Protein AF-A0A164KM46-F1 (afdb_monomer)

Mean predicted aligned error: 18.21 Å

Sequence (516 aa):
MRRFVEHVKLKLYRRLFTVISLGVILFLLGSQLSHQNGLKYFYVNSSSKALEEERLLPIAGARNSLREKPVKYAVFCASTPNGASYRSFDYAYNLPLTALAWERIGYKSIVLIIGSRCEWENDPALRLILARLEERRGTTIFIASPLEYRQTLSQAARIFVANMKEFPGNDNDYLITTDADLWPLRKEHYIPDPNMDVMLLHWGCCGNFTMNNRTYTMYLMSNIGATVAVWRDVINTNHSFAFDTESILDYLEEMFGDQARSPVIVGEERWYMDQKLVTVRFTEWIEKHGENTVYRVSDEGFYRVDRSRWSEVDSLVPENFTHRFDAHLPSKGYLPIQQSRMEPLIHLMYGKNSWETKWVEKYNQEFLANVDNWIRFLLPAQGEQLVDGIADAVTDAPGGQKRKPNKALWNASYQRKRRLAKRAREKAERASLEQQASNDVEDSIFETVVTATDDDAPARTDPVPVSIELADGHAYEKHTLVSSRQELPVSLIQGAPSVDLATMSVKDIAAIHQRI

Foldseek 3Di:
DVVVVVVVVVVVVVVVVVVVVVVVVVVVVVVVVVVVVVPPPDDDDDDDDDDDDDDDDDDPDPPPPVPDPAAEEEEAEAEQDDLPDPLNVQLLLLQLVQQVLQVLLRHAYEYEYEADPVSQCPAQLSVLSVVSCVVSVHHYDYFHDDPQQRLLCNQAVSLQLLLAPSNPGDQQHKYAYAYSQKGFLDSVLVDDDPQAFKEAECQQPPAWDDDPNDIFRFGDNRGIMGGSNVSCCLQPPVADRDHHDVSSLVSLCVRPNPLSSHGDDPPDPSSCSNRVSSRVSVVVVCVVVHPSNYHYRDLVQADEAELVNLVVQVVDDLVVSVRYGMYRAHGPCLDPVSVVSCLSVQCSSANPPGPSSVVSVVSSVSSCVSCVVVVVVVDPPPPPVPVVVVVVPPDDDDDDDDDDDDPVVVVVVVVVVVVVVVVVVVVVVVVVVVVVVVVVVVVVVVVVPPDDDDDDDDDDDDDDDDDDDDDDDDDDDDDDDDDDDDDDDDDDDDDDDDDDPPPDDPVNVVVVVVVD

Nearest PDB structures (foldseek):
  2y4j-assembly1_B  TM=3.108E-01  e=5.624E-03  Rhodothermus marinus
  1uqt-assembly1_B  TM=2.774E-01  e=2.083E-01  Escherichia coli
  6jak-assembly2_D  TM=2.187E-01  e=9.215E-02  Escherichia coli
  4mw6-assembly2_B  TM=4.074E-01  e=3.954E-01  Trypanosoma brucei
  8brx-assembly1_A  TM=1.677E-01  e=9.768E-02  Escherichia coli

Secondary structure (DSSP, 8-state):
-HHHHHHHHHHHHHHHHHHHHHHHHHHHHHHHHHHHHTTSSS-----------S-----TT------PPPPEEEEEEEEPP-SS-TTHHHHHHHHHHHHHHHHHTT-EEEEEEES-HHHHHHSHHHHHHHHHHHHTTPEEEEE---TTTHHHHHHHGGGGGGGSTT----TTSEEEE--TTEEE--SGGGSPPTT-SEEESSTTSS-EEEETTEEEE---GGGEEEEHHHHHHHHHTTS----SHHHHHHHHHHHHGGGTTSPP-TTSGGGGHHHHHHHHHHHHHHHHH-GGGEEE---TT-EEE-GGGGGGGGG--HHHHTTEEEEEPPTTTTSHHHHHHHHHHHHHHH-TTSHHHHHHHHHHHHHHHHHHHHHHHHS-S-TTTTTHHHHGGGS-------PPP-HHHHHHHHHHHHHHHHHHHHHHHHHHHHHHHHHHHHHHHHHTSS-----------------------------PPPP-----------------GGG--HHHHHHHTTT-

pLDDT: mean 75.5, std 24.14, range [26.16, 98.75]

Solvent-accessible surface area (backbone atoms only — not comparable to full-atom values): 31093 Å² total; per-residue (Å²): 110,72,72,56,54,52,54,51,50,54,54,51,52,53,52,52,50,52,54,53,54,52,52,52,52,52,50,55,52,51,54,52,55,52,61,66,63,70,71,74,82,79,82,88,90,88,82,76,95,78,82,81,89,84,81,94,73,90,72,87,85,76,82,75,64,85,74,73,77,64,53,38,34,38,30,28,38,26,38,60,62,72,84,85,49,80,70,34,47,38,42,48,68,26,42,44,57,34,39,51,38,38,40,77,64,67,27,46,32,38,39,40,34,25,22,55,66,68,63,34,66,71,33,67,38,47,33,48,43,53,54,49,25,49,78,69,65,35,47,76,46,71,40,64,49,63,80,77,50,22,65,51,46,33,63,38,50,65,75,34,44,78,59,26,87,84,47,89,74,55,55,76,17,35,40,29,32,33,48,25,47,46,33,62,66,46,51,77,84,71,56,81,56,93,80,35,56,33,37,35,38,60,50,80,74,63,52,70,49,76,57,95,97,39,79,42,69,30,36,44,57,55,33,40,30,28,29,36,47,52,49,46,49,45,60,39,63,96,46,75,87,31,56,50,56,66,46,43,45,51,53,39,27,75,75,57,38,79,61,50,82,44,80,65,47,91,85,42,80,67,56,42,48,43,25,52,50,52,27,52,33,48,51,56,44,37,71,73,73,37,71,81,34,53,42,72,51,80,57,83,84,44,41,69,43,43,58,91,46,54,79,57,39,78,69,58,43,77,76,62,50,74,33,35,46,31,35,38,55,56,83,50,44,82,39,70,76,44,40,66,48,44,44,54,54,48,31,72,74,58,32,77,87,30,70,63,41,53,48,52,56,50,50,46,55,54,40,47,68,41,42,44,72,54,55,60,68,74,49,73,90,69,72,64,74,64,59,51,60,69,68,51,76,80,62,84,90,84,90,80,87,86,79,80,82,66,65,67,61,54,53,52,53,53,53,50,53,54,52,51,54,50,52,52,50,57,50,51,52,51,52,52,52,54,54,51,56,53,50,56,53,56,56,54,57,62,68,71,72,76,81,80,90,81,89,86,88,88,81,90,82,91,90,84,85,90,86,88,84,86,85,81,88,88,84,90,83,88,83,85,86,83,89,81,91,81,90,83,86,92,75,89,84,87,90,74,85,88,76,74,76,92,74,67,51,77,67,58,58,54,57,51,69,73,75,109

Organism: NCBI:txid35525

Structure (mmCIF, N/CA/C/O backbone):
data_AF-A0A164KM46-F1
#
_entry.id   AF-A0A164KM46-F1
#
loop_
_atom_site.group_PDB
_atom_site.id
_atom_site.type_symbol
_atom_site.label_atom_id
_atom_site.label_alt_id
_atom_site.label_comp_id
_atom_site.label_asym_id
_atom_site.label_entity_id
_atom_site.label_seq_id
_atom_site.pdbx_PDB_ins_code
_atom_site.Cartn_x
_atom_site.Cartn_y
_atom_site.Cartn_z
_atom_site.occupancy
_atom_site.B_iso_or_equiv
_atom_site.auth_seq_id
_atom_site.auth_comp_id
_atom_site.auth_asym_id
_atom_site.auth_atom_id
_atom_site.pdbx_PDB_model_num
ATOM 1 N N . MET A 1 1 ? -21.067 -14.324 -67.146 1.00 62.09 1 MET A N 1
ATOM 2 C CA . MET A 1 1 ? -20.127 -13.924 -66.068 1.00 62.09 1 MET A CA 1
ATOM 3 C C . MET A 1 1 ? -20.799 -13.688 -64.710 1.00 62.09 1 MET A C 1
ATOM 5 O O . MET A 1 1 ? -20.449 -14.394 -63.777 1.00 62.09 1 MET A O 1
ATOM 9 N N . ARG A 1 2 ? -21.795 -12.795 -64.568 1.00 65.75 2 ARG A N 1
ATOM 10 C CA . ARG A 1 2 ? -22.434 -12.475 -63.263 1.00 65.75 2 ARG A CA 1
ATOM 11 C C . ARG A 1 2 ? -23.000 -13.693 -62.502 1.00 65.75 2 ARG A C 1
ATOM 13 O O . ARG A 1 2 ? -22.710 -13.865 -61.327 1.00 65.75 2 ARG A O 1
ATOM 20 N N . ARG A 1 3 ? -23.711 -14.597 -63.193 1.00 66.31 3 ARG A N 1
ATOM 21 C CA . ARG A 1 3 ? -24.255 -15.843 -62.603 1.00 66.31 3 ARG A CA 1
ATOM 22 C C . ARG A 1 3 ? -23.180 -16.845 -62.152 1.00 66.31 3 ARG A C 1
ATOM 24 O O . ARG A 1 3 ? -23.407 -17.598 -61.215 1.00 66.31 3 ARG A O 1
ATOM 31 N N . PHE A 1 4 ? -22.010 -16.839 -62.791 1.00 74.38 4 PHE A N 1
ATOM 32 C CA . PHE A 1 4 ? -20.891 -17.706 -62.411 1.00 74.38 4 PHE A CA 1
ATOM 33 C C . PHE A 1 4 ? -20.223 -17.210 -61.120 1.00 74.38 4 PHE A C 1
ATOM 35 O O . PHE A 1 4 ? -19.950 -18.004 -60.227 1.00 74.38 4 PHE A O 1
ATOM 42 N N . VAL A 1 5 ? -20.054 -15.890 -60.979 1.00 81.50 5 VAL A N 1
ATOM 43 C CA . VAL A 1 5 ? -19.498 -15.265 -59.766 1.00 81.50 5 VAL A CA 1
ATOM 44 C C . VAL A 1 5 ? -20.398 -15.504 -58.548 1.00 81.50 5 VAL A C 1
ATOM 46 O O . VAL A 1 5 ? -19.898 -15.882 -57.492 1.00 81.50 5 VAL A O 1
ATOM 49 N N . GLU A 1 6 ? -21.718 -15.367 -58.701 1.00 82.12 6 GLU A N 1
ATOM 50 C CA . GLU A 1 6 ? -22.689 -15.666 -57.633 1.00 82.12 6 GLU A CA 1
ATOM 51 C C . GLU A 1 6 ? -22.644 -17.143 -57.204 1.00 82.12 6 GLU A C 1
ATOM 53 O O . GLU A 1 6 ? -22.627 -17.456 -56.013 1.00 82.12 6 GLU A O 1
ATOM 58 N N . HIS A 1 7 ? -22.524 -18.069 -58.161 1.00 82.00 7 HIS A N 1
ATOM 59 C CA . HIS A 1 7 ? -22.443 -19.499 -57.860 1.00 82.00 7 HIS A CA 1
ATOM 60 C C . HIS A 1 7 ? -21.147 -19.879 -57.118 1.00 82.00 7 HIS A C 1
ATOM 62 O O . HIS A 1 7 ? -21.164 -20.724 -56.219 1.00 82.00 7 HIS A O 1
ATOM 68 N N . VAL A 1 8 ? -20.023 -19.235 -57.455 1.00 82.94 8 VAL A N 1
ATOM 69 C CA . VAL A 1 8 ? -18.741 -19.432 -56.758 1.00 82.94 8 VAL A CA 1
ATOM 70 C C . VAL A 1 8 ? -18.790 -18.853 -55.342 1.00 82.94 8 VAL A C 1
ATOM 72 O O . VAL A 1 8 ? -18.377 -19.537 -54.404 1.00 82.94 8 VAL A O 1
ATOM 75 N N . LYS A 1 9 ? -19.360 -17.653 -55.155 1.00 80.81 9 LYS A N 1
ATOM 76 C CA . LYS A 1 9 ? -19.552 -17.055 -53.823 1.00 80.81 9 LYS A CA 1
ATOM 77 C C . LYS A 1 9 ? -20.399 -17.951 -52.923 1.00 80.81 9 LYS A C 1
ATOM 79 O O . LYS A 1 9 ? -19.988 -18.239 -51.804 1.00 80.81 9 LYS A O 1
ATOM 84 N N . LEU A 1 10 ? -21.525 -18.466 -53.421 1.00 84.06 10 LEU A N 1
ATOM 85 C CA . LEU A 1 10 ? -22.410 -19.333 -52.639 1.00 84.06 10 LEU A CA 1
ATOM 86 C C . LEU A 1 10 ? -21.718 -20.640 -52.205 1.00 84.06 10 LEU A C 1
ATOM 88 O O . LEU A 1 10 ? -21.894 -21.090 -51.072 1.00 84.06 10 LEU A O 1
ATOM 92 N N . LYS A 1 11 ? -20.884 -21.233 -53.073 1.00 80.00 11 LYS A N 1
ATOM 93 C CA . LYS A 1 11 ? -20.060 -22.402 -52.712 1.00 80.00 11 LYS A CA 1
ATOM 94 C C . LYS A 1 11 ? -19.006 -22.068 -51.656 1.00 80.00 11 LYS A C 1
ATOM 96 O O . LYS A 1 11 ? -18.764 -22.896 -50.778 1.00 80.00 11 LYS A O 1
ATOM 101 N N . LEU A 1 12 ? -18.401 -20.882 -51.722 1.00 84.06 12 LEU A N 1
ATOM 102 C CA . LEU A 1 12 ? -17.412 -20.433 -50.742 1.00 84.06 12 LEU A CA 1
ATOM 103 C C . LEU A 1 12 ? -18.057 -20.190 -49.369 1.00 84.06 12 LEU A C 1
ATOM 105 O O . LEU A 1 12 ? -17.552 -20.689 -48.367 1.00 84.06 12 LEU A O 1
ATOM 109 N N . TYR A 1 13 ? -19.215 -19.523 -49.336 1.00 86.81 13 TYR A N 1
ATOM 110 C CA . TYR A 1 13 ? -19.976 -19.284 -48.106 1.00 86.81 13 TYR A CA 1
ATOM 111 C C . TYR A 1 13 ? -20.431 -20.581 -47.442 1.00 86.81 13 TYR A C 1
ATOM 113 O O . TYR A 1 13 ? -20.278 -20.724 -46.233 1.00 86.81 13 TYR A O 1
ATOM 121 N N . ARG A 1 14 ? -20.922 -21.560 -48.215 1.00 84.00 14 ARG A N 1
ATOM 122 C CA . ARG A 1 14 ? -21.297 -22.869 -47.657 1.00 84.00 14 ARG A CA 1
ATOM 123 C C . ARG A 1 14 ? -20.107 -23.579 -47.020 1.00 84.00 14 ARG A C 1
ATOM 125 O O . ARG A 1 14 ? -20.240 -24.084 -45.916 1.00 84.00 14 ARG A O 1
ATOM 132 N N . ARG A 1 15 ? -18.938 -23.571 -47.672 1.00 83.25 15 ARG A N 1
ATOM 133 C CA . ARG A 1 15 ? -17.720 -24.179 -47.111 1.00 83.25 15 ARG A CA 1
ATOM 134 C C . ARG A 1 15 ? -17.252 -23.466 -45.844 1.00 83.25 15 ARG A C 1
ATOM 136 O O . ARG A 1 15 ? -16.913 -24.137 -44.877 1.00 83.25 15 ARG A O 1
ATOM 143 N N . LEU A 1 16 ? -17.274 -22.133 -45.836 1.00 84.88 16 LEU A N 1
ATOM 144 C CA . LEU A 1 16 ? -16.886 -21.342 -44.669 1.00 84.88 16 LEU A CA 1
ATOM 145 C C . LEU A 1 16 ? -17.829 -21.594 -43.485 1.00 84.88 16 LEU A C 1
ATOM 147 O O . LEU A 1 16 ? -17.366 -21.817 -42.371 1.00 84.88 16 LEU A O 1
ATOM 151 N N . PHE A 1 17 ? -19.138 -21.644 -43.743 1.00 88.75 17 PHE A N 1
ATOM 152 C CA . PHE A 1 17 ? -20.139 -21.955 -42.727 1.00 88.75 17 PHE A CA 1
ATOM 153 C C . PHE A 1 17 ? -19.929 -23.357 -42.139 1.00 88.75 17 PHE A C 1
ATOM 155 O O . PHE A 1 17 ? -19.883 -23.504 -40.923 1.00 88.75 17 PHE A O 1
ATOM 162 N N . THR A 1 18 ? -19.695 -24.375 -42.977 1.00 86.38 18 THR A N 1
ATOM 163 C CA . THR A 1 18 ? -19.429 -25.745 -42.508 1.00 86.38 18 THR A CA 1
ATOM 164 C C . THR A 1 18 ? -18.185 -25.833 -41.618 1.00 86.38 18 THR A C 1
ATOM 166 O O . THR A 1 18 ? -18.226 -26.518 -40.600 1.00 86.38 18 THR A O 1
ATOM 169 N N . VAL A 1 19 ? -17.100 -25.127 -41.956 1.00 86.31 19 VAL A N 1
ATOM 170 C CA . VAL A 1 19 ? -15.863 -25.121 -41.151 1.00 86.31 19 VAL A CA 1
ATOM 171 C C . VAL A 1 19 ? -16.086 -24.456 -39.791 1.00 86.31 19 VAL A C 1
ATOM 173 O O . VAL A 1 19 ? -15.653 -24.993 -38.773 1.00 86.31 19 VAL A O 1
ATOM 176 N N . ILE A 1 20 ? -16.804 -23.329 -39.755 1.00 86.50 20 ILE A N 1
ATOM 177 C CA . ILE A 1 20 ? -17.120 -22.628 -38.503 1.00 86.50 20 ILE A CA 1
ATOM 178 C C . ILE A 1 20 ? -18.021 -23.496 -37.616 1.00 86.50 20 ILE A C 1
ATOM 180 O O . ILE A 1 20 ? -17.729 -23.664 -36.433 1.00 86.50 20 ILE A O 1
ATOM 184 N N . SER A 1 21 ? -19.067 -24.112 -38.177 1.00 85.75 21 SER A N 1
ATOM 185 C CA . SER A 1 21 ? -19.957 -25.001 -37.420 1.00 85.75 21 SER A CA 1
ATOM 186 C C . SER A 1 21 ? -19.218 -26.212 -36.838 1.00 85.75 21 SER A C 1
ATOM 188 O O . SER A 1 21 ? -19.444 -26.559 -35.682 1.00 85.75 21 SER A O 1
ATOM 190 N N . LEU A 1 22 ? -18.294 -26.823 -37.591 1.00 87.75 22 LEU A N 1
ATOM 191 C CA . LEU A 1 22 ? -17.452 -27.922 -37.095 1.00 87.75 22 LEU A CA 1
ATOM 192 C C . LEU A 1 22 ? -16.517 -27.479 -35.962 1.00 87.75 22 LEU A C 1
ATOM 194 O O . LEU A 1 22 ? -16.367 -28.212 -34.987 1.00 87.75 22 LEU A O 1
ATOM 198 N N . GLY A 1 23 ? -15.933 -26.281 -36.058 1.00 87.62 23 GLY A N 1
ATOM 199 C CA . GLY A 1 23 ? -15.097 -25.713 -34.998 1.00 87.62 23 GLY A CA 1
ATOM 200 C C . GLY A 1 23 ? -15.865 -25.495 -33.691 1.00 87.62 23 GLY A C 1
ATOM 201 O O . GLY A 1 23 ? -15.376 -25.863 -32.625 1.00 87.62 23 GLY A O 1
ATOM 202 N N . VAL A 1 24 ? -17.095 -24.977 -33.772 1.00 85.12 24 VAL A N 1
ATOM 203 C CA . VAL A 1 24 ? -17.967 -24.783 -32.599 1.00 85.12 24 VAL A CA 1
ATOM 204 C C . VAL A 1 24 ? -18.375 -26.123 -31.980 1.00 85.12 24 VAL A C 1
ATOM 206 O O . VAL A 1 24 ? -18.310 -26.274 -30.762 1.00 85.12 24 VAL A O 1
ATOM 209 N N . ILE A 1 25 ? -18.733 -27.121 -32.795 1.00 89.19 25 ILE A N 1
ATOM 210 C CA . ILE A 1 25 ? -19.090 -28.462 -32.301 1.00 89.19 25 ILE A CA 1
ATOM 211 C C . ILE A 1 25 ? -17.896 -29.126 -31.600 1.00 89.19 25 ILE A C 1
ATOM 213 O O . ILE A 1 25 ? -18.055 -29.675 -30.511 1.00 89.19 25 ILE A O 1
ATOM 217 N N . LEU A 1 26 ? -16.692 -29.043 -32.175 1.00 85.19 26 LEU A N 1
ATOM 218 C CA . LEU A 1 26 ? -15.478 -29.594 -31.562 1.00 85.19 26 LEU A CA 1
ATOM 219 C C . LEU A 1 26 ? -15.113 -28.884 -30.253 1.00 85.19 26 LEU A C 1
ATOM 221 O O . LEU A 1 26 ? -14.708 -29.546 -29.300 1.00 85.19 26 LEU A O 1
ATOM 225 N N . PHE A 1 27 ? -15.300 -27.564 -30.178 1.00 82.81 27 PHE A N 1
ATOM 226 C CA . PHE A 1 27 ? -15.080 -26.802 -28.948 1.00 82.81 27 PHE A CA 1
ATOM 227 C C . PHE A 1 27 ? -16.054 -27.216 -27.833 1.00 82.81 27 PHE A C 1
ATOM 229 O O . PHE A 1 27 ? -15.631 -27.436 -26.699 1.00 82.81 27 PHE A O 1
ATOM 236 N N . LEU A 1 28 ? -17.339 -27.397 -28.158 1.00 77.94 28 LEU A N 1
ATOM 237 C CA . LEU A 1 28 ? -18.356 -27.850 -27.201 1.00 77.94 28 LEU A CA 1
ATOM 238 C C . LEU A 1 28 ? -18.139 -29.305 -26.750 1.00 77.94 28 LEU A C 1
ATOM 240 O O . LEU A 1 28 ? -18.344 -29.627 -25.581 1.00 77.94 28 LEU A O 1
ATOM 244 N N . LEU A 1 29 ? -17.676 -30.186 -27.641 1.00 78.44 29 LEU A N 1
ATOM 245 C CA . LEU A 1 29 ? -17.309 -31.558 -27.271 1.00 78.44 29 LEU A CA 1
ATOM 246 C C . LEU A 1 29 ? -16.048 -31.594 -26.393 1.00 78.44 29 LEU A C 1
ATOM 248 O O . LEU A 1 29 ? -15.989 -32.355 -25.426 1.00 78.44 29 LEU A O 1
ATOM 252 N N . GLY A 1 30 ? -15.059 -30.741 -26.680 1.00 73.19 30 GLY A N 1
ATOM 253 C CA . GLY A 1 30 ? -13.852 -30.602 -25.865 1.00 73.19 30 GLY A CA 1
ATOM 254 C C . GLY A 1 30 ? -14.136 -30.072 -24.456 1.00 73.19 30 GLY A C 1
ATOM 255 O O . GLY A 1 30 ? -13.571 -30.575 -23.483 1.00 73.19 30 GLY A O 1
ATOM 256 N N . SER A 1 31 ? -15.052 -29.107 -24.319 1.00 67.44 31 SER A N 1
ATOM 257 C CA . SER A 1 31 ? -15.427 -28.560 -23.011 1.00 67.44 31 SER A CA 1
ATOM 258 C C . SER A 1 31 ? -16.202 -29.569 -22.155 1.00 67.44 31 SER A C 1
ATOM 260 O O . SER A 1 31 ? -15.933 -29.669 -20.957 1.00 67.44 31 SER A O 1
ATOM 262 N N . GLN A 1 32 ? -17.074 -30.394 -22.751 1.00 68.00 32 GLN A N 1
ATOM 263 C CA . GLN A 1 32 ? -17.759 -31.467 -22.019 1.00 68.00 32 GLN A CA 1
ATOM 264 C C . GLN A 1 32 ? -16.818 -32.597 -21.573 1.00 68.00 32 GLN A C 1
ATOM 266 O O . GLN A 1 32 ? -16.944 -33.084 -20.448 1.00 68.00 32 GLN A O 1
ATOM 271 N N . LEU A 1 33 ? -15.835 -32.978 -22.397 1.00 62.84 33 LEU A N 1
ATOM 272 C CA . LEU A 1 33 ? -14.839 -33.994 -22.027 1.00 62.84 33 LEU A CA 1
ATOM 273 C C . LEU A 1 33 ? -13.891 -33.513 -20.913 1.00 62.84 33 LEU A C 1
ATOM 275 O O . LEU A 1 33 ? -13.504 -34.304 -20.052 1.00 62.84 33 LEU A O 1
ATOM 279 N N . SER A 1 34 ? -13.558 -32.219 -20.880 1.00 53.28 34 SER A N 1
ATOM 280 C CA . SER A 1 34 ? -12.785 -31.614 -19.784 1.00 53.28 34 SER A CA 1
ATOM 281 C C . SER A 1 34 ? -13.567 -31.634 -18.460 1.00 53.28 34 SER A C 1
ATOM 283 O O . SER A 1 34 ? -13.034 -32.012 -17.415 1.00 53.28 34 SER A O 1
ATOM 285 N N . HIS A 1 35 ? -14.871 -31.341 -18.512 1.00 48.22 35 HIS A N 1
ATOM 286 C CA . HIS A 1 35 ? -15.730 -31.316 -17.326 1.00 48.22 35 HIS A CA 1
ATOM 287 C C . HIS A 1 35 ? -15.990 -32.711 -16.724 1.00 48.22 35 HIS A C 1
ATOM 289 O O . HIS A 1 35 ? -16.168 -32.829 -15.512 1.00 48.22 35 HIS A O 1
ATOM 295 N N . GLN A 1 36 ? -15.975 -33.777 -17.537 1.00 49.91 36 GLN A N 1
ATOM 296 C CA . GLN A 1 36 ? -16.135 -35.157 -17.054 1.00 49.91 36 GLN A CA 1
ATOM 297 C C . GLN A 1 36 ? -14.851 -35.760 -16.459 1.00 49.91 36 GLN A C 1
ATOM 299 O O . GLN A 1 36 ? -14.934 -36.625 -15.587 1.00 49.91 36 GLN A O 1
ATOM 304 N N . ASN A 1 37 ? -13.670 -35.283 -16.864 1.00 45.66 37 ASN A N 1
ATOM 305 C CA . ASN A 1 37 ? -12.390 -35.773 -16.339 1.00 45.66 37 ASN A CA 1
ATOM 306 C C . ASN A 1 37 ? -11.893 -35.002 -15.098 1.00 45.66 37 ASN A C 1
ATOM 308 O O . ASN A 1 37 ? -11.082 -35.534 -14.343 1.00 45.66 37 ASN A O 1
ATOM 312 N N . GLY A 1 38 ? -12.421 -33.801 -14.826 1.00 36.84 38 GLY A N 1
ATOM 313 C CA . GLY A 1 38 ? -12.100 -33.012 -13.624 1.00 36.84 38 GLY A CA 1
ATOM 314 C C . GLY A 1 38 ? -12.747 -33.499 -12.316 1.00 36.84 38 GLY A C 1
ATOM 315 O O . GLY A 1 38 ? -12.337 -33.079 -11.239 1.00 36.84 38 GLY A O 1
ATOM 316 N N . LEU A 1 39 ? -13.725 -34.411 -12.382 1.00 36.94 39 LEU A N 1
ATOM 317 C CA . LEU A 1 39 ? -14.493 -34.897 -11.221 1.00 36.94 39 LEU A CA 1
ATOM 318 C C . LEU A 1 39 ? -14.007 -36.246 -10.650 1.00 36.94 39 LEU A C 1
ATOM 320 O O . LEU A 1 39 ? -14.625 -36.779 -9.732 1.00 36.94 39 LEU A O 1
ATOM 324 N N . LYS A 1 40 ? -12.898 -36.807 -11.156 1.00 34.91 40 LYS A N 1
ATOM 325 C CA . LYS A 1 40 ? -12.385 -38.137 -10.756 1.00 34.91 40 LYS A CA 1
ATOM 326 C C . LYS A 1 40 ? -11.159 -38.142 -9.828 1.00 34.91 40 LYS A C 1
ATOM 328 O O . LYS A 1 40 ? -10.672 -39.222 -9.515 1.00 34.91 40 LYS A O 1
ATOM 333 N N . TYR A 1 41 ? -10.683 -36.984 -9.355 1.00 34.22 41 TYR A N 1
ATOM 334 C CA . TYR A 1 41 ? -9.460 -36.889 -8.530 1.00 34.22 41 TYR A CA 1
ATOM 335 C C . TYR A 1 41 ? -9.649 -36.501 -7.057 1.00 34.22 41 TYR A C 1
ATOM 337 O O . TYR A 1 41 ? -8.665 -36.321 -6.347 1.00 34.22 41 TYR A O 1
ATOM 345 N N . PHE A 1 42 ? -10.878 -36.458 -6.549 1.00 34.84 42 PHE A N 1
ATOM 346 C CA . PHE A 1 42 ? -11.119 -36.312 -5.114 1.00 34.84 42 PHE A CA 1
ATOM 347 C C . PHE A 1 42 ? -12.193 -37.294 -4.674 1.00 34.84 42 PHE A C 1
ATOM 349 O O . PHE A 1 42 ? -13.363 -36.954 -4.723 1.00 34.84 42 PHE A O 1
ATOM 356 N N . TYR A 1 43 ? -11.803 -38.511 -4.291 1.00 27.67 43 TYR A N 1
ATOM 357 C CA . TYR A 1 43 ? -12.452 -39.304 -3.240 1.00 27.67 43 TYR A CA 1
ATOM 358 C C . TYR A 1 43 ? -11.625 -40.574 -2.961 1.00 27.67 43 TYR A C 1
ATOM 360 O O . TYR A 1 43 ? -11.075 -41.166 -3.886 1.00 27.67 43 TYR A O 1
ATOM 368 N N . VAL A 1 44 ? -11.632 -41.006 -1.691 1.00 28.12 44 VAL A N 1
ATOM 369 C CA . VAL A 1 44 ? -10.981 -42.195 -1.089 1.00 28.12 44 VAL A CA 1
ATOM 370 C C . VAL A 1 44 ? -9.512 -41.942 -0.690 1.00 28.12 44 VAL A C 1
ATOM 372 O O . VAL A 1 44 ? -8.637 -41.809 -1.531 1.00 28.12 44 VAL A O 1
ATOM 375 N N . ASN A 1 45 ? -9.172 -41.825 0.599 1.00 26.16 45 ASN A N 1
ATOM 376 C CA . ASN A 1 45 ? -9.264 -42.937 1.545 1.00 26.16 45 ASN A CA 1
ATOM 377 C C . ASN A 1 45 ? -9.461 -42.471 3.005 1.00 26.16 45 ASN A C 1
ATOM 379 O O . ASN A 1 45 ? -8.567 -41.880 3.607 1.00 26.16 45 ASN A O 1
ATOM 383 N N . SER A 1 46 ? -10.621 -42.790 3.580 1.00 31.97 46 SER A N 1
ATOM 384 C CA . SER A 1 46 ? -10.867 -42.816 5.021 1.00 31.97 46 SER A CA 1
ATOM 385 C C . SER A 1 46 ? -11.251 -44.242 5.424 1.00 31.97 46 SER A C 1
ATOM 387 O O . SER A 1 46 ? -12.311 -44.756 5.083 1.00 31.97 46 SER A O 1
ATOM 389 N N . SER A 1 47 ? -10.348 -44.888 6.151 1.00 30.81 47 SER A N 1
ATOM 390 C CA . SER A 1 47 ? -10.567 -46.077 6.976 1.00 30.81 47 SER A CA 1
ATOM 391 C C . SER A 1 47 ? -9.438 -46.028 8.013 1.00 30.81 47 SER A C 1
ATOM 393 O O . SER A 1 47 ? -8.300 -45.773 7.643 1.00 30.81 47 SER A O 1
ATOM 395 N N . SER A 1 48 ? -9.654 -46.125 9.318 1.00 29.42 48 SER A N 1
ATOM 396 C CA . SER A 1 48 ? -10.568 -47.029 9.996 1.00 29.42 48 SER A CA 1
ATOM 397 C C . SER A 1 48 ? -10.970 -46.487 11.367 1.00 29.42 48 SER A C 1
ATOM 399 O O . SER A 1 48 ? -10.127 -46.063 12.156 1.00 29.42 48 SER A O 1
ATOM 401 N N . LYS A 1 49 ? -12.261 -46.630 11.671 1.00 31.69 49 LYS A N 1
ATOM 402 C CA . LYS A 1 49 ? -12.774 -46.817 13.027 1.00 31.69 49 LYS A CA 1
ATOM 403 C C . LYS A 1 49 ? -12.067 -48.013 13.672 1.00 31.69 49 LYS A C 1
ATOM 405 O O . LYS A 1 49 ? -12.270 -49.136 13.222 1.00 31.69 49 LYS A O 1
ATOM 410 N N . ALA A 1 50 ? -11.285 -47.774 14.714 1.00 30.50 50 ALA A N 1
ATOM 411 C CA . ALA A 1 50 ? -11.030 -48.723 15.793 1.00 30.50 50 ALA A CA 1
ATOM 412 C C . ALA A 1 50 ? -10.407 -47.952 16.963 1.00 30.50 50 ALA A C 1
ATOM 414 O O . ALA A 1 50 ? -9.457 -47.206 16.747 1.00 30.50 50 ALA A O 1
ATOM 415 N N . LEU A 1 51 ? -10.935 -48.186 18.168 1.00 32.06 51 LEU A N 1
ATOM 416 C CA . LEU A 1 51 ? -10.568 -47.596 19.466 1.00 32.06 51 LEU A CA 1
ATOM 417 C C . LEU A 1 51 ? -11.279 -46.280 19.818 1.00 32.06 51 LEU A C 1
ATOM 419 O O . LEU A 1 51 ? -10.669 -45.274 20.165 1.00 32.06 51 LEU A O 1
ATOM 423 N N . GLU A 1 52 ? -12.610 -46.339 19.790 1.00 34.00 52 GLU A N 1
ATOM 424 C CA . GLU A 1 52 ? -13.410 -45.727 20.854 1.00 34.00 52 GLU A CA 1
ATOM 425 C C . GLU A 1 52 ? -13.334 -46.630 22.102 1.00 34.00 52 GLU A C 1
ATOM 427 O O . GLU A 1 52 ? -13.260 -47.850 21.972 1.00 34.00 52 GLU A O 1
ATOM 432 N N . GLU A 1 53 ? -13.372 -45.998 23.278 1.00 35.38 53 GLU A N 1
ATOM 433 C CA . GLU A 1 53 ? -13.443 -46.572 24.634 1.00 35.38 53 GLU A CA 1
ATOM 434 C C . GLU A 1 53 ? -12.156 -47.129 25.273 1.00 35.38 53 GLU A C 1
ATOM 436 O O . GLU A 1 53 ? -12.005 -48.324 25.494 1.00 35.38 53 GLU A O 1
ATOM 441 N N . GLU A 1 54 ? -11.310 -46.228 25.787 1.00 33.06 54 GLU A N 1
ATOM 442 C CA . GLU A 1 54 ? -10.913 -46.339 27.200 1.00 33.06 54 GLU A CA 1
ATOM 443 C C . GLU A 1 54 ? -10.532 -44.970 27.804 1.00 33.06 54 GLU A C 1
ATOM 445 O O . GLU A 1 54 ? -9.581 -44.317 27.388 1.00 33.06 54 GLU A O 1
ATOM 450 N N . ARG A 1 55 ? -11.264 -44.610 28.869 1.00 31.88 55 ARG A N 1
ATOM 451 C CA . ARG A 1 55 ? -10.900 -43.701 29.977 1.00 31.88 55 ARG A CA 1
ATOM 452 C C . ARG A 1 55 ? -11.030 -42.187 29.783 1.00 31.88 55 ARG A C 1
ATOM 454 O O . ARG A 1 55 ? -10.093 -41.447 29.504 1.00 31.88 55 ARG A O 1
ATOM 461 N N . LEU A 1 56 ? -12.220 -41.741 30.179 1.00 37.06 56 LEU A N 1
ATOM 462 C CA . LEU A 1 56 ? -12.494 -40.483 30.869 1.00 37.06 56 LEU A CA 1
ATOM 463 C C . LEU A 1 56 ? -11.514 -40.226 32.032 1.00 37.06 56 LEU A C 1
ATOM 465 O O . LEU A 1 56 ? -11.607 -40.894 33.058 1.00 37.06 56 LEU A O 1
ATOM 469 N N . LEU A 1 57 ? -10.668 -39.200 31.907 1.00 34.56 57 LEU A N 1
ATOM 470 C CA . LEU A 1 57 ? -10.255 -38.305 33.000 1.00 34.56 57 LEU A CA 1
ATOM 471 C C . LEU A 1 57 ? -9.981 -36.900 32.417 1.00 34.56 57 LEU A C 1
ATOM 473 O O . LEU A 1 57 ? -9.363 -36.794 31.355 1.00 34.56 57 LEU A O 1
ATOM 477 N N . PRO A 1 58 ? -10.423 -35.807 33.068 1.00 39.41 58 PRO A N 1
ATOM 478 C CA . PRO A 1 58 ? -10.269 -34.458 32.539 1.00 39.41 58 PRO A CA 1
ATOM 479 C C . PRO A 1 58 ? -8.855 -33.936 32.822 1.00 39.41 58 PRO A C 1
ATOM 481 O O . PRO A 1 58 ? -8.566 -33.464 33.918 1.00 39.41 58 PRO A O 1
ATOM 484 N N . ILE A 1 59 ? -7.969 -33.975 31.824 1.00 39.03 59 ILE A N 1
ATOM 485 C CA . ILE A 1 59 ? -6.723 -33.198 31.864 1.00 39.03 59 ILE A CA 1
ATOM 486 C C . ILE A 1 59 ? -7.017 -31.826 31.256 1.00 39.03 59 ILE A C 1
ATOM 488 O O . ILE A 1 59 ? -6.851 -31.580 30.060 1.00 39.03 59 ILE A O 1
ATOM 492 N N . ALA A 1 60 ? -7.483 -30.915 32.107 1.00 42.16 60 ALA A N 1
ATOM 493 C CA . ALA A 1 60 ? -7.329 -29.490 31.865 1.00 42.16 60 ALA A CA 1
ATOM 494 C C . ALA A 1 60 ? -5.822 -29.198 31.745 1.00 42.16 60 ALA A C 1
ATOM 496 O O . ALA A 1 60 ? -5.096 -29.336 32.725 1.00 42.16 60 ALA A O 1
ATOM 497 N N . GLY A 1 61 ? -5.333 -28.859 30.545 1.00 39.34 61 GLY A N 1
ATOM 498 C CA . GLY A 1 61 ? -3.936 -28.425 30.385 1.00 39.34 61 GLY A CA 1
ATOM 499 C C . GLY A 1 61 ? -3.205 -28.743 29.078 1.00 39.34 61 GLY A C 1
ATOM 500 O O . GLY A 1 61 ? -2.025 -28.430 28.993 1.00 39.34 61 GLY A O 1
ATOM 501 N N . ALA A 1 62 ? -3.839 -29.327 28.053 1.00 35.88 62 ALA A N 1
ATOM 502 C CA . ALA A 1 62 ? -3.134 -29.686 26.809 1.00 35.88 62 ALA A CA 1
ATOM 503 C C . ALA A 1 62 ? -3.853 -29.263 25.512 1.00 35.88 62 ALA A C 1
ATOM 505 O O . ALA A 1 62 ? -3.792 -29.955 24.501 1.00 35.88 62 ALA A O 1
ATOM 506 N N . ARG A 1 63 ? -4.508 -28.094 25.511 1.00 36.38 63 ARG A N 1
ATOM 507 C CA . ARG A 1 63 ? -4.889 -27.376 24.277 1.00 36.38 63 ARG A CA 1
ATOM 508 C C . ARG A 1 63 ? -3.940 -26.203 24.016 1.00 36.38 63 ARG A C 1
ATOM 510 O O . ARG A 1 63 ? -4.373 -25.089 23.766 1.00 36.38 63 ARG A O 1
ATOM 517 N N . ASN A 1 64 ? -2.636 -26.464 24.022 1.00 37.69 64 ASN A N 1
ATOM 518 C CA . ASN A 1 64 ? -1.749 -25.705 23.145 1.00 37.69 64 ASN A CA 1
ATOM 519 C C . ASN A 1 64 ? -1.853 -26.366 21.772 1.00 37.69 64 ASN A C 1
ATOM 521 O O . ASN A 1 64 ? -1.007 -27.167 21.383 1.00 37.69 64 ASN A O 1
ATOM 525 N N . SER A 1 65 ? -2.942 -26.061 21.056 1.00 44.22 65 SER A N 1
ATOM 526 C CA . SER A 1 65 ? -2.927 -26.144 19.597 1.00 44.22 65 SER A CA 1
ATOM 527 C C . SER A 1 65 ? -1.632 -25.484 19.142 1.00 44.22 65 SER A C 1
ATOM 529 O O . SER A 1 65 ? -1.343 -24.384 19.617 1.00 44.22 65 SER A O 1
ATOM 531 N N . LEU A 1 66 ? -0.850 -26.154 18.296 1.00 48.19 66 LEU A N 1
ATOM 532 C CA . LEU A 1 66 ? 0.288 -25.571 17.589 1.00 48.19 66 LEU A CA 1
ATOM 533 C C . LEU A 1 66 ? -0.140 -24.194 17.067 1.00 48.19 66 LEU A C 1
ATOM 535 O O . LEU A 1 66 ? -0.856 -24.107 16.074 1.00 48.19 66 LEU A O 1
ATOM 539 N N . ARG A 1 67 ? 0.184 -23.127 17.806 1.00 51.25 67 ARG A N 1
ATOM 540 C CA . ARG A 1 67 ? -0.213 -21.771 17.444 1.00 51.25 67 ARG A CA 1
ATOM 541 C C . ARG A 1 67 ? 0.683 -21.446 16.264 1.00 51.25 67 ARG A C 1
ATOM 543 O O . ARG A 1 67 ? 1.876 -21.201 16.450 1.00 51.25 67 ARG A O 1
ATOM 550 N N . GLU A 1 68 ? 0.146 -21.578 15.054 1.00 71.44 68 GLU A N 1
ATOM 551 C CA . GLU A 1 68 ? 0.838 -21.108 13.864 1.00 71.44 68 GLU A CA 1
ATOM 552 C C . GLU A 1 68 ? 1.265 -19.666 14.136 1.00 71.44 68 GLU A C 1
ATOM 554 O O . GLU A 1 68 ? 0.495 -18.863 14.671 1.00 71.44 68 GLU A O 1
ATOM 559 N N . LYS A 1 69 ? 2.545 -19.370 13.894 1.00 86.25 69 LYS A N 1
ATOM 560 C CA . LYS A 1 69 ? 3.069 -18.025 14.129 1.00 86.25 69 LYS A CA 1
ATOM 561 C C . LYS A 1 69 ? 2.235 -17.042 13.298 1.00 86.25 69 LYS A C 1
ATOM 563 O O . LYS A 1 69 ? 2.082 -17.312 12.105 1.00 86.25 69 LYS A O 1
ATOM 568 N N . PRO A 1 70 ? 1.765 -15.924 13.885 1.00 92.25 70 PRO A N 1
ATOM 569 C CA . PRO A 1 70 ? 1.032 -14.905 13.148 1.00 92.25 70 PRO A CA 1
ATOM 570 C C . PRO A 1 70 ? 1.736 -14.520 11.852 1.00 92.25 70 PRO A C 1
ATOM 572 O O . PRO A 1 70 ? 2.950 -14.274 11.833 1.00 92.25 70 PRO A O 1
ATOM 575 N N . VAL A 1 71 ? 0.976 -14.473 10.765 1.00 95.62 71 VAL A N 1
ATOM 576 C CA . VAL A 1 71 ? 1.470 -13.987 9.481 1.00 95.62 71 VAL A CA 1
ATOM 577 C C . VAL A 1 71 ? 1.432 -12.462 9.501 1.00 95.62 71 VAL A C 1
ATOM 579 O O . VAL A 1 71 ? 0.511 -11.858 10.040 1.00 95.62 71 VAL A O 1
ATOM 582 N N . LYS A 1 72 ? 2.444 -11.823 8.912 1.00 97.25 72 LYS A N 1
ATOM 583 C CA . LYS A 1 72 ? 2.496 -10.366 8.768 1.00 97.25 72 LYS A CA 1
ATOM 584 C C . LYS A 1 72 ? 2.199 -9.990 7.323 1.00 97.25 72 LYS A C 1
ATOM 586 O O . LYS A 1 72 ? 2.876 -10.490 6.424 1.00 97.25 72 LYS A O 1
ATOM 591 N N . TYR A 1 73 ? 1.231 -9.112 7.103 1.00 98.19 73 TYR A N 1
ATOM 592 C CA . TYR A 1 73 ? 0.796 -8.648 5.792 1.00 98.19 73 TYR A CA 1
ATOM 593 C C . TYR A 1 73 ? 1.098 -7.165 5.605 1.00 98.19 73 TYR A C 1
ATOM 595 O O . TYR A 1 73 ? 0.812 -6.359 6.483 1.00 98.19 73 TYR A O 1
ATOM 603 N N . ALA A 1 74 ? 1.672 -6.813 4.459 1.00 98.38 74 ALA A N 1
ATOM 604 C CA . ALA A 1 74 ? 1.781 -5.443 3.981 1.00 98.38 74 ALA A CA 1
ATOM 605 C C . ALA A 1 74 ? 0.736 -5.222 2.886 1.00 98.38 74 ALA A C 1
ATOM 607 O O . ALA A 1 74 ? 0.670 -6.003 1.931 1.00 98.38 74 ALA A O 1
ATOM 608 N N . VAL A 1 75 ? -0.082 -4.180 3.029 1.00 98.56 75 VAL A N 1
ATOM 609 C CA . VAL A 1 75 ? -1.234 -3.930 2.158 1.00 98.56 75 VAL A CA 1
ATOM 610 C C . VAL A 1 75 ? -1.052 -2.631 1.402 1.00 98.56 75 VAL A C 1
ATOM 612 O O . VAL A 1 75 ? -0.999 -1.555 1.995 1.00 98.56 75 VAL A O 1
ATOM 615 N N . PHE A 1 76 ? -1.001 -2.732 0.080 1.00 97.81 76 PHE A N 1
ATOM 616 C CA . PHE A 1 76 ? -0.878 -1.590 -0.817 1.00 97.81 76 PHE A CA 1
ATOM 617 C C . PHE A 1 76 ? -1.815 -1.729 -2.011 1.00 97.81 76 PHE A C 1
ATOM 619 O O . PHE A 1 76 ? -2.357 -2.799 -2.285 1.00 97.81 76 PHE A O 1
ATOM 626 N N . CYS A 1 77 ? -2.057 -0.613 -2.692 1.00 95.38 77 CYS A N 1
ATOM 627 C CA . CYS A 1 77 ? -3.108 -0.511 -3.689 1.00 95.38 77 CYS A CA 1
ATOM 628 C C . CYS A 1 77 ? -2.638 0.259 -4.921 1.00 95.38 77 CYS A C 1
ATOM 630 O O . CYS A 1 77 ? -1.877 1.219 -4.805 1.00 95.38 77 CYS A O 1
ATOM 632 N N . ALA A 1 78 ? -3.140 -0.124 -6.093 1.00 93.75 78 ALA A N 1
ATOM 633 C CA . ALA A 1 78 ? -3.046 0.683 -7.303 1.00 93.75 78 ALA A CA 1
ATOM 634 C C . ALA A 1 78 ? -4.358 0.644 -8.089 1.00 93.75 78 ALA A C 1
ATOM 636 O O . ALA A 1 78 ? -5.101 -0.339 -8.075 1.00 93.75 78 ALA A O 1
ATOM 637 N N . SER A 1 79 ? -4.639 1.730 -8.801 1.00 91.31 79 SER A N 1
ATOM 638 C CA . SER A 1 79 ? -5.715 1.758 -9.782 1.00 91.31 79 SER A CA 1
ATOM 639 C C . SER A 1 79 ? -5.249 1.188 -11.117 1.00 91.31 79 SER A C 1
ATOM 641 O O . SER A 1 79 ? -4.087 1.298 -11.507 1.00 91.31 79 SER A O 1
ATOM 643 N N . THR A 1 80 ? -6.188 0.581 -11.836 1.00 87.31 80 THR A N 1
ATOM 644 C CA . THR A 1 80 ? -5.974 0.116 -13.207 1.00 87.31 80 THR A CA 1
ATOM 645 C C . THR A 1 80 ? -5.645 1.302 -14.115 1.00 87.31 80 THR A C 1
ATOM 647 O O . THR A 1 80 ? -6.438 2.255 -14.159 1.00 87.31 80 THR A O 1
ATOM 650 N N . PRO A 1 81 ? -4.530 1.254 -14.870 1.00 83.12 81 PRO A N 1
ATOM 651 C CA . PRO A 1 81 ? -4.180 2.300 -15.816 1.00 83.12 81 PRO A CA 1
ATOM 652 C C . PRO A 1 81 ? -5.295 2.621 -16.805 1.00 83.12 81 PRO A C 1
ATOM 654 O O . PRO A 1 81 ? -5.836 1.732 -17.448 1.00 83.12 81 PRO A O 1
ATOM 657 N N . ASN A 1 82 ? -5.657 3.900 -16.939 1.00 69.62 82 ASN A N 1
ATOM 658 C CA . ASN A 1 82 ? -6.848 4.308 -17.696 1.00 69.62 82 ASN A CA 1
ATOM 659 C C . ASN A 1 82 ? -6.550 5.010 -19.031 1.00 69.62 82 ASN A C 1
ATOM 661 O O . ASN A 1 82 ? -7.385 5.760 -19.532 1.00 69.62 82 ASN A O 1
ATOM 665 N N . GLY A 1 83 ? -5.365 4.798 -19.620 1.00 57.75 83 GLY A N 1
ATOM 666 C CA . GLY A 1 83 ? -4.987 5.262 -20.971 1.00 57.75 83 GLY A CA 1
ATOM 667 C C . GLY A 1 83 ? -4.922 6.789 -21.179 1.00 57.75 83 GLY A C 1
ATOM 668 O O . GLY A 1 83 ? -4.293 7.265 -22.124 1.00 57.75 83 GLY A O 1
ATOM 669 N N . ALA A 1 84 ? -5.518 7.586 -20.288 1.00 50.78 84 ALA A N 1
ATOM 670 C CA . ALA A 1 84 ? -5.588 9.041 -20.368 1.00 50.78 84 ALA A CA 1
ATOM 671 C C . ALA A 1 84 ? -4.268 9.716 -19.963 1.00 50.78 84 ALA A C 1
ATOM 673 O O . ALA A 1 84 ? -3.984 10.840 -20.391 1.00 50.78 84 ALA A O 1
ATOM 674 N N . SER A 1 85 ? -3.428 9.034 -19.177 1.00 49.91 85 SER A N 1
ATOM 675 C CA . SER A 1 85 ? -2.073 9.488 -18.872 1.00 49.91 85 SER A CA 1
ATOM 676 C C . SER A 1 85 ? -1.123 8.330 -18.557 1.00 49.91 85 SER A C 1
ATOM 678 O O . SER A 1 85 ? -1.493 7.367 -17.883 1.00 49.91 85 SER A O 1
ATOM 680 N N . TYR A 1 86 ? 0.135 8.480 -18.988 1.00 52.81 86 TYR A N 1
ATOM 681 C CA . TYR A 1 86 ? 1.245 7.580 -18.652 1.00 52.81 86 TYR A CA 1
ATOM 682 C C . TYR A 1 86 ? 1.415 7.400 -17.131 1.00 52.81 86 TYR A C 1
ATOM 684 O O . TYR A 1 86 ? 1.929 6.377 -16.700 1.00 52.81 86 TYR A O 1
ATOM 692 N N . ARG A 1 87 ? 0.972 8.382 -16.320 1.00 58.91 87 ARG A N 1
ATOM 693 C CA . ARG A 1 87 ? 1.119 8.377 -14.853 1.00 58.91 87 ARG A CA 1
ATOM 694 C C . ARG A 1 87 ? 0.416 7.200 -14.199 1.00 58.91 87 ARG A C 1
ATOM 696 O O . ARG A 1 87 ? 0.723 6.854 -13.070 1.00 58.91 87 ARG A O 1
ATOM 703 N N . SER A 1 88 ? -0.547 6.607 -14.890 1.00 65.25 88 SER A N 1
ATOM 704 C CA . SER A 1 88 ? -1.321 5.517 -14.325 1.00 65.25 88 SER A CA 1
ATOM 705 C C . SER A 1 88 ? -0.515 4.210 -14.216 1.00 65.25 88 SER A C 1
ATOM 707 O O . SER A 1 88 ? -0.744 3.448 -13.283 1.00 65.25 88 SER A O 1
ATOM 709 N N . PHE A 1 89 ? 0.528 4.018 -15.038 1.00 86.06 89 PHE A N 1
ATOM 710 C CA . PHE A 1 89 ? 1.484 2.915 -14.863 1.00 86.06 89 PHE A CA 1
ATOM 711 C C . PHE A 1 89 ? 2.504 3.148 -13.742 1.00 86.06 89 PHE A C 1
ATOM 713 O O . PHE A 1 89 ? 3.125 2.179 -13.315 1.00 86.06 89 PHE A O 1
ATOM 720 N N . ASP A 1 90 ? 2.676 4.382 -13.245 1.00 85.69 90 ASP A N 1
ATOM 721 C CA . ASP A 1 90 ? 3.701 4.691 -12.235 1.00 85.69 90 ASP A CA 1
ATOM 722 C C . ASP A 1 90 ? 3.522 3.817 -10.982 1.00 85.69 90 ASP A C 1
ATOM 724 O O . ASP A 1 90 ? 4.489 3.240 -10.495 1.00 85.69 90 ASP A O 1
ATOM 728 N N . TYR A 1 91 ? 2.285 3.663 -10.501 1.00 90.94 91 TYR A N 1
ATOM 729 C CA . TYR A 1 91 ? 1.985 2.848 -9.320 1.00 90.94 91 TYR A CA 1
ATOM 730 C C . TYR A 1 91 ? 1.900 1.353 -9.636 1.00 90.94 91 TYR A C 1
ATOM 732 O O . TYR A 1 91 ? 2.435 0.543 -8.884 1.00 90.94 91 TYR A O 1
ATOM 740 N N . ALA A 1 92 ? 1.276 0.980 -10.761 1.00 93.94 92 ALA A N 1
ATOM 741 C CA . ALA A 1 92 ? 1.131 -0.420 -11.165 1.00 93.94 92 ALA A CA 1
ATOM 742 C C . ALA A 1 92 ? 2.496 -1.103 -11.366 1.00 93.94 92 ALA A C 1
ATOM 744 O O . ALA A 1 92 ? 2.701 -2.227 -10.913 1.00 93.94 92 ALA A O 1
ATOM 745 N N . TYR A 1 93 ? 3.451 -0.395 -11.978 1.00 95.00 93 TYR A N 1
ATOM 746 C CA . TYR A 1 93 ? 4.821 -0.870 -12.172 1.00 95.00 93 TYR A CA 1
ATOM 747 C C . TYR A 1 93 ? 5.523 -1.224 -10.853 1.00 95.00 93 TYR A C 1
ATOM 749 O O . TYR A 1 93 ? 6.299 -2.179 -10.806 1.00 95.00 93 TYR A O 1
ATOM 757 N N . ASN A 1 94 ? 5.253 -0.475 -9.783 1.00 96.00 94 ASN A N 1
ATOM 758 C CA . ASN A 1 94 ? 5.938 -0.660 -8.509 1.00 96.00 94 ASN A CA 1
ATOM 759 C C . ASN A 1 94 ? 5.394 -1.842 -7.699 1.00 96.00 94 ASN A C 1
ATOM 761 O O . ASN A 1 94 ? 6.109 -2.339 -6.836 1.00 96.00 94 ASN A O 1
ATOM 765 N N . LEU A 1 95 ? 4.185 -2.341 -7.981 1.00 97.38 95 LEU A N 1
ATOM 766 C CA . LEU A 1 95 ? 3.541 -3.389 -7.179 1.00 97.38 95 LEU A CA 1
ATOM 767 C C . LEU A 1 95 ? 4.433 -4.616 -6.896 1.00 97.38 95 LEU A C 1
ATOM 769 O O . LEU A 1 95 ? 4.603 -4.957 -5.723 1.00 97.38 95 LEU A O 1
ATOM 773 N N . PRO A 1 96 ? 5.042 -5.280 -7.900 1.00 98.25 96 PRO A N 1
ATOM 774 C CA . PRO A 1 96 ? 5.846 -6.472 -7.651 1.00 98.25 96 PRO A CA 1
ATOM 775 C C . PRO A 1 96 ? 7.208 -6.139 -7.019 1.00 98.25 96 PRO A C 1
ATOM 777 O O . PRO A 1 96 ? 7.764 -6.965 -6.295 1.00 98.25 96 PRO A O 1
ATOM 780 N N . LEU A 1 97 ? 7.725 -4.922 -7.223 1.00 98.06 97 LEU A N 1
ATOM 781 C CA . LEU A 1 97 ? 8.947 -4.446 -6.569 1.00 98.06 97 LEU A CA 1
ATOM 782 C C . LEU A 1 97 ? 8.716 -4.153 -5.082 1.00 98.06 97 LEU A C 1
ATOM 784 O O . LEU A 1 97 ? 9.515 -4.535 -4.231 1.00 98.06 97 LEU A O 1
ATOM 788 N N . THR A 1 98 ? 7.596 -3.510 -4.762 1.00 98.06 98 THR A N 1
ATOM 789 C CA . THR A 1 98 ? 7.171 -3.228 -3.390 1.00 98.06 98 THR A CA 1
ATOM 790 C C . THR A 1 98 ? 6.851 -4.522 -2.653 1.00 98.06 98 THR A C 1
ATOM 792 O O . THR A 1 98 ? 7.268 -4.677 -1.508 1.00 98.06 98 THR A O 1
ATOM 795 N N . ALA A 1 99 ? 6.239 -5.507 -3.322 1.00 98.56 99 ALA A N 1
ATOM 796 C CA . ALA A 1 99 ? 6.073 -6.843 -2.753 1.00 98.56 99 ALA A CA 1
ATOM 797 C C . ALA A 1 99 ? 7.417 -7.473 -2.350 1.00 98.56 99 ALA A C 1
ATOM 799 O O . ALA A 1 99 ? 7.570 -7.932 -1.220 1.00 98.56 99 ALA A O 1
ATOM 800 N N . LEU A 1 100 ? 8.416 -7.421 -3.240 1.00 98.44 100 LEU A N 1
ATOM 801 C CA . LEU A 1 100 ? 9.770 -7.906 -2.958 1.00 98.44 100 LEU A CA 1
ATOM 802 C C . LEU A 1 100 ? 10.422 -7.160 -1.773 1.00 98.44 100 LEU A C 1
ATOM 804 O O . LEU A 1 100 ? 11.044 -7.788 -0.914 1.00 98.44 100 LEU A O 1
ATOM 808 N N . ALA A 1 101 ? 10.251 -5.837 -1.684 1.00 98.25 101 ALA A N 1
ATOM 809 C CA . ALA A 1 101 ? 10.805 -5.033 -0.593 1.00 98.25 101 ALA A CA 1
ATOM 810 C C . ALA A 1 101 ? 10.223 -5.405 0.781 1.00 98.25 101 ALA A C 1
ATOM 812 O O . ALA A 1 101 ? 10.963 -5.473 1.767 1.00 98.25 101 ALA A O 1
ATOM 813 N N . TRP A 1 102 ? 8.921 -5.689 0.846 1.00 98.31 102 TRP A N 1
ATOM 814 C CA . TRP A 1 102 ? 8.250 -6.151 2.063 1.00 98.31 102 TRP A CA 1
ATOM 815 C C . TRP A 1 102 ? 8.573 -7.611 2.405 1.00 98.31 102 TRP A C 1
ATOM 817 O O . TRP A 1 102 ? 8.798 -7.932 3.576 1.00 98.31 102 TRP A O 1
ATOM 827 N N . GLU A 1 103 ? 8.686 -8.482 1.399 1.00 97.81 103 GLU A N 1
ATOM 828 C CA . GLU A 1 103 ? 9.111 -9.878 1.568 1.00 97.81 103 GLU A CA 1
ATOM 829 C C . GLU A 1 103 ? 10.474 -9.963 2.266 1.00 97.81 103 GLU A C 1
ATOM 831 O O . GLU A 1 103 ? 10.632 -10.715 3.231 1.00 97.81 103 GLU A O 1
ATOM 836 N N . ARG A 1 104 ? 11.426 -9.110 1.863 1.00 97.31 104 ARG A N 1
ATOM 837 C CA . ARG A 1 104 ? 12.770 -9.012 2.460 1.00 97.31 104 ARG A CA 1
ATOM 838 C C . ARG A 1 104 ? 12.744 -8.853 3.983 1.00 97.31 104 ARG A C 1
ATOM 840 O O . ARG A 1 104 ? 13.606 -9.388 4.679 1.00 97.31 104 ARG A O 1
ATOM 847 N N . ILE A 1 105 ? 11.763 -8.122 4.516 1.00 96.56 105 ILE A N 1
ATOM 848 C CA . ILE A 1 105 ? 11.624 -7.872 5.960 1.00 96.56 105 ILE A CA 1
ATOM 849 C C . ILE A 1 105 ? 10.610 -8.811 6.644 1.00 96.56 105 ILE A C 1
ATOM 851 O O . ILE A 1 105 ? 10.301 -8.670 7.835 1.00 96.56 105 ILE A O 1
ATOM 855 N N . GLY A 1 106 ? 10.156 -9.839 5.925 1.00 96.62 106 GLY A N 1
ATOM 856 C CA . GLY A 1 106 ? 9.342 -10.938 6.438 1.00 96.62 106 GLY A CA 1
ATOM 857 C C . GLY A 1 106 ? 7.842 -10.661 6.446 1.00 96.62 106 GLY A C 1
ATOM 858 O O . GLY A 1 106 ? 7.151 -11.182 7.321 1.00 96.62 106 GLY A O 1
ATOM 859 N N . TYR A 1 107 ? 7.353 -9.826 5.531 1.00 98.06 107 TYR A N 1
ATOM 860 C CA . TYR A 1 107 ? 5.927 -9.595 5.308 1.00 98.06 107 TYR A CA 1
ATOM 861 C C . TYR A 1 107 ? 5.469 -10.285 4.019 1.00 98.06 107 TYR A C 1
ATOM 863 O O . TYR A 1 107 ? 6.181 -10.284 3.021 1.00 98.06 107 TYR A O 1
ATOM 871 N N . LYS A 1 108 ? 4.260 -10.850 4.020 1.00 98.06 108 LYS A N 1
ATOM 872 C CA . LYS A 1 108 ? 3.545 -11.209 2.790 1.00 98.06 108 LYS A CA 1
ATOM 873 C C . LYS A 1 108 ? 2.825 -9.977 2.252 1.00 98.06 108 LYS A C 1
ATOM 875 O O . LYS A 1 108 ? 2.447 -9.102 3.023 1.00 98.06 108 LYS A O 1
ATOM 880 N N . SER A 1 109 ? 2.594 -9.910 0.949 1.00 98.56 109 SER A N 1
ATOM 881 C CA . SER A 1 109 ? 1.899 -8.768 0.346 1.00 98.56 109 SER A CA 1
ATOM 882 C C . SER A 1 109 ? 0.452 -9.093 0.010 1.00 98.56 109 SER A C 1
ATOM 884 O O . SER A 1 109 ? 0.172 -10.142 -0.574 1.00 98.56 109 SER A O 1
ATOM 886 N N . ILE A 1 110 ? -0.447 -8.168 0.341 1.00 98.75 110 ILE A N 1
ATOM 887 C CA . ILE A 1 110 ? -1.805 -8.114 -0.199 1.00 98.75 110 ILE A CA 1
ATOM 888 C C . ILE A 1 110 ? -1.878 -6.882 -1.094 1.00 98.75 110 ILE A C 1
ATOM 890 O O . ILE A 1 110 ? -1.628 -5.759 -0.654 1.00 98.75 110 ILE A O 1
ATOM 894 N N . VAL A 1 111 ? -2.196 -7.103 -2.361 1.00 98.50 111 VAL A N 1
ATOM 895 C CA . VAL A 1 111 ? -2.240 -6.070 -3.385 1.00 98.50 111 VAL A CA 1
ATOM 896 C C . VAL A 1 111 ? -3.678 -5.860 -3.807 1.00 98.50 111 VAL A C 1
ATOM 898 O O . VAL A 1 111 ? -4.292 -6.735 -4.417 1.00 98.50 111 VAL A O 1
ATOM 901 N N . LEU A 1 112 ? -4.208 -4.688 -3.482 1.00 98.44 112 LEU A N 1
ATOM 902 C CA . LEU A 1 112 ? -5.521 -4.270 -3.943 1.00 98.44 112 LEU A CA 1
ATOM 903 C C . LEU A 1 112 ? -5.398 -3.649 -5.333 1.00 98.44 112 LEU A C 1
ATOM 905 O O . LEU A 1 112 ? -4.591 -2.743 -5.563 1.00 98.44 112 LEU A O 1
ATOM 909 N N . ILE A 1 113 ? -6.213 -4.128 -6.264 1.00 97.19 113 ILE A N 1
ATOM 910 C CA . ILE A 1 113 ? -6.291 -3.591 -7.617 1.00 97.19 113 ILE A CA 1
ATOM 911 C C . ILE A 1 113 ? -7.676 -3.001 -7.829 1.00 97.19 113 ILE A C 1
ATOM 913 O O . ILE A 1 113 ? -8.673 -3.720 -7.834 1.00 97.19 113 ILE A O 1
ATOM 917 N N . ILE A 1 114 ? -7.734 -1.686 -8.046 1.00 95.75 114 ILE A N 1
ATOM 918 C CA . ILE A 1 114 ? -8.996 -0.991 -8.304 1.00 95.75 114 ILE A CA 1
ATOM 919 C C . ILE A 1 114 ? -9.293 -0.983 -9.803 1.00 95.75 114 ILE A C 1
ATOM 921 O O . ILE A 1 114 ? -8.601 -0.331 -10.596 1.00 95.75 114 ILE A O 1
ATOM 925 N N . GLY A 1 115 ? -10.339 -1.700 -10.195 1.00 93.06 115 GLY A N 1
ATOM 926 C CA . GLY A 1 115 ? -10.739 -1.949 -11.577 1.00 93.06 115 GLY A CA 1
ATOM 927 C C . GLY A 1 115 ? -10.970 -3.436 -11.835 1.00 93.06 115 GLY A C 1
ATOM 928 O O . GLY A 1 115 ? -11.030 -4.241 -10.906 1.00 93.06 115 GLY A O 1
ATOM 929 N N . SER A 1 116 ? -11.158 -3.806 -13.099 1.00 91.44 116 SER A N 1
ATOM 930 C CA . SER A 1 116 ? -11.499 -5.185 -13.442 1.00 91.44 116 SER A CA 1
ATOM 931 C C . SER A 1 116 ? -10.262 -6.047 -13.683 1.00 91.44 116 SER A C 1
ATOM 933 O O . SER A 1 116 ? -9.264 -5.615 -14.262 1.00 91.44 116 SER A O 1
ATOM 935 N N . ARG A 1 117 ? -10.372 -7.324 -13.314 1.00 93.94 117 ARG A N 1
ATOM 936 C CA . ARG A 1 117 ? -9.377 -8.350 -13.645 1.00 93.94 117 ARG A CA 1
ATOM 937 C C . ARG A 1 117 ? -9.163 -8.497 -15.151 1.00 93.94 117 ARG A C 1
ATOM 939 O O . ARG A 1 117 ? -8.031 -8.618 -15.604 1.00 93.94 117 ARG A O 1
ATOM 946 N N . CYS A 1 118 ? -10.246 -8.395 -15.917 1.00 93.56 118 CYS A N 1
ATOM 947 C CA . CY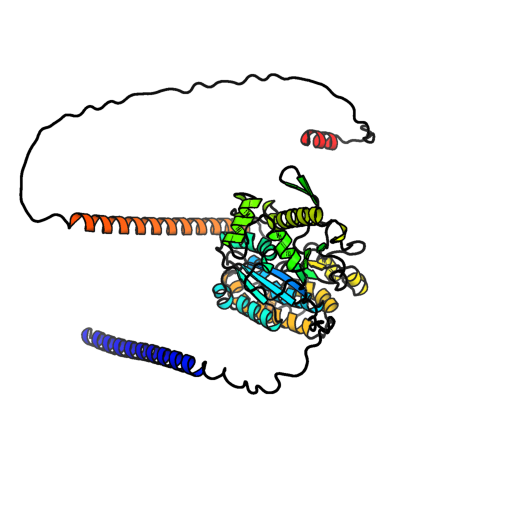S A 1 118 ? -10.230 -8.468 -17.374 1.00 93.56 118 CYS A CA 1
ATOM 948 C C . CYS A 1 118 ? -9.339 -7.380 -18.005 1.00 93.56 118 CYS A C 1
ATOM 950 O O . CYS A 1 118 ? -8.596 -7.664 -18.941 1.00 93.56 118 CYS A O 1
ATOM 952 N N . GLU A 1 119 ? -9.354 -6.147 -17.485 1.00 90.31 119 GLU A N 1
ATOM 953 C CA . GLU A 1 119 ? -8.464 -5.078 -17.971 1.00 90.31 119 GLU A CA 1
ATOM 954 C C . GLU A 1 119 ? -6.983 -5.426 -17.768 1.00 90.31 119 GLU A C 1
ATOM 956 O O . GLU A 1 119 ? -6.167 -5.172 -18.652 1.00 90.31 119 GLU A O 1
ATOM 961 N N . TRP A 1 120 ? -6.637 -6.038 -16.634 1.00 92.75 120 TRP A N 1
ATOM 962 C CA . TRP A 1 120 ? -5.254 -6.407 -16.331 1.00 92.75 120 TRP A CA 1
ATOM 963 C C . TRP A 1 120 ? -4.770 -7.622 -17.115 1.00 92.75 120 TRP A C 1
ATOM 965 O O . TRP A 1 120 ? -3.628 -7.650 -17.557 1.00 92.75 120 TRP A O 1
ATOM 975 N N . GLU A 1 121 ? -5.622 -8.627 -17.305 1.00 94.06 121 GLU A N 1
ATOM 976 C CA . GLU A 1 121 ? -5.249 -9.843 -18.036 1.00 94.06 121 GLU A CA 1
ATOM 977 C C . GLU A 1 121 ? -5.111 -9.604 -19.549 1.00 94.06 121 GLU A C 1
ATOM 979 O O . GLU A 1 121 ? -4.349 -10.311 -20.214 1.00 94.06 121 GLU A O 1
ATOM 984 N N . ASN A 1 122 ? -5.806 -8.598 -20.091 1.00 90.88 122 ASN A N 1
ATOM 985 C CA . ASN A 1 122 ? -5.767 -8.262 -21.516 1.00 90.88 122 ASN A CA 1
ATOM 986 C C . ASN A 1 122 ? -4.636 -7.299 -21.907 1.00 90.88 122 ASN A C 1
ATOM 988 O O . ASN A 1 122 ? -4.271 -7.252 -23.083 1.00 90.88 122 ASN A O 1
ATOM 992 N N . ASP A 1 123 ? -4.069 -6.541 -20.965 1.00 89.81 123 ASP A N 1
ATOM 993 C CA . ASP A 1 123 ? -2.906 -5.693 -21.231 1.00 89.81 123 ASP A CA 1
ATOM 994 C C . ASP A 1 123 ? -1.600 -6.476 -20.977 1.00 89.81 123 ASP A C 1
ATOM 996 O O . ASP A 1 123 ? -1.403 -6.998 -19.878 1.00 89.81 123 ASP A O 1
ATOM 1000 N N . PRO A 1 124 ? -0.676 -6.580 -21.955 1.00 91.50 124 PRO A N 1
ATOM 1001 C CA . PRO A 1 124 ? 0.547 -7.367 -21.796 1.00 91.50 124 PRO A CA 1
ATOM 1002 C C . PRO A 1 124 ? 1.424 -6.953 -20.607 1.00 91.50 124 PRO A C 1
ATOM 1004 O O . PRO A 1 124 ? 2.006 -7.822 -19.953 1.00 91.50 124 PRO A O 1
ATOM 1007 N N . ALA A 1 125 ? 1.516 -5.654 -20.308 1.00 91.75 125 ALA A N 1
ATOM 1008 C CA . ALA A 1 125 ? 2.336 -5.152 -19.212 1.00 91.75 125 ALA A CA 1
ATOM 1009 C C . ALA A 1 125 ? 1.659 -5.375 -17.856 1.00 91.75 125 ALA A C 1
ATOM 1011 O O . ALA A 1 125 ? 2.319 -5.778 -16.898 1.00 91.75 125 ALA A O 1
ATOM 1012 N N . LEU A 1 126 ? 0.341 -5.182 -17.774 1.00 93.88 126 LEU A N 1
ATOM 1013 C CA . LEU A 1 126 ? -0.419 -5.490 -16.558 1.00 93.88 126 LEU A CA 1
ATOM 1014 C C . LEU A 1 126 ? -0.443 -6.991 -16.266 1.00 93.88 126 LEU A C 1
ATOM 1016 O O . LEU A 1 126 ? -0.243 -7.396 -15.122 1.00 93.88 126 LEU A O 1
ATOM 1020 N N . ARG A 1 127 ? -0.586 -7.829 -17.294 1.00 95.56 127 ARG A N 1
ATOM 1021 C CA . ARG A 1 127 ? -0.502 -9.285 -17.160 1.00 95.56 127 ARG A CA 1
ATOM 1022 C C . ARG A 1 127 ? 0.874 -9.729 -16.672 1.00 95.56 127 ARG A C 1
ATOM 1024 O O . ARG A 1 127 ? 0.954 -10.623 -15.833 1.00 95.56 127 ARG A O 1
ATOM 1031 N N . LEU A 1 128 ? 1.948 -9.098 -17.156 1.00 96.69 128 LEU A N 1
ATOM 1032 C CA . LEU A 1 128 ? 3.294 -9.327 -16.626 1.00 96.69 128 LEU A CA 1
ATOM 1033 C C . LEU A 1 128 ? 3.365 -8.974 -15.135 1.00 96.69 128 LEU A C 1
ATOM 1035 O O . LEU A 1 128 ? 3.907 -9.756 -14.360 1.00 96.69 128 LEU A O 1
ATOM 1039 N N . ILE A 1 129 ? 2.800 -7.837 -14.718 1.00 97.31 129 ILE A N 1
ATOM 1040 C CA . ILE A 1 129 ? 2.760 -7.452 -13.300 1.00 97.31 129 ILE A CA 1
ATOM 1041 C C . ILE A 1 129 ? 2.031 -8.510 -12.460 1.00 97.31 129 ILE A C 1
ATOM 1043 O O . ILE A 1 129 ? 2.558 -8.912 -11.423 1.00 97.31 129 ILE A O 1
ATOM 1047 N N . LEU A 1 130 ? 0.869 -9.000 -12.908 1.00 97.75 130 LEU A N 1
ATOM 1048 C CA . LEU A 1 130 ? 0.138 -10.064 -12.206 1.00 97.75 130 LEU A CA 1
ATOM 1049 C C . LEU A 1 130 ? 0.984 -11.332 -12.057 1.00 97.75 130 LEU A C 1
ATOM 1051 O O . LEU A 1 130 ? 1.083 -11.868 -10.956 1.00 97.75 130 LEU A O 1
ATOM 1055 N N . ALA A 1 131 ? 1.648 -11.768 -13.131 1.00 98.00 131 ALA A N 1
ATOM 1056 C CA . ALA A 1 131 ? 2.524 -12.937 -13.088 1.00 98.00 131 ALA A CA 1
ATOM 1057 C C . ALA A 1 131 ? 3.681 -12.749 -12.089 1.00 98.00 131 ALA A C 1
ATOM 1059 O O . ALA A 1 131 ? 4.013 -13.656 -11.329 1.00 98.00 131 ALA A O 1
ATOM 1060 N N . ARG A 1 132 ? 4.274 -11.550 -12.035 1.00 98.12 132 ARG A N 1
ATOM 1061 C CA . ARG A 1 132 ? 5.371 -11.235 -11.105 1.00 98.12 132 ARG A CA 1
ATOM 1062 C C . ARG A 1 132 ? 4.896 -11.155 -9.653 1.00 98.12 132 ARG A C 1
ATOM 1064 O O . ARG A 1 132 ? 5.642 -11.548 -8.762 1.00 98.12 132 ARG A O 1
ATOM 1071 N N . LEU A 1 133 ? 3.669 -10.697 -9.404 1.00 97.94 133 LEU A N 1
ATOM 1072 C CA . LEU A 1 133 ? 3.043 -10.757 -8.079 1.00 97.94 133 LEU A CA 1
ATOM 1073 C C . LEU A 1 133 ? 2.779 -12.204 -7.638 1.00 97.94 133 LEU A C 1
ATOM 1075 O O . LEU A 1 133 ? 3.052 -12.547 -6.486 1.00 97.94 133 LEU A O 1
ATOM 1079 N N . GLU A 1 134 ? 2.309 -13.058 -8.549 1.00 96.38 134 GLU A N 1
ATOM 1080 C CA . GLU A 1 134 ? 2.075 -14.482 -8.287 1.00 96.38 134 GLU A CA 1
ATOM 1081 C C . GLU A 1 134 ? 3.377 -15.228 -7.956 1.00 96.38 134 GLU A C 1
ATOM 1083 O O . GLU A 1 134 ? 3.426 -15.969 -6.973 1.00 96.38 134 GLU A O 1
ATOM 1088 N N . GLU A 1 135 ? 4.466 -14.969 -8.690 1.00 95.50 135 GLU A N 1
ATOM 1089 C CA . GLU A 1 135 ? 5.800 -15.518 -8.390 1.00 95.50 135 GLU A CA 1
ATOM 1090 C C . GLU A 1 135 ? 6.264 -15.200 -6.961 1.00 95.50 135 GLU A C 1
ATOM 1092 O O . GLU A 1 135 ? 6.899 -16.031 -6.309 1.00 95.50 135 GLU A O 1
ATOM 1097 N N . ARG A 1 136 ? 5.915 -14.009 -6.457 1.00 93.50 136 ARG A N 1
ATOM 1098 C CA . ARG A 1 136 ? 6.227 -13.552 -5.092 1.00 93.50 136 ARG A CA 1
ATOM 1099 C C . ARG A 1 136 ? 5.227 -14.066 -4.050 1.00 93.50 136 ARG A C 1
ATOM 1101 O O . ARG A 1 136 ? 5.323 -13.710 -2.878 1.00 93.50 136 ARG A O 1
ATOM 1108 N N . ARG A 1 137 ? 4.247 -14.883 -4.460 1.00 94.06 137 ARG A N 1
ATOM 1109 C CA . ARG A 1 137 ? 3.127 -15.359 -3.629 1.00 94.06 137 ARG A CA 1
ATOM 1110 C C . ARG A 1 137 ? 2.330 -14.208 -3.001 1.00 94.06 137 ARG A C 1
ATOM 1112 O O . ARG A 1 137 ? 1.805 -14.342 -1.893 1.00 94.06 137 ARG A O 1
ATOM 1119 N N . GLY A 1 138 ? 2.261 -13.071 -3.695 1.00 93.31 138 GLY A N 1
ATOM 1120 C CA . GLY A 1 138 ? 1.413 -11.949 -3.314 1.00 93.31 138 GLY A CA 1
ATOM 1121 C C . GLY A 1 138 ? -0.059 -12.306 -3.506 1.00 93.31 138 GLY A C 1
ATOM 1122 O O . GLY A 1 138 ? -0.437 -12.901 -4.513 1.00 93.31 138 GLY A O 1
ATOM 1123 N N . THR A 1 139 ? -0.907 -11.940 -2.548 1.00 97.69 139 THR A N 1
ATOM 1124 C CA . THR A 1 139 ? -2.360 -12.092 -2.693 1.00 97.69 139 THR A CA 1
ATOM 1125 C C . THR A 1 139 ? -2.904 -10.877 -3.423 1.00 97.69 139 THR A C 1
ATOM 1127 O O . THR A 1 139 ? -2.777 -9.763 -2.927 1.00 97.69 139 THR A O 1
ATOM 1130 N N . THR A 1 140 ? -3.498 -11.072 -4.596 1.00 98.06 140 THR A N 1
ATOM 1131 C CA . THR A 1 140 ? -4.094 -9.977 -5.372 1.00 98.06 140 THR A CA 1
ATOM 1132 C C . THR A 1 140 ? -5.609 -10.004 -5.217 1.00 98.06 140 THR A C 1
ATOM 1134 O O . THR A 1 140 ? -6.232 -11.018 -5.528 1.00 98.06 140 THR A O 1
ATOM 1137 N N . ILE A 1 141 ? -6.197 -8.898 -4.763 1.00 98.12 141 ILE A N 1
ATOM 1138 C CA . ILE A 1 141 ? -7.648 -8.739 -4.604 1.00 98.12 141 ILE A CA 1
ATOM 1139 C C . ILE A 1 141 ? -8.112 -7.642 -5.560 1.00 98.12 141 ILE A C 1
ATOM 1141 O O . ILE A 1 141 ? -7.618 -6.515 -5.519 1.00 98.12 141 ILE A O 1
ATOM 1145 N N . PHE A 1 142 ? -9.056 -7.977 -6.436 1.00 97.69 142 PHE A N 1
ATOM 1146 C CA . PHE A 1 142 ? -9.646 -7.022 -7.369 1.00 97.69 142 PHE A CA 1
ATOM 1147 C C . PHE A 1 142 ? -10.895 -6.392 -6.766 1.00 97.69 142 PHE A C 1
ATOM 1149 O O . PHE A 1 142 ? -11.800 -7.099 -6.333 1.00 97.69 142 PHE A O 1
ATOM 1156 N N . ILE A 1 143 ? -10.963 -5.066 -6.815 1.00 97.12 143 ILE A N 1
ATOM 1157 C CA . ILE A 1 143 ? -12.124 -4.280 -6.407 1.00 97.12 143 ILE A CA 1
ATOM 1158 C C . ILE A 1 143 ? -12.688 -3.637 -7.669 1.00 97.12 143 ILE A C 1
ATOM 1160 O O . ILE A 1 143 ? -12.138 -2.664 -8.199 1.00 97.12 143 ILE A O 1
ATOM 1164 N N . ALA A 1 144 ? -13.758 -4.234 -8.192 1.00 95.31 144 ALA A N 1
ATOM 1165 C CA . ALA A 1 144 ? -14.388 -3.791 -9.427 1.00 95.31 144 ALA A CA 1
ATOM 1166 C C . ALA A 1 144 ? -14.986 -2.390 -9.246 1.00 95.31 144 ALA A C 1
ATOM 1168 O O . ALA A 1 144 ? -15.918 -2.213 -8.477 1.00 95.31 144 ALA A O 1
ATOM 1169 N N . SER A 1 145 ? -14.464 -1.409 -9.987 1.00 93.12 145 SER A N 1
ATOM 1170 C CA . SER A 1 145 ? -14.847 -0.001 -9.841 1.00 93.12 145 SER A CA 1
ATOM 1171 C C . SER A 1 145 ? -15.027 0.700 -11.192 1.00 93.12 145 SER A C 1
ATOM 1173 O O . SER A 1 145 ? -14.150 0.565 -12.067 1.00 93.12 145 SER A O 1
ATOM 1175 N N . PRO A 1 146 ? -16.063 1.555 -11.322 1.00 89.88 146 PRO A N 1
ATOM 1176 C CA . PRO A 1 146 ? -16.151 2.583 -12.360 1.00 89.88 146 PRO A CA 1
ATOM 1177 C C . PRO A 1 146 ? -14.910 3.486 -12.384 1.00 89.88 146 PRO A C 1
ATOM 1179 O O . PRO A 1 146 ? -14.202 3.608 -11.379 1.00 89.88 146 PRO A O 1
ATOM 1182 N N . LEU A 1 147 ? -14.623 4.106 -13.534 1.00 87.56 147 LEU A N 1
ATOM 1183 C CA . LEU A 1 147 ? -13.399 4.887 -13.776 1.00 87.56 147 LEU A CA 1
ATOM 1184 C C . LEU A 1 147 ? -13.283 6.116 -12.865 1.00 87.56 147 LEU A C 1
ATOM 1186 O O . LEU A 1 147 ? -12.186 6.456 -12.423 1.00 87.56 147 LEU A O 1
ATOM 1190 N N . GLU A 1 148 ? -14.405 6.771 -12.606 1.00 87.75 148 GLU A N 1
ATOM 1191 C CA . GLU A 1 148 ? -14.550 7.987 -11.812 1.00 87.75 148 GLU A CA 1
ATOM 1192 C C . GLU A 1 148 ? -14.158 7.800 -10.342 1.00 87.75 148 GLU A C 1
ATOM 1194 O O . GLU A 1 148 ? -13.608 8.725 -9.745 1.00 87.75 148 GLU A O 1
ATOM 1199 N N . TYR A 1 149 ? -14.347 6.599 -9.788 1.00 90.19 149 TYR A N 1
ATOM 1200 C CA . TYR A 1 149 ? -14.083 6.303 -8.377 1.00 90.19 149 TYR A CA 1
ATOM 1201 C C . TYR A 1 149 ? -12.738 5.621 -8.133 1.00 90.19 149 TYR A C 1
ATOM 1203 O O . TYR A 1 149 ? -12.304 5.510 -6.985 1.00 90.19 149 TYR A O 1
ATOM 1211 N N . ARG A 1 150 ? -12.023 5.208 -9.194 1.00 89.94 150 ARG A N 1
ATOM 1212 C CA . ARG A 1 150 ? -10.777 4.438 -9.038 1.00 89.94 150 ARG A CA 1
ATOM 1213 C C . ARG A 1 150 ? -9.733 5.163 -8.203 1.00 89.94 150 ARG A C 1
ATOM 1215 O O . ARG A 1 150 ? -9.022 4.517 -7.442 1.00 89.94 150 ARG A O 1
ATOM 1222 N N . GLN A 1 151 ? -9.628 6.484 -8.347 1.00 87.56 151 GLN A N 1
ATOM 1223 C CA . GLN A 1 151 ? -8.645 7.268 -7.601 1.00 87.56 151 GLN A CA 1
ATOM 1224 C C . GLN A 1 151 ? -8.983 7.313 -6.107 1.00 87.56 151 GLN A C 1
ATOM 1226 O O . GLN A 1 151 ? -8.109 7.023 -5.293 1.00 87.56 151 GLN A O 1
ATOM 1231 N N . THR A 1 152 ? -10.236 7.612 -5.756 1.00 90.62 152 THR A N 1
ATOM 1232 C CA . THR A 1 152 ? -10.721 7.625 -4.368 1.00 90.62 152 THR A CA 1
ATOM 1233 C C . THR A 1 152 ? -10.505 6.270 -3.701 1.00 90.62 152 THR A C 1
ATOM 1235 O O . THR A 1 152 ? -9.849 6.169 -2.665 1.00 90.62 152 THR A O 1
ATOM 1238 N N . LEU A 1 153 ? -10.967 5.201 -4.350 1.00 93.56 153 LEU A N 1
ATOM 1239 C CA . LEU A 1 153 ? -10.821 3.842 -3.837 1.00 93.56 153 LEU A CA 1
ATOM 1240 C C . LEU A 1 153 ? -9.353 3.413 -3.756 1.00 93.56 153 LEU A C 1
ATOM 1242 O O . LEU A 1 153 ? -8.981 2.724 -2.813 1.00 93.56 153 LEU A O 1
ATOM 1246 N N . SER A 1 154 ? -8.490 3.854 -4.680 1.00 91.00 154 SER A N 1
ATOM 1247 C CA . SER A 1 154 ? -7.064 3.494 -4.633 1.00 91.00 154 SER A CA 1
ATOM 1248 C C . SER A 1 154 ? -6.330 4.044 -3.411 1.00 91.00 154 SER A C 1
ATOM 1250 O O . SER A 1 154 ? -5.311 3.485 -3.013 1.00 91.00 154 SER A O 1
ATOM 1252 N N . GLN A 1 155 ? -6.855 5.109 -2.804 1.00 89.50 155 GLN A N 1
ATOM 1253 C CA . GLN A 1 155 ? -6.339 5.652 -1.551 1.00 89.50 155 GLN A CA 1
ATOM 1254 C C . GLN A 1 155 ? -6.922 4.901 -0.351 1.00 89.50 155 GLN A C 1
ATOM 1256 O O . GLN A 1 155 ? -6.173 4.380 0.479 1.00 89.50 155 GLN A O 1
ATOM 1261 N N . ALA A 1 156 ? -8.253 4.786 -0.305 1.00 94.12 156 ALA A N 1
ATOM 1262 C CA . ALA A 1 156 ? -8.979 4.367 0.891 1.00 94.12 156 ALA A CA 1
ATOM 1263 C C . ALA A 1 156 ? -9.156 2.848 1.051 1.00 94.12 156 ALA A C 1
ATOM 1265 O O . ALA A 1 156 ? -9.217 2.366 2.178 1.00 94.12 156 ALA A O 1
ATOM 1266 N N . ALA A 1 157 ? -9.211 2.060 -0.029 1.00 96.19 157 ALA A N 1
ATOM 1267 C CA . ALA A 1 157 ? -9.652 0.659 0.044 1.00 96.19 157 ALA A CA 1
ATOM 1268 C C . ALA A 1 157 ? -8.787 -0.235 0.952 1.00 96.19 157 ALA A C 1
ATOM 1270 O O . ALA A 1 157 ? -9.277 -1.217 1.505 1.00 96.19 157 ALA A O 1
ATOM 1271 N N . ARG A 1 158 ? -7.512 0.121 1.153 1.00 96.75 158 ARG A N 1
ATOM 1272 C CA . ARG A 1 158 ? -6.577 -0.601 2.039 1.00 96.75 158 ARG A CA 1
ATOM 1273 C C . ARG A 1 158 ? -7.059 -0.660 3.485 1.00 96.75 158 ARG A C 1
ATOM 1275 O O . ARG A 1 158 ? -6.758 -1.630 4.167 1.00 96.75 158 ARG A O 1
ATOM 1282 N N . ILE A 1 159 ? -7.818 0.345 3.919 1.00 96.62 159 ILE A N 1
ATOM 1283 C CA . ILE A 1 159 ? -8.413 0.435 5.257 1.00 96.62 159 ILE A CA 1
ATOM 1284 C C . ILE A 1 159 ? -9.385 -0.732 5.502 1.00 96.62 159 ILE A C 1
ATOM 1286 O O . ILE A 1 159 ? -9.469 -1.263 6.604 1.00 96.62 159 ILE A O 1
ATOM 1290 N N . PHE A 1 160 ? -10.081 -1.168 4.453 1.00 97.62 160 PHE A N 1
ATOM 1291 C CA . PHE A 1 160 ? -11.180 -2.132 4.522 1.00 97.62 160 PHE A CA 1
ATOM 1292 C C . PHE A 1 160 ? -10.760 -3.560 4.158 1.00 97.62 160 PHE A C 1
ATOM 1294 O O . PHE A 1 160 ? -11.587 -4.465 4.109 1.00 97.62 160 PHE A O 1
ATOM 1301 N N . VAL A 1 161 ? -9.474 -3.797 3.889 1.00 97.62 161 VAL A N 1
ATOM 1302 C CA . VAL A 1 161 ? -8.988 -5.080 3.357 1.00 97.62 161 VAL A CA 1
ATOM 1303 C C . VAL A 1 161 ? -9.321 -6.279 4.250 1.00 97.62 161 VAL A C 1
ATOM 1305 O O . VAL A 1 161 ? -9.602 -7.359 3.743 1.00 97.62 161 VAL A O 1
ATOM 1308 N N . ALA A 1 162 ? -9.342 -6.092 5.574 1.00 97.31 162 ALA A N 1
ATOM 1309 C CA . ALA A 1 162 ? -9.651 -7.150 6.533 1.00 97.31 162 ALA A CA 1
ATOM 1310 C C . ALA A 1 162 ? -11.122 -7.603 6.473 1.00 97.31 162 ALA A C 1
ATOM 1312 O O . ALA A 1 162 ? -11.450 -8.690 6.955 1.00 97.31 162 ALA A O 1
ATOM 1313 N N . ASN A 1 163 ? -12.003 -6.792 5.884 1.00 97.06 163 ASN A N 1
ATOM 1314 C CA . ASN A 1 163 ? -13.415 -7.108 5.684 1.00 97.06 163 ASN A CA 1
ATOM 1315 C C . ASN A 1 163 ? -13.675 -7.849 4.360 1.00 97.06 163 ASN A C 1
ATOM 1317 O O . ASN A 1 163 ? -14.764 -8.385 4.163 1.00 97.06 163 ASN A O 1
ATOM 1321 N N . MET A 1 164 ? -12.701 -7.885 3.445 1.00 96.75 164 MET A N 1
ATOM 1322 C CA . MET A 1 164 ? -12.875 -8.487 2.121 1.00 96.75 164 MET A CA 1
ATOM 1323 C C . MET A 1 164 ? -12.940 -10.010 2.214 1.00 96.75 164 MET A C 1
ATOM 1325 O O . MET A 1 164 ? -12.187 -10.639 2.958 1.00 96.75 164 MET A O 1
ATOM 1329 N N . LYS A 1 165 ? -13.813 -10.625 1.412 1.00 94.31 165 LYS A N 1
ATOM 1330 C CA . LYS A 1 165 ? -14.010 -12.082 1.400 1.00 94.31 165 LYS A CA 1
ATOM 1331 C C . LYS A 1 165 ? -12.745 -12.835 0.979 1.00 94.31 165 LYS A C 1
ATOM 1333 O O . LYS A 1 165 ? -12.494 -13.942 1.442 1.00 94.31 165 LYS A O 1
ATOM 1338 N N . GLU A 1 166 ? -11.966 -12.234 0.093 1.00 96.38 166 GLU A N 1
ATOM 1339 C CA . GLU A 1 166 ? -10.712 -12.751 -0.445 1.00 96.38 166 GLU A CA 1
ATOM 1340 C C . GLU A 1 166 ? -9.523 -12.544 0.508 1.00 96.38 166 GLU A C 1
ATOM 1342 O O . GLU A 1 166 ? -8.407 -12.959 0.188 1.00 96.38 166 GLU A O 1
ATOM 1347 N N . PHE A 1 167 ? -9.730 -11.903 1.665 1.00 97.31 167 PHE A N 1
ATOM 1348 C CA . PHE A 1 167 ? -8.678 -11.698 2.652 1.00 97.31 167 PHE A CA 1
ATOM 1349 C C . PHE A 1 167 ? -8.131 -13.049 3.155 1.00 97.31 167 PHE A C 1
ATOM 1351 O O . PHE A 1 167 ? -8.899 -13.873 3.653 1.00 97.31 167 PHE A O 1
ATOM 1358 N N . PRO A 1 168 ? -6.810 -13.300 3.062 1.00 96.44 168 PRO A N 1
ATOM 1359 C CA . PRO A 1 168 ? -6.241 -14.618 3.348 1.00 96.44 168 PRO A CA 1
ATOM 1360 C C . PRO A 1 168 ? -5.910 -14.847 4.831 1.00 96.44 168 PRO A C 1
ATOM 1362 O O . PRO A 1 168 ? -5.509 -15.951 5.197 1.00 96.44 168 PRO A O 1
ATOM 1365 N N . GLY A 1 169 ? -5.978 -13.806 5.665 1.00 95.38 169 GLY A N 1
ATOM 1366 C CA . GLY A 1 169 ? -5.526 -13.851 7.054 1.00 95.38 169 GLY A CA 1
ATOM 1367 C C . GLY A 1 169 ? -6.620 -14.187 8.068 1.00 95.38 169 GLY A C 1
ATOM 1368 O O . GLY A 1 169 ? -7.811 -14.225 7.763 1.00 95.38 169 GLY A O 1
ATOM 1369 N N . ASN A 1 170 ? -6.193 -14.385 9.311 1.00 95.56 170 ASN A N 1
ATOM 1370 C CA . ASN A 1 170 ? -7.049 -14.571 10.482 1.00 95.56 170 ASN A CA 1
ATOM 1371 C C . ASN A 1 170 ? -6.872 -13.422 11.491 1.00 95.56 170 ASN A C 1
ATOM 1373 O O . ASN A 1 170 ? -5.962 -12.614 11.359 1.00 95.56 170 ASN A O 1
ATOM 1377 N N . ASP A 1 171 ? -7.715 -13.377 12.522 1.00 95.62 171 ASP A N 1
ATOM 1378 C CA . ASP A 1 171 ? -7.752 -12.293 13.517 1.00 95.62 171 ASP A CA 1
ATOM 1379 C C . ASP A 1 171 ? -6.431 -12.049 14.266 1.00 95.62 171 ASP A C 1
ATOM 1381 O O . ASP A 1 171 ? -6.160 -10.915 14.661 1.00 95.62 171 ASP A O 1
ATOM 1385 N N . ASN A 1 172 ? -5.600 -13.084 14.438 1.00 94.44 172 ASN A N 1
ATOM 1386 C CA . ASN A 1 172 ? -4.308 -12.965 15.120 1.00 94.44 172 ASN A CA 1
ATOM 1387 C C . ASN A 1 172 ? -3.174 -12.521 14.186 1.00 94.44 172 ASN A C 1
ATOM 1389 O O . ASN A 1 172 ? -2.077 -12.246 14.671 1.00 94.44 172 ASN A O 1
ATOM 1393 N N . ASP A 1 173 ? -3.397 -12.500 12.870 1.00 96.38 173 ASP A N 1
ATOM 1394 C CA . ASP A 1 173 ? -2.400 -12.019 11.919 1.00 96.38 173 ASP A CA 1
ATOM 1395 C C . ASP A 1 173 ? -2.207 -10.506 12.061 1.00 96.38 173 ASP A C 1
ATOM 1397 O O . ASP A 1 173 ? -3.060 -9.782 12.579 1.00 96.38 173 ASP A O 1
ATOM 1401 N N . TYR A 1 174 ? -1.065 -10.021 11.585 1.00 97.12 174 TYR A N 1
ATOM 1402 C CA . TYR A 1 174 ? -0.698 -8.615 11.648 1.00 97.12 174 TYR A CA 1
ATOM 1403 C C . TYR A 1 174 ? -0.789 -7.969 10.272 1.00 97.12 174 TYR A C 1
ATOM 1405 O O . TYR A 1 174 ? -0.362 -8.558 9.279 1.00 97.12 174 TYR A O 1
ATOM 1413 N N . LEU A 1 175 ? -1.293 -6.743 10.207 1.00 97.62 175 LEU A N 1
ATOM 1414 C CA . LEU A 1 175 ? -1.516 -6.015 8.970 1.00 97.62 175 LEU A CA 1
ATOM 1415 C C . LEU A 1 175 ? -0.960 -4.604 9.095 1.00 97.62 175 LEU A C 1
ATOM 1417 O O . LEU A 1 175 ? -1.350 -3.864 9.994 1.00 97.62 175 LEU A O 1
ATOM 1421 N N . ILE A 1 176 ? -0.071 -4.236 8.173 1.00 98.06 176 ILE A N 1
ATOM 1422 C CA . ILE A 1 176 ? 0.394 -2.865 7.984 1.00 98.06 176 ILE A CA 1
ATOM 1423 C C . ILE A 1 176 ? -0.031 -2.341 6.619 1.00 98.06 176 ILE A C 1
ATOM 1425 O O . ILE A 1 176 ? 0.102 -3.023 5.601 1.00 98.06 176 ILE A O 1
ATOM 1429 N N . THR A 1 177 ? -0.551 -1.125 6.587 1.00 97.69 177 THR A N 1
ATOM 1430 C CA . THR A 1 177 ? -0.897 -0.446 5.341 1.00 97.69 177 THR A CA 1
ATOM 1431 C C . THR A 1 177 ? 0.302 0.327 4.815 1.00 97.69 177 THR A C 1
ATOM 1433 O O . THR A 1 177 ? 1.115 0.813 5.592 1.00 97.69 177 THR A O 1
ATOM 1436 N N . THR A 1 178 ? 0.452 0.409 3.492 1.00 97.00 178 THR A N 1
ATOM 1437 C CA . THR A 1 178 ? 1.579 1.082 2.833 1.00 97.00 178 THR A CA 1
ATOM 1438 C C . THR A 1 178 ? 1.229 1.527 1.417 1.00 97.00 178 THR A C 1
ATOM 1440 O O . THR A 1 178 ? 0.243 1.056 0.845 1.00 97.00 178 THR A O 1
ATOM 1443 N N . ASP A 1 179 ? 2.006 2.444 0.842 1.00 95.00 179 ASP A N 1
ATOM 1444 C CA . ASP A 1 179 ? 1.841 2.890 -0.544 1.00 95.00 179 ASP A CA 1
ATOM 1445 C C . ASP A 1 179 ? 2.517 1.929 -1.525 1.00 95.00 179 ASP A C 1
ATOM 1447 O O . ASP A 1 179 ? 3.532 1.304 -1.224 1.00 95.00 179 ASP A O 1
ATOM 1451 N N . ALA A 1 180 ? 1.960 1.827 -2.737 1.00 95.31 180 ALA A N 1
ATOM 1452 C CA . ALA A 1 180 ? 2.498 0.967 -3.794 1.00 95.31 180 ALA A CA 1
ATOM 1453 C C . ALA A 1 180 ? 3.928 1.339 -4.206 1.00 95.31 180 ALA A C 1
ATOM 1455 O O . ALA A 1 180 ? 4.596 0.550 -4.866 1.00 95.31 180 ALA A O 1
ATOM 1456 N N . ASP A 1 181 ? 4.391 2.527 -3.836 1.00 94.94 181 ASP A N 1
ATOM 1457 C CA . ASP A 1 181 ? 5.690 3.081 -4.173 1.00 94.94 181 ASP A CA 1
ATOM 1458 C C . ASP A 1 181 ? 6.505 3.487 -2.934 1.00 94.94 181 ASP A C 1
ATOM 1460 O O . ASP A 1 181 ? 7.384 4.339 -3.033 1.00 94.94 181 ASP A O 1
ATOM 1464 N N . LEU A 1 182 ? 6.240 2.869 -1.778 1.00 95.94 182 LEU A N 1
ATOM 1465 C CA . LEU A 1 182 ? 6.990 3.081 -0.539 1.00 95.94 182 LEU A CA 1
ATOM 1466 C C . LEU A 1 182 ? 7.693 1.785 -0.106 1.00 95.94 182 LEU A C 1
ATOM 1468 O O . LEU A 1 182 ? 7.052 0.769 0.163 1.00 95.94 182 LEU A O 1
ATOM 1472 N N . TRP A 1 183 ? 9.027 1.807 -0.049 1.00 97.12 183 TRP A N 1
ATOM 1473 C CA . TRP A 1 183 ? 9.837 0.640 0.314 1.00 97.12 183 TRP A CA 1
ATOM 1474 C C . TRP A 1 183 ? 10.340 0.704 1.753 1.00 97.12 183 TRP A C 1
ATOM 1476 O O . TRP A 1 183 ? 11.018 1.674 2.103 1.00 97.12 183 TRP A O 1
ATOM 1486 N N . PRO A 1 184 ? 10.130 -0.346 2.569 1.00 96.50 184 PRO A N 1
ATOM 1487 C CA . PRO A 1 184 ? 10.738 -0.425 3.887 1.00 96.50 184 PRO A CA 1
ATOM 1488 C C . PRO A 1 184 ? 12.241 -0.699 3.754 1.00 96.50 184 PRO A C 1
ATOM 1490 O O . PRO A 1 184 ? 12.663 -1.686 3.136 1.00 96.50 184 PRO A O 1
ATOM 1493 N N . LEU A 1 185 ? 13.076 0.152 4.356 1.00 94.75 185 LEU A N 1
ATOM 1494 C CA . LEU A 1 185 ? 14.534 -0.006 4.303 1.00 94.75 185 LEU A CA 1
ATOM 1495 C C . LEU A 1 185 ? 15.091 -0.718 5.537 1.00 94.75 185 LEU A C 1
ATOM 1497 O O . LEU A 1 185 ? 16.052 -1.482 5.410 1.00 94.75 185 LEU A O 1
ATOM 1501 N N . ARG A 1 186 ? 14.436 -0.568 6.689 1.00 88.94 186 ARG A N 1
ATOM 1502 C CA . ARG A 1 186 ? 14.832 -1.173 7.969 1.00 88.94 186 ARG A CA 1
ATOM 1503 C C . ARG A 1 186 ? 13.825 -2.196 8.428 1.00 88.94 186 ARG A C 1
ATOM 1505 O O . ARG A 1 186 ? 12.639 -1.923 8.393 1.00 88.94 186 ARG A O 1
ATOM 1512 N N . LYS A 1 187 ? 14.273 -3.365 8.874 1.00 92.69 187 LYS A N 1
ATOM 1513 C CA . LYS A 1 187 ? 13.355 -4.401 9.361 1.00 92.69 187 LYS A CA 1
ATOM 1514 C C . LYS A 1 187 ? 12.873 -4.083 10.770 1.00 92.69 187 LYS A C 1
ATOM 1516 O O . LYS A 1 187 ? 11.718 -4.327 11.094 1.00 92.69 187 LYS A O 1
ATOM 1521 N N . GLU A 1 188 ? 13.768 -3.544 11.585 1.00 91.56 188 GLU A N 1
ATOM 1522 C CA . GLU A 1 188 ? 13.643 -3.397 13.033 1.00 91.56 188 GLU A CA 1
ATOM 1523 C C . GLU A 1 188 ? 12.484 -2.470 13.412 1.00 91.56 188 GLU A C 1
ATOM 1525 O O . GLU A 1 188 ? 11.778 -2.738 14.374 1.00 91.56 188 GLU A O 1
ATOM 1530 N N . HIS A 1 189 ? 12.228 -1.437 12.607 1.00 91.00 189 HIS A N 1
ATOM 1531 C CA . HIS A 1 189 ? 11.136 -0.481 12.827 1.00 91.00 189 HIS A CA 1
ATOM 1532 C C . HIS A 1 189 ? 9.754 -1.015 12.439 1.00 91.00 189 HIS A C 1
ATOM 1534 O O . HIS A 1 189 ? 8.740 -0.400 12.743 1.00 91.00 189 HIS A O 1
ATOM 1540 N N . TYR A 1 190 ? 9.717 -2.152 11.747 1.00 94.25 190 TYR A N 1
ATOM 1541 C CA . TYR A 1 190 ? 8.498 -2.796 11.274 1.00 94.25 190 TYR A CA 1
ATOM 1542 C C . TYR A 1 190 ? 8.250 -4.109 12.022 1.00 94.25 190 TYR A C 1
ATOM 1544 O O . TYR A 1 190 ? 7.552 -4.992 11.521 1.00 94.25 190 TYR A O 1
ATOM 1552 N N . ILE A 1 191 ? 8.852 -4.293 13.197 1.00 92.56 191 ILE A N 1
ATOM 1553 C CA . ILE A 1 191 ? 8.552 -5.418 14.082 1.00 92.56 191 ILE A CA 1
ATOM 1554 C C . ILE A 1 191 ? 7.444 -4.960 15.039 1.00 92.56 191 ILE A C 1
ATOM 1556 O O . ILE A 1 191 ? 7.679 -4.016 15.788 1.00 92.56 191 ILE A O 1
ATOM 1560 N N . PRO A 1 192 ? 6.261 -5.602 15.031 1.00 89.75 192 PRO A N 1
ATOM 1561 C CA . PRO A 1 192 ? 5.209 -5.292 15.996 1.00 89.75 192 PRO A CA 1
ATOM 1562 C C . PRO A 1 192 ? 5.690 -5.557 17.427 1.00 89.75 192 PRO A C 1
ATOM 1564 O O . PRO A 1 192 ? 6.319 -6.592 17.672 1.00 89.75 192 PRO A O 1
ATOM 1567 N N . ASP A 1 193 ? 5.378 -4.661 18.365 1.00 87.25 193 ASP A N 1
ATOM 1568 C CA . ASP A 1 193 ? 5.591 -4.928 19.790 1.00 87.25 193 ASP A CA 1
ATOM 1569 C C . ASP A 1 193 ? 4.540 -5.950 20.260 1.00 87.25 193 ASP A C 1
ATOM 1571 O O . ASP A 1 193 ? 3.347 -5.718 20.071 1.00 87.25 193 ASP A O 1
ATOM 1575 N N . PRO A 1 194 ? 4.939 -7.090 20.852 1.00 86.00 194 PRO A N 1
ATOM 1576 C CA . PRO A 1 194 ? 3.999 -8.131 21.266 1.00 86.00 194 PRO A CA 1
ATOM 1577 C C . PRO A 1 194 ? 3.039 -7.709 22.388 1.00 86.00 194 PRO A C 1
ATOM 1579 O O . PRO A 1 194 ? 2.101 -8.452 22.669 1.00 86.00 194 PRO A O 1
ATOM 1582 N N . ASN A 1 195 ? 3.278 -6.571 23.046 1.00 87.81 195 ASN A N 1
ATOM 1583 C CA . ASN A 1 195 ? 2.434 -6.044 24.120 1.00 87.81 195 ASN A CA 1
ATOM 1584 C C . ASN A 1 195 ? 1.538 -4.886 23.662 1.00 87.81 195 ASN A C 1
ATOM 1586 O O . ASN A 1 195 ? 0.856 -4.296 24.497 1.00 87.81 195 ASN A O 1
ATOM 1590 N N . MET A 1 196 ? 1.578 -4.533 22.376 1.00 92.31 196 MET A N 1
ATOM 1591 C CA . MET A 1 196 ? 0.855 -3.397 21.814 1.00 92.31 196 MET A CA 1
ATOM 1592 C C . MET A 1 196 ? -0.031 -3.877 20.667 1.00 92.31 196 MET A C 1
ATOM 1594 O O . MET A 1 196 ? 0.363 -4.721 19.862 1.00 92.31 196 MET A O 1
ATOM 1598 N N . ASP A 1 197 ? -1.226 -3.311 20.579 1.00 93.06 197 ASP A N 1
ATOM 1599 C CA . ASP A 1 197 ? -2.230 -3.684 19.583 1.00 93.06 197 ASP A CA 1
ATOM 1600 C C . ASP A 1 197 ? -2.040 -2.925 18.266 1.00 93.06 197 ASP A C 1
ATOM 1602 O O . ASP A 1 197 ? -2.336 -3.446 17.185 1.00 93.06 197 ASP A O 1
ATOM 1606 N N . VAL A 1 198 ? -1.524 -1.695 18.362 1.00 97.00 198 VAL A N 1
ATOM 1607 C CA . VAL A 1 198 ? -1.346 -0.762 17.246 1.00 97.00 198 VAL A CA 1
ATOM 1608 C C . VAL A 1 198 ? 0.093 -0.265 17.199 1.00 97.00 198 VAL A C 1
ATOM 1610 O O . VAL A 1 198 ? 0.677 0.093 18.216 1.00 97.00 198 VAL A O 1
ATOM 1613 N N . MET A 1 199 ? 0.653 -0.177 15.999 1.00 96.62 199 MET A N 1
ATOM 1614 C CA . MET A 1 199 ? 1.931 0.453 15.702 1.00 96.62 199 MET A CA 1
ATOM 1615 C C . MET A 1 199 ? 1.715 1.632 14.757 1.00 96.62 199 MET A C 1
ATOM 1617 O O . MET A 1 199 ? 1.231 1.464 13.636 1.00 96.62 199 MET A O 1
ATOM 1621 N N . LEU A 1 200 ? 2.128 2.819 15.189 1.00 95.50 200 LEU A N 1
ATOM 1622 C CA . LEU A 1 200 ? 2.096 4.038 14.389 1.00 95.50 200 LEU A CA 1
ATOM 1623 C C . LEU A 1 200 ? 3.533 4.446 14.055 1.00 95.50 200 LEU A C 1
ATOM 1625 O O . LEU A 1 200 ? 4.294 4.826 14.949 1.00 95.50 200 LEU A O 1
ATOM 1629 N N . LEU A 1 201 ? 3.906 4.376 12.775 1.00 93.81 201 LEU A N 1
ATOM 1630 C CA . LEU A 1 201 ? 5.184 4.895 12.286 1.00 93.81 201 LEU A CA 1
ATOM 1631 C C . LEU A 1 201 ? 4.947 6.258 11.630 1.00 93.81 201 LEU A C 1
ATOM 1633 O O . LEU A 1 201 ? 3.874 6.509 11.080 1.00 93.81 201 LEU A O 1
ATOM 1637 N N . HIS A 1 202 ? 5.931 7.156 11.708 1.00 91.31 202 HIS A N 1
ATOM 1638 C CA . HIS A 1 202 ? 5.790 8.538 11.235 1.00 91.31 202 HIS A CA 1
ATOM 1639 C C . HIS A 1 202 ? 4.589 9.290 11.824 1.00 91.31 202 HIS A C 1
ATOM 1641 O O . HIS A 1 202 ? 4.036 10.190 11.198 1.00 91.31 202 HIS A O 1
ATOM 1647 N N . TRP A 1 203 ? 4.183 8.948 13.049 1.00 87.69 203 TRP A N 1
ATOM 1648 C CA . TRP A 1 203 ? 2.956 9.454 13.674 1.00 87.69 203 TRP A CA 1
ATOM 1649 C C . TRP A 1 203 ? 2.920 10.987 13.838 1.00 87.69 203 TRP A C 1
ATOM 1651 O O . TRP A 1 203 ? 1.845 11.557 13.991 1.00 87.69 203 TRP A O 1
ATOM 1661 N N . GLY A 1 204 ? 4.080 11.654 13.802 1.00 84.06 204 GLY A N 1
ATOM 1662 C CA . GLY A 1 204 ? 4.216 13.111 13.892 1.00 84.06 204 GLY A CA 1
ATOM 1663 C C . GLY A 1 204 ? 4.425 13.842 12.557 1.00 84.06 204 GLY A C 1
ATOM 1664 O O . GLY A 1 204 ? 4.653 15.049 12.572 1.00 84.06 204 GLY A O 1
ATOM 1665 N N . CYS A 1 205 ? 4.388 13.162 11.403 1.00 83.62 205 CYS A N 1
ATOM 1666 C CA . CYS A 1 205 ? 4.799 13.758 10.119 1.00 83.62 205 CYS A CA 1
ATOM 1667 C C . CYS A 1 205 ? 3.874 14.851 9.588 1.00 83.62 205 CYS A C 1
ATOM 1669 O O . CYS A 1 205 ? 4.301 15.722 8.832 1.00 83.62 205 CYS A O 1
ATOM 1671 N N . CYS A 1 206 ? 2.586 14.738 9.892 1.00 86.62 206 CYS A N 1
ATOM 1672 C CA . CYS A 1 206 ? 1.565 15.179 8.955 1.00 86.62 206 CYS A CA 1
ATOM 1673 C C . CYS A 1 206 ? 0.670 16.293 9.520 1.00 86.62 206 CYS A C 1
ATOM 1675 O O . CYS A 1 206 ? -0.330 16.673 8.918 1.00 86.62 206 CYS A O 1
ATOM 1677 N N . GLY A 1 207 ? 1.091 16.893 10.637 1.00 90.94 207 GLY A N 1
ATOM 1678 C CA . GLY A 1 207 ? 0.415 18.030 11.252 1.00 90.94 207 GLY A CA 1
ATOM 1679 C C . GLY A 1 207 ? -0.966 17.675 11.800 1.00 90.94 207 GLY A C 1
ATOM 1680 O O . GLY A 1 207 ? -1.267 16.514 12.073 1.00 90.94 207 GLY A O 1
ATOM 1681 N N . ASN A 1 208 ? -1.801 18.700 11.965 1.00 95.06 208 ASN A N 1
ATOM 1682 C CA . ASN A 1 208 ? -3.129 18.566 12.551 1.00 95.06 208 ASN A CA 1
ATOM 1683 C C . ASN A 1 208 ? -4.214 18.976 11.552 1.00 95.06 208 ASN A C 1
ATOM 1685 O O . ASN A 1 208 ? -3.995 19.859 10.721 1.00 95.06 208 ASN A O 1
ATOM 1689 N N . PHE A 1 209 ? -5.405 18.400 11.689 1.00 94.62 209 PHE A N 1
ATOM 1690 C CA . PHE A 1 209 ? -6.614 18.867 11.008 1.00 94.62 209 PHE A CA 1
ATOM 1691 C C . PHE A 1 209 ? -7.784 18.960 11.985 1.00 94.62 209 PHE A C 1
ATOM 1693 O O . PHE A 1 209 ? -7.761 18.356 13.057 1.00 94.62 209 PHE A O 1
ATOM 1700 N N . THR A 1 210 ? -8.816 19.711 11.607 1.00 95.12 210 THR A N 1
ATOM 1701 C CA . THR A 1 210 ? -10.042 19.848 12.397 1.00 95.12 210 THR A CA 1
ATOM 1702 C C . THR A 1 210 ? -11.214 19.233 11.643 1.00 95.12 210 THR A C 1
ATOM 1704 O O . THR A 1 210 ? -11.384 19.482 10.452 1.00 95.12 210 THR A O 1
ATOM 1707 N N . MET A 1 211 ? -12.024 18.437 12.336 1.00 92.69 211 MET A N 1
ATOM 1708 C CA . MET A 1 211 ? -13.260 17.844 11.827 1.00 92.69 211 MET A CA 1
ATOM 1709 C C . MET A 1 211 ? -14.270 17.771 12.974 1.00 92.69 211 MET A C 1
ATOM 1711 O O . MET A 1 211 ? -13.888 17.447 14.094 1.00 92.69 211 MET A O 1
ATOM 1715 N N . ASN A 1 212 ? -15.537 18.115 12.729 1.00 90.88 212 ASN A N 1
ATOM 1716 C CA . ASN A 1 212 ? -16.598 18.095 13.750 1.00 90.88 212 ASN A CA 1
ATOM 1717 C C . ASN A 1 212 ? -16.216 18.826 15.057 1.00 90.88 212 ASN A C 1
ATOM 1719 O O . ASN A 1 212 ? -16.416 18.312 16.153 1.00 90.88 212 ASN A O 1
ATOM 1723 N N . ASN A 1 213 ? -15.632 20.028 14.939 1.00 94.06 213 ASN A N 1
ATOM 1724 C CA . ASN A 1 213 ? -15.135 20.852 16.056 1.00 94.06 213 ASN A CA 1
ATOM 1725 C C . ASN A 1 213 ? -14.058 20.192 16.935 1.00 94.06 213 ASN A C 1
ATOM 1727 O O . ASN A 1 213 ? -13.790 20.655 18.044 1.00 94.06 213 ASN A O 1
ATOM 1731 N N . ARG A 1 214 ? -13.405 19.143 16.434 1.00 96.38 214 ARG A N 1
ATOM 1732 C CA . ARG A 1 214 ? -12.325 18.438 17.114 1.00 96.38 214 ARG A CA 1
ATOM 1733 C C . ARG A 1 214 ? -11.047 18.488 16.286 1.00 96.38 214 ARG A C 1
ATOM 1735 O O . ARG A 1 214 ? -11.086 18.341 15.067 1.00 96.38 214 ARG A O 1
ATOM 1742 N N . THR A 1 215 ? -9.916 18.704 16.951 1.00 96.31 215 THR A N 1
ATOM 1743 C CA . THR A 1 215 ? -8.589 18.699 16.322 1.00 96.31 215 THR A CA 1
ATOM 1744 C C . THR A 1 215 ? -7.939 17.331 16.487 1.00 96.31 215 THR A C 1
ATOM 1746 O O . THR A 1 215 ? -7.916 16.783 17.587 1.00 96.31 215 THR A O 1
ATOM 1749 N N . TYR A 1 216 ? -7.394 16.809 15.393 1.00 96.00 216 TYR A N 1
ATOM 1750 C CA . TYR A 1 216 ? -6.746 15.506 15.304 1.00 96.00 216 TYR A CA 1
ATOM 1751 C C . TYR A 1 216 ? -5.303 15.667 14.825 1.00 96.00 216 TYR A C 1
ATOM 1753 O O . TYR A 1 216 ? -5.040 16.473 13.930 1.00 96.00 216 TYR A O 1
ATOM 1761 N N . THR A 1 217 ? -4.389 14.872 15.382 1.00 94.69 217 THR A N 1
ATOM 1762 C CA . THR A 1 217 ? -3.024 14.704 14.860 1.00 94.69 217 THR A CA 1
ATOM 1763 C C . THR A 1 217 ? -3.065 13.692 13.725 1.00 94.69 217 THR A C 1
ATOM 1765 O O . THR A 1 217 ? -3.406 12.537 13.960 1.00 94.69 217 THR A O 1
ATOM 1768 N N . MET A 1 218 ? -2.753 14.113 12.500 1.00 94.62 218 MET A N 1
ATOM 1769 C CA . MET A 1 218 ? -2.929 13.275 11.315 1.00 94.62 218 MET A CA 1
ATOM 1770 C C . MET A 1 218 ? -1.931 12.116 11.289 1.00 94.62 218 MET A C 1
ATOM 1772 O O . MET A 1 218 ? -0.718 12.329 11.312 1.00 94.62 218 MET A O 1
ATOM 1776 N N . TYR A 1 219 ? -2.448 10.895 11.173 1.00 94.62 219 TYR A N 1
ATOM 1777 C CA . TYR A 1 219 ? -1.656 9.689 10.974 1.00 94.62 219 TYR A CA 1
ATOM 1778 C C . TYR A 1 219 ? -1.448 9.402 9.491 1.00 94.62 219 TYR A C 1
ATOM 1780 O O . TYR A 1 219 ? -2.338 9.583 8.655 1.00 94.62 219 TYR A O 1
ATOM 1788 N N . LEU A 1 220 ? -0.255 8.910 9.168 1.00 91.62 220 LEU A N 1
ATOM 1789 C CA . LEU A 1 220 ? 0.110 8.561 7.808 1.00 91.62 220 LEU A CA 1
ATOM 1790 C C . LEU A 1 220 ? -0.420 7.171 7.449 1.00 91.62 220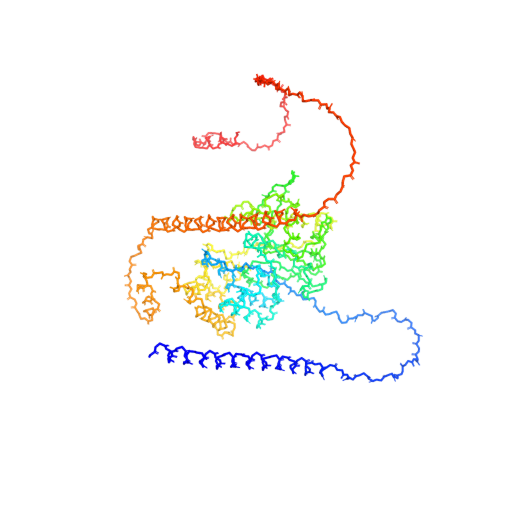 LEU A C 1
ATOM 1792 O O . LEU A 1 220 ? 0.076 6.157 7.934 1.00 91.62 220 LEU A O 1
ATOM 1796 N N . MET A 1 221 ? -1.377 7.124 6.524 1.00 92.69 221 MET A N 1
ATOM 1797 C CA . MET A 1 221 ? -2.025 5.888 6.073 1.00 92.69 221 MET A CA 1
ATOM 1798 C C . MET A 1 221 ? -1.036 4.837 5.536 1.00 92.69 221 MET A C 1
ATOM 1800 O O . MET A 1 221 ? -1.315 3.643 5.585 1.00 92.69 221 MET A O 1
ATOM 1804 N N . SER A 1 222 ? 0.139 5.239 5.047 1.00 92.06 222 SER A N 1
ATOM 1805 C CA . SER A 1 222 ? 1.151 4.314 4.527 1.00 92.06 222 SER A CA 1
ATOM 1806 C C . SER A 1 222 ? 1.981 3.595 5.605 1.00 92.06 222 SER A C 1
ATOM 1808 O O . SER A 1 222 ? 2.944 2.907 5.255 1.00 92.06 222 SER A O 1
ATOM 1810 N N . ASN A 1 223 ? 1.676 3.799 6.893 1.00 92.56 223 ASN A N 1
ATOM 1811 C CA . ASN A 1 223 ? 2.521 3.381 8.011 1.00 92.56 223 ASN A CA 1
ATOM 1812 C C . ASN A 1 223 ? 1.724 3.097 9.307 1.00 92.56 223 ASN A C 1
ATOM 1814 O O . ASN A 1 223 ? 2.174 3.420 10.408 1.00 92.56 223 ASN A O 1
ATOM 1818 N N . ILE A 1 224 ? 0.545 2.481 9.192 1.00 96.94 224 ILE A N 1
ATOM 1819 C CA . ILE A 1 224 ? -0.266 2.064 10.348 1.00 96.94 224 ILE A CA 1
ATOM 1820 C C . ILE A 1 224 ? -0.333 0.546 10.365 1.00 96.94 224 ILE A C 1
ATOM 1822 O O . ILE A 1 224 ? -0.746 -0.070 9.382 1.00 96.94 224 ILE A O 1
ATOM 1826 N N . GLY A 1 225 ? 0.109 -0.055 11.466 1.00 97.50 225 GLY A N 1
ATOM 1827 C CA . GLY A 1 225 ? 0.074 -1.494 11.674 1.00 97.50 225 GLY A CA 1
ATOM 1828 C C . GLY A 1 225 ? -0.788 -1.875 12.869 1.00 97.50 225 GLY A C 1
ATOM 1829 O O . GLY A 1 225 ? -0.779 -1.177 13.874 1.00 97.50 225 GLY A O 1
ATOM 1830 N N . ALA A 1 226 ? -1.530 -2.970 12.767 1.00 97.88 226 ALA A N 1
ATOM 1831 C CA . ALA A 1 226 ? -2.303 -3.535 13.869 1.00 97.88 226 ALA A CA 1
ATOM 1832 C C . ALA A 1 226 ? -2.626 -5.008 13.586 1.00 97.88 226 ALA A C 1
ATOM 1834 O O . ALA A 1 226 ? -2.419 -5.496 12.469 1.00 97.88 226 ALA A O 1
ATOM 1835 N N . THR A 1 227 ? -3.157 -5.730 14.572 1.00 96.81 227 THR A N 1
ATOM 1836 C CA . THR A 1 227 ? -3.737 -7.057 14.307 1.00 96.81 227 THR A CA 1
ATOM 1837 C C . THR A 1 227 ? -4.979 -6.946 13.418 1.00 96.81 227 THR A C 1
ATOM 1839 O O . THR A 1 227 ? -5.637 -5.905 13.354 1.00 96.81 227 THR A O 1
ATOM 1842 N N . VAL A 1 228 ? -5.326 -8.026 12.717 1.00 97.00 228 VAL A N 1
ATOM 1843 C CA . VAL A 1 228 ? -6.537 -8.082 11.881 1.00 97.00 228 VAL A CA 1
ATOM 1844 C C . VAL A 1 228 ? -7.800 -7.851 12.713 1.00 97.00 228 VAL A C 1
ATOM 1846 O O . VAL A 1 228 ? -8.696 -7.138 12.260 1.00 97.00 228 VAL A O 1
ATOM 1849 N N . ALA A 1 229 ? -7.857 -8.398 13.932 1.00 96.38 229 ALA A N 1
ATOM 1850 C CA . ALA A 1 229 ? -8.956 -8.150 14.863 1.00 96.38 229 ALA A CA 1
ATOM 1851 C C . ALA A 1 229 ? -9.131 -6.653 15.156 1.00 96.38 229 ALA A C 1
ATOM 1853 O O . ALA A 1 229 ? -10.243 -6.136 15.079 1.00 96.38 229 ALA A O 1
ATOM 1854 N N . VAL A 1 230 ? -8.027 -5.949 15.430 1.00 97.19 230 VAL A N 1
ATOM 1855 C CA . VAL A 1 230 ? -8.040 -4.508 15.715 1.00 97.19 230 VAL A CA 1
ATOM 1856 C C . VAL A 1 230 ? -8.462 -3.713 14.485 1.00 97.19 230 VAL A C 1
ATOM 1858 O O . VAL A 1 230 ? -9.327 -2.856 14.601 1.00 97.19 230 VAL A O 1
ATOM 1861 N N . TRP A 1 231 ? -7.949 -4.025 13.290 1.00 97.50 231 TRP A N 1
ATOM 1862 C CA . TRP A 1 231 ? -8.407 -3.373 12.055 1.00 97.50 231 TRP A CA 1
ATOM 1863 C C . TRP A 1 231 ? -9.918 -3.518 11.840 1.00 97.50 231 TRP A C 1
ATOM 1865 O O . TRP A 1 231 ? -10.588 -2.546 11.490 1.00 97.50 231 TRP A O 1
ATOM 1875 N N . ARG A 1 232 ? -10.473 -4.711 12.079 1.00 96.50 232 ARG A N 1
ATOM 1876 C CA . ARG A 1 232 ? -11.922 -4.943 11.992 1.00 96.50 232 ARG A CA 1
ATOM 1877 C C . ARG A 1 232 ? -12.686 -4.145 13.042 1.00 96.50 232 ARG A C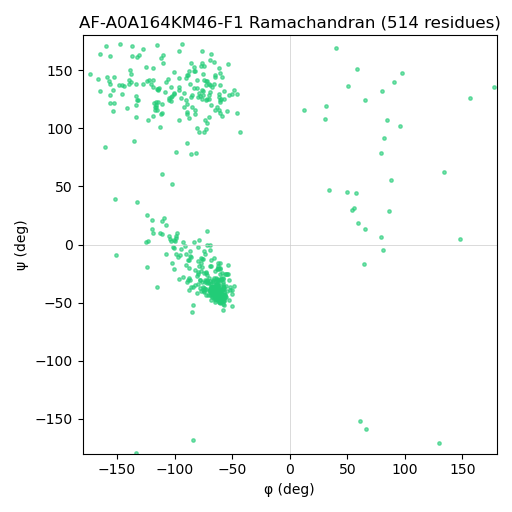 1
ATOM 1879 O O . ARG A 1 232 ? -13.717 -3.571 12.710 1.00 96.50 232 ARG A O 1
ATOM 1886 N N . ASP A 1 233 ? -12.197 -4.093 14.276 1.00 96.25 233 ASP A N 1
ATOM 1887 C CA . ASP A 1 233 ? -12.840 -3.336 15.353 1.00 96.25 233 ASP A CA 1
ATOM 1888 C C . ASP A 1 233 ? -12.827 -1.824 15.068 1.00 96.25 233 ASP A C 1
ATOM 1890 O O . ASP A 1 233 ? -13.872 -1.176 15.105 1.00 96.25 233 ASP A O 1
ATOM 1894 N N . VAL A 1 234 ? -11.671 -1.275 14.677 1.00 95.75 234 VAL A N 1
ATOM 1895 C CA . VAL A 1 234 ? -11.468 0.146 14.340 1.00 95.75 234 VAL A CA 1
ATOM 1896 C C . VAL A 1 234 ? -12.410 0.611 13.228 1.00 95.75 234 VAL A C 1
ATOM 1898 O O . VAL A 1 234 ? -12.958 1.709 13.301 1.00 95.75 234 VAL A O 1
ATOM 1901 N N . ILE A 1 235 ? -12.603 -0.205 12.190 1.00 94.81 235 ILE A N 1
ATOM 1902 C CA . ILE A 1 235 ? -13.362 0.206 11.002 1.00 94.81 235 ILE A CA 1
ATOM 1903 C C . ILE A 1 235 ? -14.856 -0.081 11.118 1.00 94.81 235 ILE A C 1
ATOM 1905 O O . ILE A 1 235 ? -15.654 0.704 10.605 1.00 94.81 235 ILE A O 1
ATOM 1909 N N . ASN A 1 236 ? -15.246 -1.149 11.816 1.00 92.81 236 ASN A N 1
ATOM 1910 C CA . ASN A 1 236 ? -16.646 -1.569 11.895 1.00 92.81 236 ASN A CA 1
ATOM 1911 C C . ASN A 1 236 ? -17.370 -1.067 13.158 1.00 92.81 236 ASN A C 1
ATOM 1913 O O . ASN A 1 236 ? -18.592 -1.186 13.243 1.00 92.81 236 ASN A O 1
ATOM 1917 N N . THR A 1 237 ? -16.666 -0.508 14.149 1.00 82.75 237 THR A N 1
ATOM 1918 C CA . THR A 1 237 ? -17.317 0.041 15.351 1.00 82.75 237 THR A CA 1
ATOM 1919 C C . THR A 1 237 ? -18.258 1.182 14.973 1.00 82.75 237 THR A C 1
ATOM 1921 O O . THR A 1 237 ? -17.794 2.225 14.542 1.00 82.75 237 THR A O 1
ATOM 1924 N N . ASN A 1 238 ? -19.565 1.006 15.203 1.00 78.12 238 ASN A N 1
ATOM 1925 C CA . ASN A 1 238 ? -20.639 1.973 14.910 1.00 78.12 238 ASN A CA 1
ATOM 1926 C C . ASN A 1 238 ? -20.874 2.289 13.424 1.00 78.12 238 ASN A C 1
ATOM 1928 O O . ASN A 1 238 ? -21.606 3.228 13.130 1.00 78.12 238 ASN A O 1
ATOM 1932 N N . HIS A 1 239 ? -20.308 1.507 12.502 1.00 79.81 239 HIS A N 1
ATOM 1933 C CA . HIS A 1 239 ? -20.447 1.747 11.065 1.00 79.81 239 HIS A CA 1
ATOM 1934 C C . HIS A 1 239 ? -20.851 0.494 10.300 1.00 79.81 239 HIS A C 1
ATOM 1936 O O . HIS A 1 239 ? -20.766 -0.633 10.795 1.00 79.81 239 HIS A O 1
ATOM 1942 N N . SER A 1 240 ? -21.325 0.707 9.074 1.00 79.94 240 SER A N 1
ATOM 1943 C CA . SER A 1 240 ? -21.650 -0.374 8.156 1.00 79.94 240 SER A CA 1
ATOM 1944 C C . SER A 1 240 ? -20.393 -1.160 7.772 1.00 79.94 240 SER A C 1
ATOM 1946 O O . SER A 1 240 ? -19.284 -0.634 7.660 1.00 79.94 240 SER A O 1
ATOM 1948 N N . PHE A 1 241 ? -20.576 -2.464 7.577 1.00 88.94 241 PHE A N 1
ATOM 1949 C CA . PHE A 1 241 ? -19.503 -3.347 7.148 1.00 88.94 241 PHE A CA 1
ATOM 1950 C C . PHE A 1 241 ? -19.194 -3.087 5.668 1.00 88.94 241 PHE A C 1
ATOM 1952 O O . PHE A 1 241 ? -19.975 -3.467 4.796 1.00 88.94 241 PHE A O 1
ATOM 1959 N N . ALA A 1 242 ? -18.062 -2.438 5.391 1.00 94.62 242 ALA A N 1
ATOM 1960 C CA . ALA A 1 242 ? -17.624 -2.107 4.037 1.00 94.62 242 ALA A CA 1
ATOM 1961 C C . ALA A 1 242 ? -16.562 -3.089 3.525 1.00 94.62 242 ALA A C 1
ATOM 1963 O O . ALA A 1 242 ? -15.577 -3.363 4.218 1.00 94.62 242 ALA A O 1
ATOM 1964 N N . PHE A 1 243 ? -16.768 -3.620 2.317 1.00 94.94 243 PHE A N 1
ATOM 1965 C CA . PHE A 1 243 ? -15.925 -4.665 1.711 1.00 94.94 243 PHE A CA 1
ATOM 1966 C C . PHE A 1 243 ? -15.879 -4.635 0.174 1.00 94.94 243 PHE A C 1
ATOM 1968 O O . PHE A 1 243 ? -15.072 -5.346 -0.424 1.00 94.94 243 PHE A O 1
ATOM 1975 N N . ASP A 1 244 ? -16.717 -3.829 -0.474 1.00 95.81 244 ASP A N 1
ATOM 1976 C CA . ASP A 1 244 ? -16.786 -3.667 -1.927 1.00 95.81 244 ASP A CA 1
ATOM 1977 C C . ASP A 1 244 ? -16.836 -2.180 -2.321 1.00 95.81 244 ASP A C 1
ATOM 1979 O O . ASP A 1 244 ? -16.761 -1.296 -1.469 1.00 95.81 244 ASP A O 1
ATOM 1983 N N . THR A 1 245 ? -16.907 -1.883 -3.621 1.00 95.69 245 THR A N 1
ATOM 1984 C CA . THR A 1 245 ? -16.874 -0.497 -4.110 1.00 95.69 245 THR A CA 1
ATOM 1985 C C . THR A 1 245 ? -17.987 0.370 -3.536 1.00 95.69 245 THR A C 1
ATOM 1987 O O . THR A 1 245 ? -17.676 1.449 -3.038 1.00 95.69 245 THR A O 1
ATOM 1990 N N . GLU A 1 246 ? -19.246 -0.063 -3.598 1.00 95.88 246 GLU A N 1
ATOM 1991 C CA . GLU A 1 246 ? -20.352 0.789 -3.151 1.00 95.88 246 GLU A CA 1
ATOM 1992 C C . GLU A 1 246 ? -20.353 0.938 -1.633 1.00 95.88 246 GLU A C 1
ATOM 1994 O O . GLU A 1 246 ? -20.412 2.061 -1.150 1.00 95.88 246 GLU A O 1
ATOM 1999 N N . SER A 1 247 ? -20.146 -0.144 -0.875 1.00 96.62 247 SER A N 1
ATOM 2000 C CA . SER A 1 247 ? -20.104 -0.056 0.590 1.00 96.62 247 SER A CA 1
ATOM 2001 C C . SER A 1 247 ? -18.942 0.800 1.111 1.00 96.62 247 SER A C 1
ATOM 2003 O O . SER A 1 247 ? -19.102 1.508 2.103 1.00 96.62 247 SER A O 1
ATOM 2005 N N . ILE A 1 248 ? -17.781 0.796 0.440 1.00 96.31 248 ILE A N 1
ATOM 2006 C CA . ILE A 1 248 ? -16.670 1.701 0.779 1.00 96.31 248 ILE A CA 1
ATOM 2007 C C . ILE A 1 248 ? -17.027 3.155 0.443 1.00 96.31 248 ILE A C 1
ATOM 2009 O O . ILE A 1 248 ? -16.698 4.053 1.218 1.00 96.31 248 ILE A O 1
ATOM 2013 N N . LEU A 1 249 ? -17.673 3.414 -0.698 1.00 95.31 249 LEU A N 1
ATOM 2014 C CA . LEU A 1 249 ? -18.095 4.769 -1.065 1.00 95.31 249 LEU A CA 1
ATOM 2015 C C . LEU A 1 249 ? -19.166 5.304 -0.110 1.00 95.31 249 LEU A C 1
ATOM 2017 O O . LEU A 1 249 ? -19.040 6.446 0.320 1.00 95.31 249 LEU A O 1
ATOM 2021 N N . ASP A 1 250 ? -20.137 4.477 0.276 1.00 95.50 250 ASP A N 1
ATOM 2022 C CA . ASP A 1 250 ? -21.172 4.820 1.256 1.00 95.50 250 ASP A CA 1
ATOM 2023 C C . ASP A 1 250 ? -20.558 5.141 2.623 1.00 95.50 250 ASP A C 1
ATOM 2025 O O . ASP A 1 250 ? -20.923 6.130 3.254 1.00 95.50 250 ASP A O 1
ATOM 2029 N N . TYR A 1 251 ? -19.560 4.364 3.056 1.00 95.81 251 TYR A N 1
ATOM 2030 C CA . TYR A 1 251 ? -18.817 4.646 4.285 1.00 95.81 251 TYR A CA 1
ATOM 2031 C C . TYR A 1 251 ? -18.114 6.010 4.218 1.00 95.81 251 TYR A C 1
ATOM 2033 O O . TYR A 1 251 ? -18.136 6.799 5.164 1.00 95.81 251 TYR A O 1
ATOM 2041 N N . LEU A 1 252 ? -17.445 6.300 3.099 1.00 94.44 252 LEU A N 1
ATOM 2042 C CA . LEU A 1 252 ? -16.774 7.584 2.906 1.00 94.44 252 LEU A CA 1
ATOM 2043 C C . LEU A 1 252 ? -17.780 8.738 2.849 1.00 94.44 252 LEU A C 1
ATOM 2045 O O . LEU A 1 252 ? -17.484 9.818 3.353 1.00 94.44 252 LEU A O 1
ATOM 2049 N N . GLU A 1 253 ? -18.948 8.522 2.255 1.00 94.31 253 GLU A N 1
ATOM 2050 C CA . GLU A 1 253 ? -20.030 9.502 2.171 1.00 94.31 253 GLU A CA 1
ATOM 2051 C C . GLU A 1 253 ? -20.649 9.786 3.543 1.00 94.31 253 GLU A C 1
ATOM 2053 O O . GLU A 1 253 ? -20.873 10.947 3.872 1.00 94.31 253 GLU A O 1
ATOM 2058 N N . GLU A 1 254 ? -20.811 8.776 4.400 1.00 93.00 254 GLU A N 1
ATOM 2059 C CA . GLU A 1 254 ? -21.219 8.971 5.798 1.00 93.00 254 GLU A CA 1
ATOM 2060 C C . GLU A 1 254 ? -20.250 9.907 6.547 1.00 93.00 254 GLU A C 1
ATOM 2062 O O . GLU A 1 254 ? -20.664 10.754 7.338 1.00 93.00 254 GLU A O 1
ATOM 2067 N N . MET A 1 255 ? -18.951 9.786 6.262 1.00 91.56 255 MET A N 1
ATOM 2068 C CA . MET A 1 255 ? -17.894 10.535 6.948 1.00 91.56 255 MET A CA 1
ATOM 2069 C C . MET A 1 255 ? -17.623 11.926 6.365 1.00 91.56 255 MET A C 1
ATOM 2071 O O . MET A 1 255 ? -17.291 12.853 7.105 1.00 91.56 255 MET A O 1
ATOM 2075 N N . PHE A 1 256 ? -17.710 12.074 5.043 1.00 92.69 256 PHE A N 1
ATOM 2076 C CA . PHE A 1 256 ? -17.254 13.268 4.318 1.00 92.69 256 PHE A CA 1
ATOM 2077 C C . PHE A 1 256 ? -18.341 13.912 3.441 1.00 92.69 256 PHE A C 1
ATOM 2079 O O . PHE A 1 256 ? -18.069 14.905 2.757 1.00 92.69 256 PHE A O 1
ATOM 2086 N N . GLY A 1 257 ? -19.562 13.372 3.447 1.00 92.31 257 GLY A N 1
ATOM 2087 C CA . GLY A 1 257 ? -20.674 13.797 2.597 1.00 92.31 257 GLY A CA 1
ATOM 2088 C C . GLY A 1 257 ? -20.380 13.633 1.104 1.00 92.31 257 GLY A C 1
ATOM 2089 O O . GLY A 1 257 ? -19.533 12.835 0.691 1.00 92.31 257 GLY A O 1
ATOM 2090 N N . ASP A 1 258 ? -21.014 14.477 0.288 1.00 89.31 258 ASP A N 1
ATOM 2091 C CA . ASP A 1 258 ? -20.924 14.486 -1.183 1.00 89.31 258 ASP A CA 1
ATOM 2092 C C . ASP A 1 258 ? -19.483 14.559 -1.738 1.00 89.31 258 ASP A C 1
ATOM 2094 O O . ASP A 1 258 ? -19.213 14.253 -2.909 1.00 89.31 258 ASP A O 1
ATOM 2098 N N . GLN A 1 259 ? -18.514 14.970 -0.911 1.00 86.50 259 GLN A N 1
ATOM 2099 C CA . GLN A 1 259 ? -17.105 15.009 -1.297 1.00 86.50 259 GLN A CA 1
ATOM 2100 C C . GLN A 1 259 ? -16.536 13.617 -1.605 1.00 86.50 259 GLN A C 1
ATOM 2102 O O . GLN A 1 259 ? -15.644 13.521 -2.453 1.00 86.50 259 GLN A O 1
ATOM 2107 N N . ALA A 1 260 ? -17.063 12.559 -0.981 1.00 87.38 260 ALA A N 1
ATOM 2108 C CA . ALA A 1 260 ? -16.603 11.180 -1.149 1.00 87.38 260 ALA A CA 1
ATOM 2109 C C . ALA A 1 260 ? -16.750 10.667 -2.590 1.00 87.38 260 ALA A C 1
ATOM 2111 O O . ALA A 1 260 ? -15.865 9.986 -3.115 1.00 87.38 260 ALA A O 1
ATOM 2112 N N . ARG A 1 261 ? -17.842 11.049 -3.263 1.00 90.12 261 ARG A N 1
ATOM 2113 C CA . ARG A 1 261 ? -18.145 10.654 -4.649 1.00 90.12 261 ARG A CA 1
ATOM 2114 C C . ARG A 1 261 ? -17.629 11.657 -5.687 1.00 90.12 261 ARG A C 1
ATOM 2116 O O . ARG A 1 261 ? -17.805 11.468 -6.890 1.00 90.12 261 ARG A O 1
ATOM 2123 N N . SER A 1 262 ? -16.955 12.717 -5.248 1.00 85.81 262 SER A N 1
ATOM 2124 C CA . SER A 1 262 ? -16.406 13.741 -6.135 1.00 85.81 262 SER A CA 1
ATOM 2125 C C . SER A 1 262 ? -14.992 13.377 -6.631 1.00 85.81 262 SER A C 1
ATOM 2127 O O . SER A 1 262 ? -14.214 12.778 -5.889 1.00 85.81 262 SER A O 1
ATOM 2129 N N . PRO A 1 263 ? -14.575 13.789 -7.849 1.00 82.19 263 PRO A N 1
ATOM 2130 C CA . PRO A 1 263 ? -13.264 13.425 -8.393 1.00 82.19 263 PRO A CA 1
ATOM 2131 C C . PRO A 1 263 ? -12.096 13.899 -7.521 1.00 82.19 263 PRO A C 1
ATOM 2133 O O . PRO A 1 263 ? -11.972 15.099 -7.262 1.00 82.19 263 PRO A O 1
ATOM 2136 N N . VAL A 1 264 ? -11.217 12.982 -7.116 1.00 82.88 264 VAL A N 1
ATOM 2137 C CA . VAL A 1 264 ? -10.020 13.291 -6.318 1.00 82.88 264 VAL A CA 1
ATOM 2138 C C . VAL A 1 264 ? -8.933 13.936 -7.180 1.00 82.88 264 VAL A C 1
ATOM 2140 O O . VAL A 1 264 ? -8.587 13.443 -8.256 1.00 82.88 264 VAL A O 1
ATOM 2143 N N . ILE A 1 265 ? -8.360 15.033 -6.681 1.00 79.88 265 ILE A N 1
ATOM 2144 C CA . ILE A 1 265 ? -7.272 15.780 -7.321 1.00 79.88 265 ILE A CA 1
ATOM 2145 C C . ILE A 1 265 ? -6.054 15.768 -6.392 1.00 79.88 265 ILE A C 1
ATOM 2147 O O . ILE A 1 265 ? -6.172 15.965 -5.186 1.00 79.88 265 ILE A O 1
ATOM 2151 N N . VAL A 1 266 ? -4.872 15.528 -6.965 1.00 79.12 266 VAL A N 1
ATOM 2152 C CA . VAL A 1 266 ? -3.604 15.429 -6.224 1.00 79.12 266 VAL A CA 1
ATOM 2153 C C . VAL A 1 266 ? -3.318 16.695 -5.421 1.00 79.12 266 VAL A C 1
ATOM 2155 O O . VAL A 1 266 ? -3.236 17.778 -5.995 1.00 79.12 266 VAL A O 1
ATOM 2158 N N . GLY A 1 267 ? -3.094 16.527 -4.115 1.00 77.94 267 GLY A N 1
ATOM 2159 C CA . GLY A 1 267 ? -2.699 17.594 -3.194 1.00 77.94 267 GLY A CA 1
ATOM 2160 C C . GLY A 1 267 ? -3.842 18.475 -2.687 1.00 77.94 267 GLY A C 1
ATOM 2161 O O . GLY A 1 267 ? -3.599 19.319 -1.829 1.00 77.94 267 GLY A O 1
ATOM 2162 N N . GLU A 1 268 ? -5.070 18.287 -3.176 1.00 84.12 268 GLU A N 1
ATOM 2163 C CA . GLU A 1 268 ? -6.250 18.938 -2.601 1.00 84.12 268 GLU A CA 1
ATOM 2164 C C . GLU A 1 268 ? -6.668 18.265 -1.292 1.00 84.12 268 GLU A C 1
ATOM 2166 O O . GLU A 1 268 ? -6.254 17.152 -0.990 1.00 84.12 268 GLU A O 1
ATOM 2171 N N . GLU A 1 269 ? -7.543 18.908 -0.522 1.00 83.19 269 GLU A N 1
ATOM 2172 C CA . GLU A 1 269 ? -8.023 18.385 0.761 1.00 83.19 269 GLU A CA 1
ATOM 2173 C C . GLU A 1 269 ? -8.554 16.942 0.674 1.00 83.19 269 GLU A C 1
ATOM 2175 O O . GLU A 1 269 ? -8.272 16.111 1.538 1.00 83.19 269 GLU A O 1
ATOM 2180 N N . ARG A 1 270 ? -9.257 16.625 -0.417 1.00 84.94 270 ARG A N 1
ATOM 2181 C CA . ARG A 1 270 ? -9.827 15.297 -0.681 1.00 84.94 270 ARG A CA 1
ATOM 2182 C C . ARG A 1 270 ? -8.774 14.224 -0.968 1.00 84.94 270 ARG A C 1
ATOM 2184 O O . ARG A 1 270 ? -9.063 13.042 -0.849 1.00 84.94 270 ARG A O 1
ATOM 2191 N N . TRP A 1 271 ? -7.549 14.618 -1.318 1.00 86.88 271 TRP A N 1
ATOM 2192 C CA . TRP A 1 271 ? -6.426 13.693 -1.491 1.00 86.88 271 TRP A CA 1
ATOM 2193 C C . TRP A 1 271 ? -6.045 12.972 -0.192 1.00 86.88 271 TRP A C 1
ATOM 2195 O O . TRP A 1 271 ? -5.395 11.936 -0.249 1.00 86.88 271 TRP A O 1
ATOM 2205 N N . TYR A 1 272 ? -6.425 13.531 0.959 1.00 90.62 272 TYR A N 1
ATOM 2206 C CA . TYR A 1 272 ? -6.077 13.024 2.285 1.00 90.62 272 TYR A CA 1
ATOM 2207 C C . TYR A 1 272 ? -7.275 12.384 3.006 1.00 90.62 272 TYR A C 1
ATOM 2209 O O . TYR A 1 272 ? -7.241 12.242 4.226 1.00 90.62 272 TYR A O 1
ATOM 2217 N N . MET A 1 273 ? -8.360 12.038 2.296 1.00 92.50 273 MET A N 1
ATOM 2218 C CA . MET A 1 273 ? -9.555 11.443 2.924 1.00 92.50 273 MET A CA 1
ATOM 2219 C C . MET A 1 273 ? -9.244 10.123 3.632 1.00 92.50 273 MET A C 1
ATOM 2221 O O . MET A 1 273 ? -9.761 9.886 4.718 1.00 92.50 273 MET A O 1
ATOM 2225 N N . ASP A 1 274 ? -8.369 9.293 3.063 1.00 93.88 274 ASP A N 1
ATOM 2226 C CA . ASP A 1 274 ? -7.924 8.039 3.676 1.00 93.88 274 ASP A CA 1
ATOM 2227 C C . ASP A 1 274 ? -7.177 8.283 5.000 1.00 93.88 274 ASP A C 1
ATOM 2229 O O . ASP A 1 274 ? -7.497 7.669 6.016 1.00 93.88 274 ASP A O 1
ATOM 2233 N N . GLN A 1 275 ? -6.247 9.241 5.012 1.00 94.94 275 GLN A N 1
ATOM 2234 C CA . GLN A 1 275 ? -5.495 9.655 6.199 1.00 94.94 275 GLN A CA 1
ATOM 2235 C C . GLN A 1 275 ? -6.402 10.259 7.269 1.00 94.94 275 GLN A C 1
ATOM 2237 O O . GLN A 1 275 ? -6.281 9.923 8.446 1.00 94.94 275 GLN A O 1
ATOM 2242 N N . LYS A 1 276 ? -7.348 11.119 6.881 1.00 95.06 276 LYS A N 1
ATOM 2243 C CA . LYS A 1 276 ? -8.322 11.695 7.814 1.00 95.06 276 LYS A CA 1
ATOM 2244 C C . LYS A 1 276 ? -9.225 10.619 8.410 1.00 95.06 276 LYS A C 1
ATOM 2246 O O . LYS A 1 276 ? -9.388 10.586 9.626 1.00 95.06 276 LYS A O 1
ATOM 2251 N N . LEU A 1 277 ? -9.753 9.722 7.574 1.00 95.19 277 LEU A N 1
ATOM 2252 C CA . LEU A 1 277 ? -10.605 8.617 8.008 1.00 95.19 277 LEU A CA 1
ATOM 2253 C C . LEU A 1 277 ? -9.875 7.745 9.029 1.00 95.19 277 LEU A C 1
ATOM 2255 O O . LEU A 1 277 ? -10.351 7.579 10.149 1.00 95.19 277 LEU A O 1
ATOM 2259 N N . VAL A 1 278 ? -8.702 7.225 8.663 1.00 95.50 278 VAL A N 1
ATOM 2260 C CA . VAL A 1 278 ? -7.954 6.320 9.539 1.00 95.50 278 VAL A CA 1
ATOM 2261 C C . VAL A 1 278 ? -7.524 7.030 10.826 1.00 95.50 278 VAL A C 1
ATOM 2263 O O . VAL A 1 278 ? -7.599 6.439 11.898 1.00 95.50 278 VAL A O 1
ATOM 2266 N N . THR A 1 279 ? -7.171 8.320 10.757 1.00 96.19 279 THR A N 1
ATOM 2267 C CA . THR A 1 279 ? -6.840 9.115 11.948 1.00 96.19 279 THR A CA 1
ATOM 2268 C C . THR A 1 279 ? -8.015 9.181 12.911 1.00 96.19 279 THR A C 1
ATOM 2270 O O . THR A 1 279 ? -7.837 8.915 14.097 1.00 96.19 279 THR A O 1
ATOM 2273 N N . VAL A 1 280 ? -9.207 9.527 12.422 1.00 95.88 280 VAL A N 1
ATOM 2274 C CA . VAL A 1 280 ? -10.403 9.653 13.265 1.00 95.88 280 VAL A CA 1
ATOM 2275 C C . VAL A 1 280 ? -10.712 8.316 13.928 1.00 95.88 280 VAL A C 1
ATOM 2277 O O . VAL A 1 280 ? -10.822 8.264 15.150 1.00 95.88 280 VAL A O 1
ATOM 2280 N N . ARG A 1 281 ? -10.728 7.228 13.150 1.00 95.88 281 ARG A N 1
ATOM 2281 C CA . ARG A 1 281 ? -11.049 5.888 13.659 1.00 95.88 281 ARG A CA 1
ATOM 2282 C C . ARG A 1 281 ? -10.060 5.369 14.682 1.00 95.88 281 ARG A C 1
ATOM 2284 O O . ARG A 1 281 ? -10.469 4.897 15.738 1.00 95.88 281 ARG A O 1
ATOM 2291 N N . PHE A 1 282 ? -8.764 5.480 14.407 1.00 96.31 282 PHE A N 1
ATOM 2292 C CA . PHE A 1 282 ? -7.770 5.066 15.390 1.00 96.31 282 PHE A CA 1
ATOM 2293 C C . PHE A 1 282 ? -7.783 5.974 16.614 1.00 96.31 282 PHE A C 1
ATOM 2295 O O . PHE A 1 282 ? -7.643 5.463 17.714 1.00 96.31 282 PHE A O 1
ATOM 2302 N N . THR A 1 283 ? -8.009 7.283 16.470 1.00 95.44 283 THR A N 1
ATOM 2303 C CA . THR A 1 283 ? -8.121 8.174 17.636 1.00 95.44 283 THR A CA 1
ATOM 2304 C C . THR A 1 283 ? -9.272 7.736 18.545 1.00 95.44 283 THR A C 1
ATOM 2306 O O . THR A 1 283 ? -9.061 7.542 19.737 1.00 95.44 283 THR A O 1
ATOM 2309 N N . GLU A 1 284 ? -10.464 7.507 17.988 1.00 94.81 284 GLU A N 1
ATOM 2310 C CA . GLU A 1 284 ? -11.635 7.024 18.737 1.00 94.81 284 GLU A CA 1
ATOM 2311 C C . GLU A 1 284 ? -11.367 5.668 19.408 1.00 94.81 284 GLU A C 1
ATOM 2313 O O . GLU A 1 284 ? -11.710 5.452 20.573 1.00 94.81 284 GLU A O 1
ATOM 2318 N N . TRP A 1 285 ? -10.715 4.753 18.688 1.00 96.44 285 TRP A N 1
ATOM 2319 C CA . TRP A 1 285 ? -10.365 3.437 19.212 1.00 96.44 285 TRP A CA 1
ATOM 2320 C C . TRP A 1 285 ? -9.346 3.515 20.358 1.00 96.44 285 TRP A C 1
ATOM 2322 O O . TRP A 1 285 ? -9.527 2.849 21.378 1.00 96.44 285 TRP A O 1
ATOM 2332 N N . ILE A 1 286 ? -8.312 4.351 20.223 1.00 96.19 286 ILE A N 1
ATOM 2333 C CA . ILE A 1 286 ? -7.266 4.560 21.236 1.00 96.19 286 ILE A CA 1
ATOM 2334 C C . ILE A 1 286 ? -7.857 5.205 22.489 1.00 96.19 286 ILE A C 1
ATOM 2336 O O . ILE A 1 286 ? -7.521 4.804 23.599 1.00 96.19 286 ILE A O 1
ATOM 2340 N N . GLU A 1 287 ? -8.780 6.155 22.347 1.00 95.38 287 GLU A N 1
ATOM 2341 C CA . GLU A 1 287 ? -9.471 6.752 23.496 1.00 95.38 287 GLU A CA 1
ATOM 2342 C C . GLU A 1 287 ? -10.300 5.734 24.277 1.00 95.38 287 GLU A C 1
ATOM 2344 O O . GLU A 1 287 ? -10.368 5.797 25.505 1.00 95.38 287 GLU A O 1
ATOM 2349 N N . LYS A 1 288 ? -10.908 4.779 23.570 1.00 95.62 288 LYS A N 1
ATOM 2350 C CA . LYS A 1 288 ? -11.698 3.703 24.171 1.00 95.62 288 LYS A CA 1
ATOM 2351 C C . LYS A 1 288 ? -10.830 2.652 24.874 1.00 95.62 288 LYS A C 1
ATOM 2353 O O . LYS A 1 288 ? -11.243 2.150 25.918 1.00 95.62 288 LYS A O 1
ATOM 2358 N N . HIS A 1 289 ? -9.671 2.300 24.316 1.00 95.75 289 HIS A N 1
ATOM 2359 C CA . HIS A 1 289 ? -8.841 1.183 24.800 1.00 95.75 289 HIS A CA 1
ATOM 2360 C C . HIS A 1 289 ? -7.620 1.608 25.631 1.00 95.75 289 HIS A C 1
ATOM 2362 O O . HIS A 1 289 ? -7.072 0.793 26.370 1.00 95.75 289 HIS A O 1
ATOM 2368 N N . GLY A 1 290 ? -7.237 2.882 25.570 1.00 95.88 290 GLY A N 1
ATOM 2369 C CA . GLY A 1 290 ? -6.122 3.464 26.309 1.00 95.88 290 GLY A CA 1
ATOM 2370 C C . GLY A 1 290 ? -4.829 3.566 25.495 1.00 95.88 290 GLY A C 1
ATOM 2371 O O . GLY A 1 290 ? -4.504 2.724 24.662 1.00 95.88 290 GLY A O 1
ATOM 2372 N N . GLU A 1 291 ? -4.040 4.601 25.788 1.00 94.25 291 GLU A N 1
ATOM 2373 C CA . GLU A 1 291 ? -2.757 4.897 25.124 1.00 94.25 291 GLU A CA 1
ATOM 2374 C C . GLU A 1 291 ? -1.684 3.811 25.304 1.00 94.25 291 GLU A C 1
ATOM 2376 O O . GLU A 1 291 ? -0.746 3.714 24.517 1.00 94.25 291 GLU A O 1
ATOM 2381 N N . ASN A 1 292 ? -1.826 2.961 26.320 1.00 93.50 292 ASN A N 1
ATOM 2382 C CA . ASN A 1 292 ? -0.938 1.829 26.584 1.00 93.50 292 ASN A CA 1
ATOM 2383 C C . ASN A 1 292 ? -1.098 0.668 25.587 1.00 93.50 292 ASN A C 1
ATOM 2385 O O . ASN A 1 292 ? -0.397 -0.326 25.732 1.00 93.50 292 ASN A O 1
ATOM 2389 N N . THR A 1 293 ? -2.005 0.782 24.614 1.00 93.56 293 THR A N 1
ATOM 2390 C CA . THR A 1 293 ? -2.188 -0.180 23.514 1.00 93.56 293 THR A CA 1
ATOM 2391 C C . THR A 1 293 ? -1.421 0.214 22.245 1.00 93.56 293 THR A C 1
ATOM 2393 O O . THR A 1 293 ? -1.412 -0.535 21.267 1.00 93.56 293 THR A O 1
ATOM 2396 N N . VAL A 1 294 ? -0.767 1.384 22.240 1.00 95.94 294 VAL A N 1
ATOM 2397 C CA . VAL A 1 294 ? -0.180 1.991 21.039 1.00 95.94 294 VAL A CA 1
ATOM 2398 C C . VAL A 1 294 ? 1.336 2.094 21.145 1.00 95.94 294 VAL A C 1
ATOM 2400 O O . VAL A 1 294 ? 1.885 2.837 21.961 1.00 95.94 294 VAL A O 1
ATOM 2403 N N . TYR A 1 295 ? 2.026 1.447 20.213 1.00 95.62 295 TYR A N 1
ATOM 2404 C CA . TYR A 1 295 ? 3.446 1.641 19.975 1.00 95.62 295 TYR A CA 1
ATOM 2405 C C . TYR A 1 295 ? 3.685 2.757 18.951 1.00 95.62 295 TYR A C 1
ATOM 2407 O O . TYR A 1 295 ? 3.361 2.630 17.770 1.00 95.62 295 TYR A O 1
ATOM 2415 N N . ARG A 1 296 ? 4.292 3.862 19.389 1.00 94.06 296 ARG A N 1
ATOM 2416 C CA . ARG A 1 296 ? 4.723 4.957 18.509 1.00 94.06 296 ARG A CA 1
ATOM 2417 C C . ARG A 1 296 ? 6.195 4.786 18.173 1.00 94.06 296 ARG A C 1
ATOM 2419 O O . ARG A 1 296 ? 7.056 5.001 19.025 1.00 94.06 296 ARG A O 1
ATOM 2426 N N . VAL A 1 297 ? 6.481 4.398 16.935 1.00 92.19 297 VAL A N 1
ATOM 2427 C CA . VAL A 1 297 ? 7.861 4.198 16.483 1.00 92.19 297 VAL A CA 1
ATOM 2428 C C . VAL A 1 297 ? 8.554 5.555 16.393 1.00 92.19 297 VAL A C 1
ATOM 2430 O O . VAL A 1 297 ? 8.000 6.503 15.834 1.00 92.19 297 VAL A O 1
ATOM 2433 N N . SER A 1 298 ? 9.750 5.660 16.976 1.00 87.75 298 SER A N 1
ATOM 2434 C CA . SER A 1 298 ? 10.541 6.889 16.925 1.00 87.75 298 SER A CA 1
ATOM 2435 C C . SER A 1 298 ? 11.191 7.061 15.554 1.00 87.75 298 SER A C 1
ATOM 2437 O O . SER A 1 298 ? 11.835 6.144 15.044 1.00 87.75 298 SER A O 1
ATOM 2439 N N . ASP A 1 299 ? 11.071 8.268 15.005 1.00 86.00 299 ASP A N 1
ATOM 2440 C CA . ASP A 1 299 ? 11.798 8.701 13.809 1.00 86.00 299 ASP A CA 1
ATOM 2441 C C . ASP A 1 299 ? 13.133 9.381 1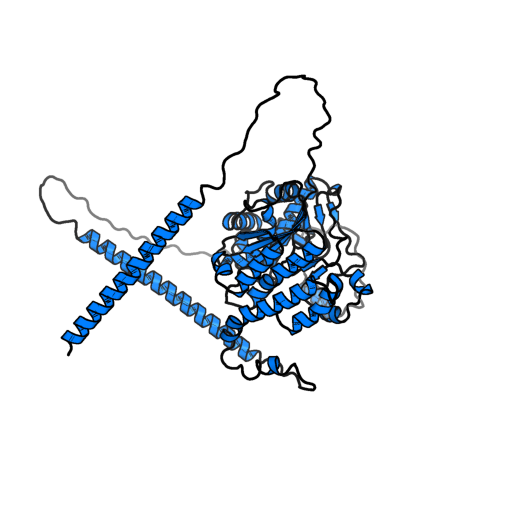4.156 1.00 86.00 299 ASP A C 1
ATOM 2443 O O . ASP A 1 299 ? 13.867 9.813 13.268 1.00 86.00 299 ASP A O 1
ATOM 2447 N N . GLU A 1 300 ? 13.463 9.517 15.443 1.00 87.94 300 GLU A N 1
ATOM 2448 C CA . GLU A 1 300 ? 14.649 10.246 15.884 1.00 87.94 300 GLU A CA 1
ATOM 2449 C C . GLU A 1 300 ? 15.934 9.615 15.327 1.00 87.94 300 GLU A C 1
ATOM 2451 O O . GLU A 1 300 ? 16.218 8.437 15.535 1.00 87.94 300 GLU A O 1
ATOM 2456 N N . GLY A 1 301 ? 16.719 10.415 14.599 1.00 87.94 301 GLY A N 1
ATOM 2457 C CA . GLY A 1 301 ? 17.946 9.954 13.943 1.00 87.94 301 GLY A CA 1
ATOM 2458 C C . GLY A 1 301 ? 17.725 9.192 12.631 1.00 87.94 301 GLY A C 1
ATOM 2459 O O . GLY A 1 301 ? 18.697 8.697 12.052 1.00 87.94 301 GLY A O 1
ATOM 2460 N N . PHE A 1 302 ? 16.485 9.126 12.135 1.00 89.62 302 PHE A N 1
ATOM 2461 C CA . PHE A 1 302 ? 16.127 8.446 10.895 1.00 89.62 302 PHE A CA 1
ATOM 2462 C C . PHE A 1 302 ? 15.391 9.362 9.922 1.00 89.62 302 PHE A C 1
ATOM 2464 O O . PHE A 1 302 ? 14.710 10.310 10.301 1.00 89.62 302 PHE A O 1
ATOM 2471 N N . TYR A 1 303 ? 15.523 9.066 8.630 1.00 88.19 303 TYR A N 1
ATOM 2472 C CA . TYR A 1 303 ? 14.918 9.876 7.577 1.00 88.19 303 TYR A CA 1
ATOM 2473 C C . TYR A 1 303 ? 14.344 9.010 6.459 1.00 88.19 303 TYR A C 1
ATOM 2475 O O . TYR A 1 303 ? 14.966 8.034 6.030 1.00 88.19 303 TYR A O 1
ATOM 2483 N N . ARG A 1 304 ? 13.191 9.420 5.929 1.00 90.75 304 ARG A N 1
ATOM 2484 C CA . ARG A 1 304 ? 12.644 8.915 4.667 1.00 90.75 304 ARG A CA 1
ATOM 2485 C C . ARG A 1 304 ? 13.436 9.461 3.483 1.00 90.75 304 ARG A C 1
ATOM 2487 O O . ARG A 1 304 ? 13.730 10.657 3.423 1.00 90.75 304 ARG A O 1
ATOM 2494 N N . VAL A 1 305 ? 13.725 8.609 2.502 1.00 91.25 305 VAL A N 1
ATOM 2495 C CA . VAL A 1 305 ? 14.136 9.070 1.168 1.00 91.25 305 VAL A CA 1
ATOM 2496 C C . VAL A 1 305 ? 12.880 9.501 0.418 1.00 91.25 305 VAL A C 1
ATOM 2498 O O . VAL A 1 305 ? 12.151 8.671 -0.113 1.00 91.25 305 VAL A O 1
ATOM 2501 N N . ASP A 1 306 ? 12.588 10.798 0.416 1.00 89.44 306 ASP A N 1
ATOM 2502 C CA . ASP A 1 306 ? 11.405 11.338 -0.258 1.00 89.44 306 ASP A CA 1
ATOM 2503 C C . ASP A 1 306 ? 11.601 11.426 -1.782 1.00 89.44 306 ASP A C 1
ATOM 2505 O O . ASP A 1 306 ? 12.715 11.625 -2.278 1.00 89.44 306 ASP A O 1
ATOM 2509 N N . ARG A 1 307 ? 10.501 11.367 -2.542 1.00 86.88 307 ARG A N 1
ATOM 2510 C CA . ARG A 1 307 ? 10.493 11.498 -4.007 1.00 86.88 307 ARG A CA 1
ATOM 2511 C C . ARG A 1 307 ? 11.207 12.761 -4.510 1.00 86.88 307 ARG A C 1
ATOM 2513 O O . ARG A 1 307 ? 11.791 12.766 -5.595 1.00 86.88 307 ARG A O 1
ATOM 2520 N N . SER A 1 308 ? 11.184 13.835 -3.728 1.00 85.06 308 SER A N 1
ATOM 2521 C CA . SER A 1 308 ? 11.865 15.098 -4.035 1.00 85.06 308 SER A CA 1
ATOM 2522 C C . SER A 1 308 ? 13.385 15.079 -3.803 1.00 85.06 308 SER A C 1
ATOM 2524 O O . SER A 1 308 ? 14.079 15.981 -4.274 1.00 85.06 308 SER A O 1
ATOM 2526 N N . ARG A 1 309 ? 13.916 14.056 -3.121 1.00 85.06 309 ARG A N 1
ATOM 2527 C CA . ARG A 1 309 ? 15.296 13.986 -2.609 1.00 85.06 309 ARG A CA 1
ATOM 2528 C C . ARG A 1 309 ? 16.116 12.819 -3.164 1.00 85.06 309 ARG A C 1
ATOM 2530 O O . ARG A 1 309 ? 17.145 12.456 -2.607 1.00 85.06 309 ARG A O 1
ATOM 2537 N N . TRP A 1 310 ? 15.724 12.267 -4.312 1.00 85.31 310 TRP A N 1
ATOM 2538 C CA . TRP A 1 310 ? 16.430 11.129 -4.922 1.00 85.31 310 TRP A CA 1
ATOM 2539 C C . TRP A 1 310 ? 17.880 11.403 -5.330 1.00 85.31 310 TRP A C 1
ATOM 2541 O O . TRP A 1 310 ? 18.649 10.460 -5.449 1.00 85.31 310 TRP A O 1
ATOM 2551 N N . SER A 1 311 ? 18.296 12.664 -5.473 1.00 79.81 311 SER A N 1
ATOM 2552 C CA . SER A 1 311 ? 19.716 12.996 -5.660 1.00 79.81 311 SER A CA 1
ATOM 2553 C C . SER A 1 311 ? 20.596 12.589 -4.473 1.00 79.81 311 SER A C 1
ATOM 2555 O O . SER A 1 311 ? 21.801 12.455 -4.631 1.00 79.81 311 SER A O 1
ATOM 2557 N N . GLU A 1 312 ? 20.021 12.400 -3.281 1.00 78.75 312 GLU A N 1
ATOM 2558 C CA . GLU A 1 312 ? 20.759 11.907 -2.113 1.00 78.75 312 GLU A CA 1
ATOM 2559 C C . GLU A 1 312 ? 21.092 10.409 -2.229 1.00 78.75 312 GLU A C 1
ATOM 2561 O O . GLU A 1 312 ? 22.055 9.945 -1.615 1.00 78.75 312 GLU A O 1
ATOM 2566 N N . VAL A 1 313 ? 20.327 9.655 -3.029 1.00 78.38 313 VAL A N 1
ATOM 2567 C CA . VAL A 1 313 ? 20.500 8.203 -3.207 1.00 78.38 313 VAL A CA 1
ATOM 2568 C C . VAL A 1 313 ? 21.735 7.877 -4.038 1.00 78.38 313 VAL A C 1
ATOM 2570 O O . VAL A 1 313 ? 22.407 6.889 -3.757 1.00 78.38 313 VAL A O 1
ATOM 2573 N N . ASP A 1 314 ? 22.103 8.745 -4.981 1.00 72.19 314 ASP A N 1
ATOM 2574 C CA . ASP A 1 314 ? 23.324 8.592 -5.785 1.00 72.19 314 ASP A CA 1
ATOM 2575 C C . ASP A 1 314 ? 24.592 8.547 -4.902 1.00 72.19 314 ASP A C 1
ATOM 2577 O O . ASP A 1 314 ? 25.613 7.983 -5.287 1.00 72.19 314 ASP A O 1
ATOM 2581 N N . SER A 1 315 ? 24.515 9.123 -3.696 1.00 74.94 315 SER A N 1
ATOM 2582 C CA . SER A 1 315 ? 25.589 9.159 -2.693 1.00 74.94 315 SER A CA 1
ATOM 2583 C C . SER A 1 315 ? 25.378 8.205 -1.512 1.00 74.94 315 SER A C 1
ATOM 2585 O O . SER A 1 315 ? 26.108 8.282 -0.521 1.00 74.94 315 SER A O 1
ATOM 2587 N N . LEU A 1 316 ? 24.358 7.338 -1.566 1.00 80.62 316 LEU A N 1
ATOM 2588 C CA . LEU A 1 316 ? 24.052 6.439 -0.459 1.00 80.62 316 LEU A CA 1
ATOM 2589 C C . LEU A 1 316 ? 25.165 5.394 -0.314 1.00 80.62 316 LEU A C 1
ATOM 2591 O O . LEU A 1 316 ? 25.420 4.596 -1.213 1.00 80.62 316 LEU A O 1
ATOM 2595 N N . VAL A 1 317 ? 25.803 5.390 0.850 1.00 83.12 317 VAL A N 1
ATOM 2596 C CA . VAL A 1 317 ? 26.790 4.389 1.272 1.00 83.12 317 VAL A CA 1
ATOM 2597 C C . VAL A 1 317 ? 26.213 3.551 2.418 1.00 83.12 317 VAL A C 1
ATOM 2599 O O . VAL A 1 317 ? 25.250 4.003 3.055 1.00 83.12 317 VAL A O 1
ATOM 2602 N N . PRO A 1 318 ? 26.749 2.346 2.698 1.00 84.25 318 PRO A N 1
ATOM 2603 C CA . PRO A 1 318 ? 26.229 1.468 3.747 1.00 84.25 318 PRO A CA 1
ATOM 2604 C C . PRO A 1 318 ? 26.028 2.161 5.098 1.00 84.25 318 PRO A C 1
ATOM 2606 O O . PRO A 1 318 ? 25.003 1.952 5.741 1.00 84.25 318 PRO A O 1
ATOM 2609 N N . GLU A 1 319 ? 26.943 3.045 5.495 1.00 83.50 319 GLU A N 1
ATOM 2610 C CA . GLU A 1 319 ? 26.898 3.769 6.766 1.00 83.50 319 GLU A CA 1
ATOM 2611 C C . GLU A 1 319 ? 25.642 4.648 6.851 1.00 83.50 319 GLU A C 1
ATOM 2613 O O . GLU A 1 319 ? 24.855 4.541 7.789 1.00 83.50 319 GLU A O 1
ATOM 2618 N N . ASN A 1 320 ? 25.373 5.447 5.816 1.00 82.88 320 ASN A N 1
ATOM 2619 C CA . ASN A 1 320 ? 24.225 6.358 5.793 1.00 82.88 320 ASN A CA 1
ATOM 2620 C C . ASN A 1 320 ? 22.908 5.656 5.445 1.00 82.88 320 ASN A C 1
ATOM 2622 O O . ASN A 1 320 ? 21.840 6.136 5.830 1.00 82.88 320 ASN A O 1
ATOM 2626 N N . PHE A 1 321 ? 22.954 4.505 4.764 1.00 87.44 321 PHE A N 1
ATOM 2627 C CA . PHE A 1 321 ? 21.788 3.634 4.598 1.00 87.44 321 PHE A CA 1
ATOM 2628 C C . PHE A 1 321 ? 21.232 3.212 5.959 1.00 87.44 321 PHE A C 1
ATOM 2630 O O . PHE A 1 321 ? 20.014 3.113 6.131 1.00 87.44 321 PHE A O 1
ATOM 2637 N N . THR A 1 322 ? 22.104 3.073 6.969 1.00 85.88 322 THR A N 1
ATOM 2638 C CA . THR A 1 322 ? 21.652 2.758 8.321 1.00 85.88 322 THR A CA 1
ATOM 2639 C C . THR A 1 322 ? 20.891 3.878 9.041 1.00 85.88 322 THR A C 1
ATOM 2641 O O . THR A 1 322 ? 20.392 3.683 10.141 1.00 85.88 322 THR A O 1
ATOM 2644 N N . HIS A 1 323 ? 20.704 5.034 8.417 1.00 88.38 323 HIS A N 1
ATOM 2645 C CA . HIS A 1 323 ? 19.863 6.105 8.953 1.00 88.38 323 HIS A CA 1
ATOM 2646 C C . HIS A 1 323 ? 18.604 6.336 8.109 1.00 88.38 323 HIS A C 1
ATOM 2648 O O . HIS A 1 323 ? 17.879 7.310 8.314 1.00 88.38 323 HIS A O 1
ATOM 2654 N N . ARG A 1 324 ? 18.315 5.453 7.143 1.00 90.62 324 ARG A N 1
ATOM 2655 C CA . ARG A 1 324 ? 17.126 5.559 6.289 1.00 90.62 324 ARG A CA 1
ATOM 2656 C C . ARG A 1 324 ? 16.018 4.626 6.758 1.00 90.62 324 ARG A C 1
ATOM 2658 O O . ARG A 1 324 ? 16.265 3.444 6.978 1.00 90.62 324 ARG A O 1
ATOM 2665 N N . PHE A 1 325 ? 14.812 5.165 6.919 1.00 91.19 325 PHE A N 1
ATOM 2666 C CA . PHE A 1 325 ? 13.652 4.439 7.447 1.00 91.19 325 PHE A CA 1
ATOM 2667 C C . PHE A 1 325 ? 12.934 3.663 6.335 1.00 91.19 325 PHE A C 1
ATOM 2669 O O . PHE A 1 325 ? 12.818 2.433 6.364 1.00 91.19 325 PHE A O 1
ATOM 2676 N N . ASP A 1 326 ? 12.512 4.403 5.318 1.00 94.62 326 ASP A N 1
ATOM 2677 C CA . ASP A 1 326 ? 11.851 3.943 4.107 1.00 94.62 326 ASP A CA 1
ATOM 2678 C C . ASP A 1 326 ? 12.237 4.841 2.912 1.00 94.62 326 ASP A C 1
ATOM 2680 O O . ASP A 1 326 ? 12.946 5.846 3.059 1.00 94.62 326 ASP A O 1
ATOM 2684 N N . ALA A 1 327 ? 11.826 4.445 1.708 1.00 95.06 327 ALA A N 1
ATOM 2685 C CA . ALA A 1 327 ? 12.053 5.206 0.484 1.00 95.06 327 ALA A CA 1
ATOM 2686 C C . ALA A 1 327 ? 10.774 5.342 -0.336 1.00 95.06 327 ALA A C 1
ATOM 2688 O O . ALA A 1 327 ? 10.173 4.344 -0.730 1.00 95.06 327 ALA A O 1
ATOM 2689 N N . HIS A 1 328 ? 10.394 6.582 -0.637 1.00 94.19 328 HIS A N 1
ATOM 2690 C CA . HIS A 1 328 ? 9.306 6.910 -1.548 1.00 94.19 328 HIS A CA 1
ATOM 2691 C C . HIS A 1 328 ? 9.842 6.988 -2.973 1.00 94.19 328 HIS A C 1
ATOM 2693 O O . HIS A 1 328 ? 10.584 7.911 -3.310 1.00 94.19 328 HIS A O 1
ATOM 2699 N N . LEU A 1 329 ? 9.498 6.010 -3.805 1.00 93.75 329 LEU A N 1
ATOM 2700 C CA . LEU A 1 329 ? 10.090 5.792 -5.123 1.00 93.75 329 LEU A CA 1
ATOM 2701 C C . LEU A 1 329 ? 9.886 6.961 -6.098 1.00 93.75 329 LEU A C 1
ATOM 2703 O O . LEU A 1 329 ? 8.884 7.691 -6.030 1.00 93.75 329 LEU A O 1
ATOM 2707 N N . PRO A 1 330 ? 10.817 7.140 -7.059 1.00 90.69 330 PRO A N 1
ATOM 2708 C CA . PRO A 1 330 ? 10.667 8.150 -8.088 1.00 90.69 330 PRO A CA 1
ATOM 2709 C C . PRO A 1 330 ? 9.464 7.817 -8.976 1.00 90.69 330 PRO A C 1
ATOM 2711 O O . PRO A 1 330 ? 9.201 6.662 -9.316 1.00 90.69 330 PRO A O 1
ATOM 2714 N N . SER A 1 331 ? 8.750 8.848 -9.429 1.00 87.06 331 SER A N 1
ATOM 2715 C CA . SER A 1 331 ? 7.749 8.661 -10.482 1.00 87.06 331 SER A CA 1
ATOM 2716 C C . SER A 1 331 ? 8.413 8.136 -11.755 1.00 87.06 331 SER A C 1
ATOM 2718 O O . SER A 1 331 ? 9.534 8.539 -12.085 1.00 87.06 331 SER A O 1
ATOM 2720 N N . LYS A 1 332 ? 7.684 7.313 -12.516 1.00 87.31 332 LYS A N 1
ATOM 2721 C CA . LYS A 1 332 ? 8.188 6.635 -13.716 1.00 87.31 332 LYS A CA 1
ATOM 2722 C C . LYS A 1 332 ? 9.414 5.766 -13.439 1.00 87.31 332 LYS A C 1
ATOM 2724 O O . LYS A 1 332 ? 10.382 5.815 -14.200 1.00 87.31 332 LYS A O 1
ATOM 2729 N N . GLY A 1 333 ? 9.371 4.992 -12.353 1.00 89.44 333 GLY A N 1
ATOM 2730 C CA . GLY A 1 333 ? 10.461 4.102 -11.947 1.00 89.44 333 GLY A CA 1
ATOM 2731 C C . GLY A 1 333 ? 10.981 3.239 -13.098 1.00 89.44 333 GLY A C 1
ATOM 2732 O O . GLY A 1 333 ? 12.184 3.074 -13.223 1.00 89.44 333 GLY A O 1
ATOM 2733 N N . TYR A 1 334 ? 10.108 2.798 -14.005 1.00 89.50 334 TYR A N 1
ATOM 2734 C CA . TYR A 1 334 ? 10.446 1.988 -15.180 1.00 89.50 334 TYR A CA 1
ATOM 2735 C C . TYR A 1 334 ? 11.384 2.651 -16.208 1.00 89.50 334 TYR A C 1
ATOM 2737 O O . TYR A 1 334 ? 11.933 1.964 -17.064 1.00 89.50 334 TYR A O 1
ATOM 2745 N N . LEU A 1 335 ? 11.581 3.975 -16.185 1.00 88.38 335 LEU A N 1
ATOM 2746 C CA . LEU A 1 335 ? 12.488 4.629 -17.134 1.00 88.38 335 LEU A CA 1
ATOM 2747 C C . LEU A 1 335 ? 13.958 4.323 -16.802 1.00 88.38 335 LEU A C 1
ATOM 2749 O O . LEU A 1 335 ? 14.326 4.424 -15.631 1.00 88.38 335 LEU A O 1
ATOM 2753 N N . PRO A 1 336 ? 14.833 4.103 -17.807 1.00 88.38 336 PRO A N 1
ATOM 2754 C CA . PRO A 1 336 ? 16.247 3.789 -17.578 1.00 88.38 336 PRO A CA 1
ATOM 2755 C C . PRO A 1 336 ? 16.955 4.757 -16.623 1.00 88.38 336 PRO A C 1
ATOM 2757 O O . PRO A 1 336 ? 17.647 4.333 -15.708 1.00 88.38 336 PRO A O 1
ATOM 2760 N N . ILE A 1 337 ? 16.705 6.064 -16.754 1.00 88.38 337 ILE A N 1
ATOM 2761 C CA . ILE A 1 337 ? 17.324 7.059 -15.868 1.00 88.38 337 ILE A CA 1
ATOM 2762 C C . ILE A 1 337 ? 16.864 6.962 -14.407 1.00 88.38 337 ILE A C 1
ATOM 2764 O O . ILE A 1 337 ? 17.626 7.301 -13.508 1.00 88.38 337 ILE A O 1
ATOM 2768 N N . GLN A 1 338 ? 15.626 6.528 -14.151 1.00 90.56 338 GLN A N 1
ATOM 2769 C CA . GLN A 1 338 ? 15.155 6.311 -12.781 1.00 90.56 338 GLN A CA 1
ATOM 2770 C C . GLN A 1 338 ? 15.671 4.979 -12.237 1.00 90.56 338 GLN A C 1
ATOM 2772 O O . GLN A 1 338 ? 16.017 4.910 -11.064 1.00 90.56 338 GLN A O 1
ATOM 2777 N N . GLN A 1 339 ? 15.808 3.958 -13.085 1.00 90.44 339 GLN A N 1
ATOM 2778 C CA . GLN A 1 339 ? 16.439 2.690 -12.712 1.00 90.44 339 GLN A CA 1
ATOM 2779 C C . GLN A 1 339 ? 17.882 2.887 -12.259 1.00 90.44 339 GLN A C 1
ATOM 2781 O O . GLN A 1 339 ? 18.220 2.474 -11.156 1.00 90.44 339 GLN A O 1
ATOM 2786 N N . SER A 1 340 ? 18.696 3.613 -13.033 1.00 89.69 340 SER A N 1
ATOM 2787 C CA . SER A 1 340 ? 20.079 3.923 -12.641 1.00 89.69 340 SER A CA 1
ATOM 2788 C C . SER A 1 340 ? 20.165 4.677 -11.308 1.00 89.69 340 SER A C 1
ATOM 2790 O O . SER A 1 340 ? 21.133 4.521 -10.577 1.00 89.69 340 SER A O 1
ATOM 2792 N N . ARG A 1 341 ? 19.143 5.471 -10.957 1.00 89.94 341 ARG A N 1
ATOM 2793 C CA . ARG A 1 341 ? 19.056 6.155 -9.652 1.00 89.94 341 ARG A CA 1
ATOM 2794 C C . ARG A 1 341 ? 18.621 5.241 -8.510 1.00 89.94 341 ARG A C 1
ATOM 2796 O O . ARG A 1 341 ? 18.985 5.477 -7.365 1.00 89.94 341 ARG A O 1
ATOM 2803 N N . MET A 1 342 ? 17.806 4.227 -8.796 1.00 92.31 342 MET A N 1
ATOM 2804 C CA . MET A 1 342 ? 17.368 3.242 -7.802 1.00 92.31 342 MET A CA 1
ATOM 2805 C C . MET A 1 342 ? 18.401 2.136 -7.576 1.00 92.31 342 MET A C 1
ATOM 2807 O O . MET A 1 342 ? 18.401 1.521 -6.512 1.00 92.31 342 MET A O 1
ATOM 2811 N N . GLU A 1 343 ? 19.296 1.903 -8.535 1.00 92.81 343 GLU A N 1
ATOM 2812 C CA . GLU A 1 343 ? 20.315 0.852 -8.498 1.00 92.81 343 GLU A CA 1
ATOM 2813 C C . GLU A 1 343 ? 21.174 0.865 -7.215 1.00 92.81 343 GLU A C 1
ATOM 2815 O O . GLU A 1 343 ? 21.265 -0.187 -6.575 1.00 92.81 343 GLU A O 1
ATOM 2820 N N . PRO A 1 344 ? 21.723 2.005 -6.734 1.00 92.62 344 PRO A N 1
ATOM 2821 C CA . PRO A 1 344 ? 22.465 2.027 -5.470 1.00 92.62 344 PRO A CA 1
ATOM 2822 C C . PRO A 1 344 ? 21.635 1.531 -4.280 1.00 92.62 344 PRO A C 1
ATOM 2824 O O . PRO A 1 344 ? 22.125 0.760 -3.455 1.00 92.62 344 PRO A O 1
ATOM 2827 N N . LEU A 1 345 ? 20.357 1.917 -4.210 1.00 94.75 345 LEU A N 1
ATOM 2828 C CA . LEU A 1 345 ? 19.455 1.489 -3.143 1.00 94.75 345 LEU A CA 1
ATOM 2829 C C . LEU A 1 345 ? 19.158 -0.013 -3.224 1.00 94.75 345 LEU A C 1
ATOM 2831 O O . LEU A 1 345 ? 19.223 -0.703 -2.210 1.00 94.75 345 LEU A O 1
ATOM 2835 N N . ILE A 1 346 ? 18.880 -0.529 -4.423 1.00 95.62 346 ILE A N 1
ATOM 2836 C CA . ILE A 1 346 ? 18.644 -1.960 -4.666 1.00 95.62 346 ILE A CA 1
ATOM 2837 C C . ILE A 1 346 ? 19.875 -2.771 -4.238 1.00 95.62 346 ILE A C 1
ATOM 2839 O O . ILE A 1 346 ? 19.751 -3.760 -3.513 1.00 95.62 346 ILE A O 1
ATOM 2843 N N . HIS A 1 347 ? 21.075 -2.315 -4.600 1.00 95.12 347 HIS A N 1
ATOM 2844 C CA . HIS A 1 347 ? 22.326 -2.953 -4.196 1.00 95.12 347 HIS A CA 1
ATOM 2845 C C . HIS A 1 347 ? 22.538 -2.952 -2.684 1.00 95.12 347 HIS A C 1
ATOM 2847 O O . HIS A 1 347 ? 23.033 -3.942 -2.149 1.00 95.12 347 HIS A O 1
ATOM 2853 N N . LEU A 1 348 ? 22.155 -1.884 -1.987 1.00 94.12 348 LEU A N 1
ATOM 2854 C CA . LEU A 1 348 ? 22.232 -1.826 -0.527 1.00 94.12 348 LEU A CA 1
ATOM 2855 C C . LEU A 1 348 ? 21.182 -2.718 0.146 1.00 94.12 348 LEU A C 1
ATOM 2857 O O . LEU A 1 348 ? 21.450 -3.294 1.197 1.00 94.12 348 LEU A O 1
ATOM 2861 N N . MET A 1 349 ? 20.004 -2.871 -0.462 1.00 95.38 349 MET A N 1
ATOM 2862 C CA . MET A 1 349 ? 18.933 -3.714 0.072 1.00 95.38 349 MET A CA 1
ATOM 2863 C C . MET A 1 349 ? 19.201 -5.211 -0.099 1.00 95.38 349 MET A C 1
ATOM 2865 O O . MET A 1 349 ? 18.876 -5.973 0.813 1.00 95.38 349 MET A O 1
ATOM 2869 N N . TYR A 1 350 ? 19.754 -5.626 -1.243 1.00 96.69 350 TYR A N 1
ATOM 2870 C CA . TYR A 1 350 ? 19.849 -7.043 -1.617 1.00 96.69 350 TYR A CA 1
ATOM 2871 C C . TYR A 1 350 ?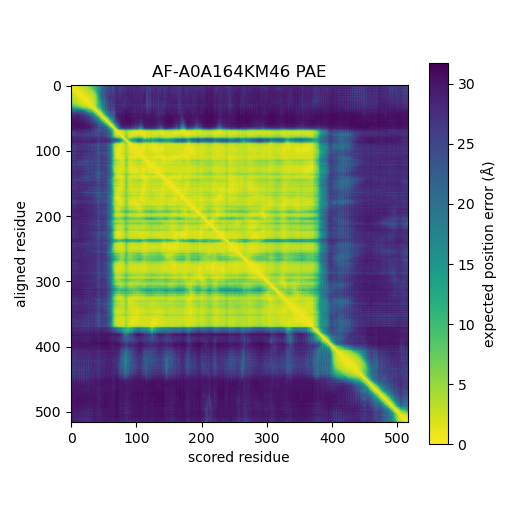 21.268 -7.530 -1.933 1.00 96.69 350 TYR A C 1
ATOM 2873 O O . TYR A 1 350 ? 21.514 -8.732 -1.919 1.00 96.69 350 TYR A O 1
ATOM 2881 N N . GLY A 1 351 ? 22.204 -6.629 -2.225 1.00 96.56 351 GLY A N 1
ATOM 2882 C CA . GLY A 1 351 ? 23.531 -6.951 -2.748 1.00 96.56 351 GLY A CA 1
ATOM 2883 C C . GLY A 1 351 ? 23.577 -6.973 -4.279 1.00 96.56 351 GLY A C 1
ATOM 2884 O O . GLY A 1 351 ? 22.690 -7.499 -4.947 1.00 96.56 351 GLY A O 1
ATOM 2885 N N . LYS A 1 352 ? 24.660 -6.441 -4.857 1.00 96.00 352 LYS A N 1
ATOM 2886 C CA . LYS A 1 352 ? 24.828 -6.285 -6.317 1.00 96.00 352 LYS A CA 1
ATOM 2887 C C . LYS A 1 352 ? 24.647 -7.576 -7.122 1.00 96.00 352 LYS A C 1
ATOM 2889 O O . LYS A 1 352 ? 24.060 -7.570 -8.192 1.00 96.00 352 LYS A O 1
ATOM 2894 N N . ASN A 1 353 ? 25.155 -8.696 -6.614 1.00 97.31 353 ASN A N 1
ATOM 2895 C CA . ASN A 1 353 ? 25.153 -9.968 -7.345 1.00 97.31 353 ASN A CA 1
ATOM 2896 C C . ASN A 1 353 ? 24.009 -10.907 -6.937 1.00 97.31 353 ASN A C 1
ATOM 2898 O O . ASN A 1 353 ? 24.010 -12.075 -7.346 1.00 97.31 353 ASN A O 1
ATOM 2902 N N . SER A 1 354 ? 23.075 -10.428 -6.111 1.00 98.31 354 SER A N 1
ATOM 2903 C CA . SER A 1 354 ? 21.989 -11.242 -5.580 1.00 98.31 354 SER A CA 1
ATOM 2904 C C . SER A 1 354 ? 20.992 -11.648 -6.661 1.00 98.31 354 SER A C 1
ATOM 2906 O O . SER A 1 354 ? 20.969 -11.114 -7.776 1.00 98.31 354 SER A O 1
ATOM 2908 N N . TRP A 1 355 ? 20.172 -12.642 -6.333 1.00 97.81 355 TRP A N 1
ATOM 2909 C CA . TRP A 1 355 ? 19.092 -13.054 -7.216 1.00 97.81 355 TRP A CA 1
ATOM 2910 C C . TRP A 1 355 ? 18.030 -11.953 -7.331 1.00 97.81 355 TRP A C 1
ATOM 2912 O O . TRP A 1 355 ? 17.510 -11.730 -8.419 1.00 97.81 355 TRP A O 1
ATOM 2922 N N . GLU A 1 356 ? 17.755 -11.230 -6.247 1.00 98.12 356 GLU A N 1
ATOM 2923 C CA . GLU A 1 356 ? 16.764 -10.159 -6.179 1.00 98.12 356 GLU A CA 1
ATOM 2924 C C . GLU A 1 356 ? 17.137 -9.007 -7.108 1.00 98.12 356 GLU A C 1
ATOM 2926 O O . GLU A 1 356 ? 16.299 -8.574 -7.894 1.00 98.12 356 GLU A O 1
ATOM 2931 N N . THR A 1 357 ? 18.398 -8.563 -7.086 1.00 98.25 357 THR A N 1
ATOM 2932 C CA . THR A 1 357 ? 18.890 -7.505 -7.983 1.00 98.25 357 THR A CA 1
ATOM 2933 C C . THR A 1 357 ? 18.698 -7.907 -9.447 1.00 98.25 357 THR A C 1
ATOM 2935 O O . THR A 1 357 ? 18.074 -7.177 -10.215 1.00 98.25 357 THR A O 1
ATOM 2938 N N . LYS A 1 358 ? 19.104 -9.129 -9.817 1.00 97.88 358 LYS A N 1
ATOM 2939 C CA . LYS A 1 358 ? 18.908 -9.669 -11.176 1.00 97.88 358 LYS A CA 1
ATOM 2940 C C . LYS A 1 358 ? 17.433 -9.814 -11.548 1.00 97.88 358 LYS A C 1
ATOM 2942 O O . LYS A 1 358 ? 17.060 -9.631 -12.705 1.00 97.88 358 LYS A O 1
ATOM 2947 N N . TRP A 1 359 ? 16.587 -10.179 -10.587 1.00 97.94 359 TRP A N 1
ATOM 2948 C CA . TRP A 1 359 ? 15.148 -10.292 -10.799 1.00 97.94 359 TRP A CA 1
ATOM 2949 C C . TRP A 1 359 ? 14.524 -8.917 -11.065 1.00 97.94 359 TRP A C 1
ATOM 2951 O O . TRP A 1 359 ? 13.717 -8.804 -11.985 1.00 97.94 359 TRP A O 1
ATOM 2961 N N . VAL A 1 360 ? 14.936 -7.871 -10.337 1.00 97.88 360 VAL A N 1
ATOM 2962 C CA . VAL A 1 360 ? 14.489 -6.486 -10.568 1.00 97.88 360 VAL A CA 1
ATOM 2963 C C . VAL A 1 360 ? 14.910 -6.000 -11.956 1.00 97.88 360 VAL A C 1
ATOM 2965 O O . VAL A 1 360 ? 14.071 -5.494 -12.702 1.00 97.88 360 VAL A O 1
ATOM 2968 N N . GLU A 1 361 ? 16.172 -6.213 -12.341 1.00 96.62 361 GLU A N 1
ATOM 2969 C CA . GLU A 1 361 ? 16.684 -5.871 -13.676 1.00 96.62 361 GLU A CA 1
ATOM 2970 C C . GLU A 1 361 ? 15.883 -6.565 -14.784 1.00 96.62 361 GLU A C 1
ATOM 2972 O O . GLU A 1 361 ? 15.420 -5.919 -15.730 1.00 96.62 361 GLU A O 1
ATOM 2977 N N . LYS A 1 362 ? 15.668 -7.880 -14.643 1.00 97.31 362 LYS A N 1
ATOM 2978 C CA . LYS A 1 362 ? 14.897 -8.683 -15.596 1.00 97.31 362 LYS A CA 1
ATOM 2979 C C . LYS A 1 362 ? 13.447 -8.210 -15.689 1.00 97.31 362 LYS A C 1
ATOM 2981 O O . LYS A 1 362 ? 12.946 -8.019 -16.796 1.00 97.31 362 LYS A O 1
ATOM 2986 N N . TYR A 1 363 ? 12.786 -7.996 -14.551 1.00 97.56 363 TYR A N 1
ATOM 2987 C CA . TYR A 1 363 ? 11.421 -7.475 -14.514 1.00 97.56 363 TYR A CA 1
ATOM 2988 C C . TYR A 1 363 ? 11.325 -6.137 -15.246 1.00 97.56 363 TYR A C 1
ATOM 2990 O O . TYR A 1 363 ? 10.424 -5.944 -16.058 1.00 97.56 363 TYR A O 1
ATOM 2998 N N . ASN A 1 364 ? 12.276 -5.231 -15.012 1.00 95.19 364 ASN A N 1
ATOM 2999 C CA . ASN A 1 364 ? 12.286 -3.937 -15.674 1.00 95.19 364 ASN A CA 1
ATOM 3000 C C . ASN A 1 364 ? 12.437 -4.058 -17.202 1.00 95.19 364 ASN A C 1
ATOM 3002 O O . ASN A 1 364 ? 11.702 -3.407 -17.945 1.00 95.19 364 ASN A O 1
ATOM 3006 N N . GLN A 1 365 ? 13.351 -4.910 -17.677 1.00 94.06 365 GLN A N 1
ATOM 3007 C CA . GLN A 1 365 ? 13.547 -5.157 -19.111 1.00 94.06 365 GLN A CA 1
ATOM 3008 C C . GLN A 1 365 ? 12.285 -5.725 -19.774 1.00 94.06 365 GLN A C 1
ATOM 3010 O O . GLN A 1 365 ? 11.849 -5.236 -20.817 1.00 94.06 365 GLN A O 1
ATOM 3015 N N . GLU A 1 366 ? 11.667 -6.730 -19.155 1.00 95.38 366 GLU A N 1
ATOM 3016 C CA . GLU A 1 366 ? 10.432 -7.330 -19.662 1.00 95.38 366 GLU A CA 1
ATOM 3017 C C . GLU A 1 366 ? 9.259 -6.350 -19.615 1.00 95.38 366 GLU A C 1
ATOM 3019 O O . GLU A 1 366 ? 8.453 -6.312 -20.546 1.00 95.38 366 GLU A O 1
ATOM 3024 N N . PHE A 1 367 ? 9.160 -5.535 -18.562 1.00 94.00 367 PHE A N 1
ATOM 3025 C CA . PHE A 1 367 ? 8.124 -4.517 -18.451 1.00 94.00 367 PHE A CA 1
ATOM 3026 C C . PHE A 1 367 ? 8.234 -3.506 -19.588 1.00 94.00 367 PHE A C 1
ATOM 3028 O O . PHE A 1 367 ? 7.247 -3.274 -20.284 1.00 94.00 367 PHE A O 1
ATOM 3035 N N . LEU A 1 368 ? 9.432 -2.965 -19.837 1.00 90.38 368 LEU A N 1
ATOM 3036 C CA . LEU A 1 368 ? 9.674 -2.037 -20.943 1.00 90.38 368 LEU A CA 1
ATOM 3037 C C . LEU A 1 368 ? 9.318 -2.659 -22.299 1.00 90.38 368 LEU A C 1
ATOM 3039 O O . LEU A 1 368 ? 8.611 -2.030 -23.083 1.00 90.38 368 LEU A O 1
ATOM 3043 N N . ALA A 1 369 ? 9.687 -3.921 -22.535 1.00 89.94 369 ALA A N 1
ATOM 3044 C CA . ALA A 1 369 ? 9.332 -4.629 -23.766 1.00 89.94 369 ALA A CA 1
ATOM 3045 C C . ALA A 1 369 ? 7.808 -4.771 -23.975 1.00 89.94 369 ALA A C 1
ATOM 3047 O O . ALA A 1 369 ? 7.339 -4.789 -25.113 1.00 89.94 369 ALA A O 1
ATOM 3048 N N . ASN A 1 370 ? 7.024 -4.852 -22.893 1.00 88.00 370 ASN A N 1
ATOM 3049 C CA . ASN A 1 370 ? 5.563 -4.960 -22.956 1.00 88.00 370 ASN A CA 1
ATOM 3050 C C . ASN A 1 370 ? 4.855 -3.592 -22.989 1.00 88.00 370 ASN A C 1
ATOM 3052 O O . ASN A 1 370 ? 3.801 -3.470 -23.616 1.00 88.00 370 ASN A O 1
ATOM 3056 N N . VAL A 1 371 ? 5.433 -2.559 -22.368 1.00 84.06 371 VAL A N 1
ATOM 3057 C CA . VAL A 1 371 ? 4.897 -1.185 -22.355 1.00 84.06 371 VAL A CA 1
ATOM 3058 C C . VAL A 1 371 ? 5.234 -0.408 -23.636 1.00 84.06 371 VAL A C 1
ATOM 3060 O O . VAL A 1 371 ? 4.469 0.472 -24.043 1.00 84.06 371 VAL A O 1
ATOM 3063 N N . ASP A 1 372 ? 6.334 -0.738 -24.319 1.00 63.25 372 ASP A N 1
ATOM 3064 C CA . ASP A 1 372 ? 6.806 -0.027 -25.516 1.00 63.25 372 ASP A CA 1
ATOM 3065 C C . ASP A 1 372 ? 5.800 -0.035 -26.675 1.00 63.25 372 ASP A C 1
ATOM 3067 O O . ASP A 1 372 ? 5.721 0.938 -27.432 1.00 63.25 372 ASP A O 1
ATOM 3071 N N . ASN A 1 373 ? 4.957 -1.068 -26.774 1.00 55.69 373 ASN A N 1
ATOM 3072 C CA . ASN A 1 373 ? 3.860 -1.113 -27.747 1.00 55.69 373 ASN A CA 1
ATOM 3073 C C . ASN A 1 373 ? 2.868 0.054 -27.566 1.00 55.69 373 ASN A C 1
ATOM 3075 O O . ASN A 1 373 ? 2.317 0.559 -2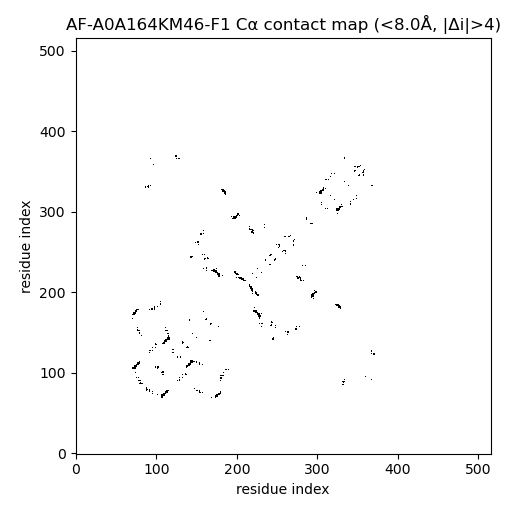8.543 1.00 55.69 373 ASN A O 1
ATOM 3079 N N . TRP A 1 374 ? 2.696 0.538 -26.334 1.00 58.06 374 TRP A N 1
ATOM 3080 C CA . TRP A 1 374 ? 1.868 1.697 -25.999 1.00 58.06 374 TRP A CA 1
ATOM 3081 C C . TRP A 1 374 ? 2.630 3.025 -26.088 1.00 58.06 374 TRP A C 1
ATOM 3083 O O . TRP A 1 374 ? 2.079 4.023 -26.565 1.00 58.06 374 TRP A O 1
ATOM 3093 N N . ILE A 1 375 ? 3.901 3.060 -25.668 1.00 58.00 375 ILE A N 1
ATOM 3094 C CA . ILE A 1 375 ? 4.735 4.275 -25.742 1.00 58.00 375 ILE A CA 1
ATOM 3095 C C . ILE A 1 375 ? 4.926 4.713 -27.200 1.00 58.00 375 ILE A C 1
ATOM 3097 O O . ILE A 1 375 ? 4.779 5.901 -27.503 1.00 58.00 375 ILE A O 1
ATOM 3101 N N . ARG A 1 376 ? 5.162 3.766 -28.118 1.00 53.12 376 ARG A N 1
ATOM 3102 C CA . ARG A 1 376 ? 5.276 4.043 -29.562 1.00 53.12 376 ARG A CA 1
ATOM 3103 C C . ARG A 1 376 ? 3.987 4.613 -30.162 1.00 53.12 376 ARG A C 1
ATOM 3105 O O . ARG A 1 376 ? 4.055 5.426 -31.077 1.00 53.12 376 ARG A O 1
ATOM 3112 N N . PHE A 1 377 ? 2.819 4.249 -29.629 1.00 46.19 377 PHE A N 1
ATOM 3113 C CA . PHE A 1 377 ? 1.520 4.740 -30.103 1.00 46.19 377 PHE A CA 1
ATOM 3114 C C . PHE A 1 377 ? 1.199 6.170 -29.618 1.00 46.19 377 PHE A C 1
ATOM 3116 O O . PHE A 1 377 ? 0.532 6.938 -30.311 1.00 46.19 377 PHE A O 1
ATOM 3123 N N . LEU A 1 378 ? 1.687 6.556 -28.433 1.00 46.72 378 LEU A N 1
ATOM 3124 C CA . LEU A 1 378 ? 1.455 7.878 -27.830 1.00 46.72 378 LEU A CA 1
ATOM 3125 C C . LEU A 1 378 ? 2.466 8.954 -28.250 1.00 46.72 378 LEU A C 1
ATOM 3127 O O . LEU A 1 378 ? 2.210 10.141 -28.018 1.00 46.72 378 LEU A O 1
ATOM 3131 N N . LEU A 1 379 ? 3.583 8.563 -28.865 1.00 45.22 379 LEU A N 1
ATOM 3132 C CA . LEU A 1 379 ? 4.548 9.457 -29.502 1.00 45.22 379 LEU A CA 1
ATOM 3133 C C . LEU A 1 379 ? 4.292 9.486 -31.021 1.00 45.22 379 LEU A C 1
ATOM 3135 O O . LEU A 1 379 ? 4.999 8.809 -31.765 1.00 45.22 379 LEU A O 1
ATOM 3139 N N . PRO A 1 380 ? 3.302 10.245 -31.536 1.00 39.88 380 PRO A N 1
ATOM 3140 C CA . PRO A 1 380 ? 3.165 10.390 -32.976 1.00 39.88 380 PRO A CA 1
ATOM 3141 C C . PRO A 1 380 ? 4.412 11.096 -33.520 1.00 39.88 380 PRO A C 1
ATOM 3143 O O . PRO A 1 380 ? 4.692 12.226 -33.130 1.00 39.88 380 PRO A O 1
ATOM 3146 N N . ALA A 1 381 ? 5.147 10.407 -34.397 1.00 43.47 381 ALA A N 1
ATOM 3147 C CA . ALA A 1 381 ? 6.049 10.942 -35.424 1.00 43.47 381 ALA A CA 1
ATOM 3148 C C . ALA A 1 381 ? 6.819 12.243 -35.087 1.00 43.47 381 ALA A C 1
ATOM 3150 O O . ALA A 1 381 ? 6.891 13.168 -35.891 1.00 43.47 381 ALA A O 1
ATOM 3151 N N . GLN A 1 382 ? 7.419 12.314 -33.899 1.00 40.56 382 GLN A N 1
ATOM 3152 C CA . GLN A 1 382 ? 8.650 13.085 -33.655 1.00 40.56 382 GLN A CA 1
ATOM 3153 C C . GLN A 1 382 ? 9.793 12.162 -33.192 1.00 40.56 382 GLN A C 1
ATOM 3155 O O . GLN A 1 382 ? 10.852 12.619 -32.769 1.00 40.56 382 GLN A O 1
ATOM 3160 N N . GLY A 1 383 ? 9.569 10.846 -33.277 1.00 43.47 383 GLY A N 1
ATOM 3161 C CA . GLY A 1 383 ? 10.551 9.805 -33.020 1.00 43.47 383 GLY A CA 1
ATOM 3162 C C . GLY A 1 383 ? 11.375 9.503 -34.264 1.00 43.47 383 GLY A C 1
ATOM 3163 O O . GLY A 1 383 ? 11.137 8.497 -34.913 1.00 43.47 383 GLY A O 1
ATOM 3164 N N . GLU A 1 384 ? 12.339 10.370 -34.550 1.00 40.28 384 GLU A N 1
ATOM 3165 C CA . GLU A 1 384 ? 13.656 9.907 -35.018 1.00 40.28 384 GLU A CA 1
ATOM 3166 C C . GLU A 1 384 ? 14.717 10.278 -33.965 1.00 40.28 384 GLU A C 1
ATOM 3168 O O . GLU A 1 384 ? 15.525 9.447 -33.587 1.00 40.28 384 GLU A O 1
ATOM 3173 N N . GLN A 1 385 ? 14.611 11.431 -33.290 1.00 41.66 385 GLN A N 1
ATOM 3174 C CA . GLN A 1 385 ? 15.650 11.856 -32.334 1.00 41.66 385 GLN A CA 1
ATOM 3175 C C . GLN A 1 385 ? 15.635 11.218 -30.932 1.00 41.66 385 GLN A C 1
ATOM 3177 O O . GLN A 1 385 ? 16.612 11.375 -30.205 1.00 41.66 385 GLN A O 1
ATOM 3182 N N . LEU A 1 386 ? 14.563 10.542 -30.498 1.00 43.28 386 LEU A N 1
ATOM 3183 C CA . LEU A 1 386 ? 14.525 9.940 -29.148 1.00 43.28 386 LEU A CA 1
ATOM 3184 C C . LEU A 1 386 ? 14.804 8.431 -29.140 1.00 43.28 386 LEU A C 1
ATOM 3186 O O . LEU A 1 386 ? 15.165 7.895 -28.097 1.00 43.28 386 LEU A O 1
ATOM 3190 N N . VAL A 1 387 ? 14.628 7.755 -30.279 1.00 42.34 387 VAL A N 1
ATOM 3191 C CA . VAL A 1 387 ? 14.892 6.313 -30.400 1.00 42.34 387 VAL A CA 1
ATOM 3192 C C . VAL A 1 387 ? 16.381 6.075 -30.666 1.00 42.34 387 VAL A C 1
ATOM 3194 O O . VAL A 1 387 ? 16.958 5.187 -30.044 1.00 42.34 387 VAL A O 1
ATOM 3197 N N . ASP A 1 388 ? 17.029 6.952 -31.440 1.00 37.97 388 ASP A N 1
ATOM 3198 C CA . ASP A 1 388 ? 18.485 6.914 -31.643 1.00 37.97 388 ASP A CA 1
ATOM 3199 C C . ASP A 1 388 ? 19.249 7.147 -30.327 1.00 37.97 388 ASP A C 1
ATOM 3201 O O . ASP A 1 388 ? 20.228 6.470 -30.041 1.00 37.97 388 ASP A O 1
ATOM 3205 N N . GLY A 1 389 ? 18.719 7.972 -29.414 1.00 37.25 389 GLY A N 1
ATOM 3206 C CA . GLY A 1 389 ? 19.310 8.175 -28.083 1.00 37.25 389 GLY A CA 1
ATOM 3207 C C . GLY A 1 389 ? 19.238 6.970 -27.128 1.00 37.25 389 GLY A C 1
ATOM 3208 O O . GLY A 1 389 ? 19.902 6.988 -26.094 1.00 37.25 389 GLY A O 1
ATOM 3209 N N . ILE A 1 390 ? 18.442 5.939 -27.439 1.00 39.31 390 ILE A N 1
ATOM 3210 C CA . ILE A 1 390 ? 18.401 4.674 -26.679 1.00 39.31 390 ILE A CA 1
ATOM 3211 C C . ILE A 1 390 ? 19.369 3.647 -27.289 1.00 39.31 390 ILE A C 1
ATOM 3213 O O . ILE A 1 390 ? 19.906 2.817 -26.559 1.00 39.31 390 ILE A O 1
ATOM 3217 N N . ALA A 1 391 ? 19.638 3.728 -28.596 1.00 35.53 391 ALA A N 1
ATOM 3218 C CA . ALA A 1 391 ? 20.611 2.879 -29.281 1.00 35.53 391 ALA A CA 1
ATOM 3219 C C . ALA A 1 391 ? 22.062 3.391 -29.135 1.00 35.53 391 ALA A C 1
ATOM 3221 O O . ALA A 1 391 ? 22.975 2.584 -28.972 1.00 35.53 391 ALA A O 1
ATOM 3222 N N . ASP A 1 392 ? 22.270 4.711 -29.098 1.00 33.91 392 ASP A N 1
ATOM 3223 C CA . ASP A 1 392 ? 23.603 5.338 -29.093 1.00 33.91 392 ASP A CA 1
ATOM 3224 C C . ASP A 1 392 ? 24.224 5.503 -27.693 1.00 33.91 392 ASP A C 1
ATOM 3226 O O . ASP A 1 392 ? 25.394 5.859 -27.558 1.00 33.91 392 ASP A O 1
ATOM 3230 N N . ALA A 1 393 ? 23.492 5.186 -26.619 1.00 37.22 393 ALA A N 1
ATOM 3231 C CA . ALA A 1 393 ? 24.006 5.256 -25.245 1.00 37.22 393 ALA A CA 1
ATOM 3232 C C . ALA A 1 393 ? 25.039 4.153 -24.896 1.00 37.22 393 ALA A C 1
ATOM 3234 O O . ALA A 1 393 ? 25.394 3.990 -23.729 1.00 37.22 393 ALA A O 1
ATOM 3235 N N . VAL A 1 394 ? 25.533 3.410 -25.895 1.00 38.25 394 VAL A N 1
ATOM 3236 C CA . VAL A 1 394 ? 26.570 2.373 -25.762 1.00 38.25 394 VAL A CA 1
ATOM 3237 C C . VAL A 1 394 ? 27.961 2.859 -26.219 1.00 38.25 394 VAL A C 1
ATOM 3239 O O . VAL A 1 394 ? 28.933 2.133 -26.038 1.00 38.25 394 VAL A O 1
ATOM 3242 N N . THR A 1 395 ? 28.134 4.092 -26.716 1.00 32.16 395 THR A N 1
ATOM 3243 C CA . THR A 1 395 ? 29.475 4.592 -27.103 1.00 32.16 395 THR A CA 1
ATOM 3244 C C . THR A 1 395 ? 29.719 6.073 -26.764 1.00 32.16 395 THR A C 1
ATOM 3246 O O . THR A 1 395 ? 29.033 6.951 -27.270 1.00 32.16 395 THR A O 1
ATOM 3249 N N . ASP A 1 396 ? 30.707 6.303 -25.889 1.00 32.16 396 ASP A N 1
ATOM 3250 C CA . ASP A 1 396 ? 31.474 7.513 -25.512 1.00 32.16 396 ASP A CA 1
ATOM 3251 C C . ASP A 1 396 ? 31.038 8.948 -25.939 1.00 32.16 396 ASP A C 1
ATOM 3253 O O . ASP A 1 396 ? 31.149 9.316 -27.100 1.00 32.16 396 ASP A O 1
ATOM 3257 N N . ALA A 1 397 ? 30.710 9.769 -24.912 1.00 32.44 397 ALA A N 1
ATOM 3258 C CA . ALA A 1 397 ? 30.999 11.206 -24.603 1.00 32.44 397 ALA A CA 1
ATOM 3259 C C . ALA A 1 397 ? 30.979 12.339 -25.688 1.00 32.44 397 ALA A C 1
ATOM 3261 O O . ALA A 1 397 ? 31.161 12.094 -26.869 1.00 32.44 397 ALA A O 1
ATOM 3262 N N . PRO A 1 398 ? 31.030 13.652 -25.323 1.00 45.47 398 PRO A N 1
ATOM 3263 C CA . PRO A 1 398 ? 30.281 14.454 -24.340 1.00 45.47 398 PRO A CA 1
ATOM 3264 C C . PRO A 1 398 ? 29.655 15.755 -24.945 1.00 45.47 398 PRO A C 1
ATOM 3266 O O . PRO A 1 398 ? 30.050 16.237 -26.000 1.00 45.47 398 PRO A O 1
ATOM 3269 N N . GLY A 1 399 ? 28.763 16.418 -24.189 1.00 39.59 399 GLY A N 1
ATOM 3270 C CA . GLY A 1 399 ? 28.491 17.866 -24.310 1.00 39.59 399 GLY A CA 1
ATOM 3271 C C . GLY A 1 399 ? 27.304 18.295 -25.191 1.00 39.59 399 GLY A C 1
ATOM 3272 O O . GLY A 1 399 ? 27.422 18.433 -26.401 1.00 39.59 399 GLY A O 1
ATOM 3273 N N . GLY A 1 400 ? 26.168 18.642 -24.571 1.00 33.72 400 GLY A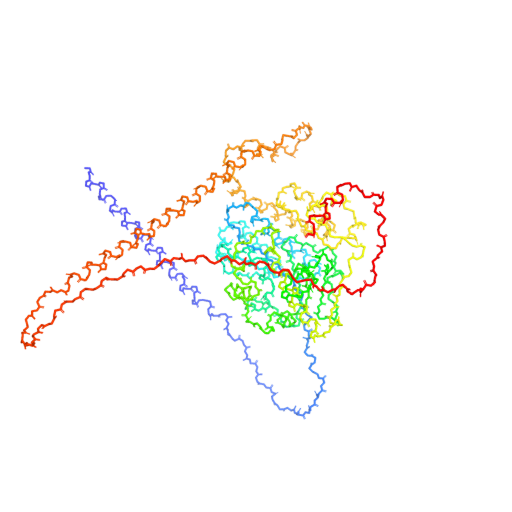 N 1
ATOM 3274 C CA . GLY A 1 400 ? 25.033 19.257 -25.273 1.00 33.72 400 GLY A CA 1
ATOM 3275 C C . GLY A 1 400 ? 24.126 20.074 -24.349 1.00 33.72 400 GLY A C 1
ATOM 3276 O O . GLY A 1 400 ? 23.596 19.567 -23.361 1.00 33.72 400 GLY A O 1
ATOM 3277 N N . GLN A 1 401 ? 23.958 21.363 -24.658 1.00 38.66 401 GLN A N 1
ATOM 3278 C CA . GLN A 1 401 ? 23.137 22.315 -23.903 1.00 38.66 401 GLN A CA 1
ATOM 3279 C C . GLN A 1 401 ? 21.650 21.914 -23.867 1.00 38.66 401 GLN A C 1
ATOM 3281 O O . GLN A 1 401 ? 21.010 21.699 -24.896 1.00 38.66 401 GLN A O 1
ATOM 3286 N N . LYS A 1 402 ? 21.068 21.891 -22.660 1.00 35.41 402 LYS A N 1
ATOM 3287 C CA . LYS A 1 402 ? 19.651 21.576 -22.411 1.00 35.41 402 LYS A CA 1
ATOM 3288 C C . LYS A 1 402 ? 18.728 22.692 -22.928 1.00 35.41 402 LYS A C 1
ATOM 3290 O O . LYS A 1 402 ? 18.644 23.760 -22.320 1.00 35.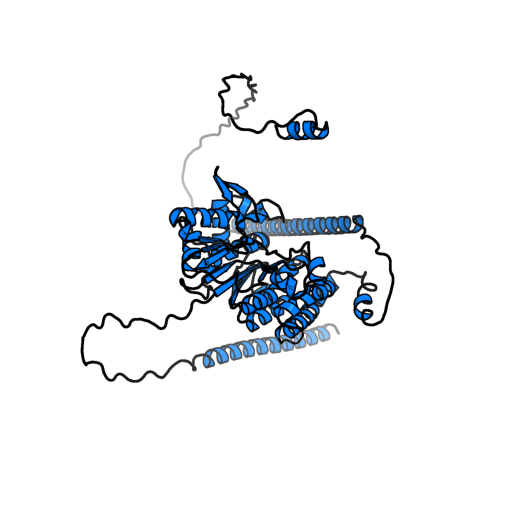41 402 LYS A O 1
ATOM 3295 N N . ARG A 1 403 ? 17.966 22.438 -24.000 1.00 45.38 403 ARG A N 1
ATOM 3296 C CA . ARG A 1 403 ? 16.828 23.290 -24.402 1.00 45.38 403 ARG A CA 1
ATOM 3297 C C . ARG A 1 403 ? 15.632 23.050 -23.474 1.00 45.38 403 ARG A C 1
ATOM 3299 O O . ARG A 1 403 ? 15.215 21.915 -23.262 1.00 45.38 403 ARG A O 1
ATOM 3306 N N . LYS A 1 404 ? 15.072 24.129 -22.918 1.00 36.56 404 LYS A N 1
ATOM 3307 C CA . LYS A 1 404 ? 13.871 24.075 -22.069 1.00 36.56 404 LYS A CA 1
ATOM 3308 C C . LYS A 1 404 ? 12.632 23.720 -22.916 1.00 36.56 404 LYS A C 1
ATOM 3310 O O . LYS A 1 404 ? 12.479 24.276 -24.004 1.00 36.56 404 LYS A O 1
ATOM 3315 N N . PRO A 1 405 ? 11.733 22.845 -22.434 1.00 44.66 405 PRO A N 1
ATOM 3316 C CA . PRO A 1 405 ? 10.537 22.453 -23.173 1.00 44.66 405 PRO A CA 1
ATOM 3317 C C . PRO A 1 405 ? 9.553 23.621 -23.320 1.00 44.66 405 PRO A C 1
ATOM 3319 O O . PRO A 1 405 ? 9.273 24.360 -22.373 1.00 44.66 405 PRO A O 1
ATOM 3322 N N . ASN A 1 406 ? 9.018 23.779 -24.532 1.00 54.78 406 ASN A N 1
ATOM 3323 C CA . ASN A 1 406 ? 8.118 24.867 -24.896 1.00 54.78 406 ASN A CA 1
ATOM 3324 C C . ASN A 1 406 ? 6.716 24.641 -24.295 1.00 54.78 406 ASN A C 1
ATOM 3326 O O . ASN A 1 406 ? 5.879 23.923 -24.847 1.00 54.78 406 ASN A O 1
ATOM 3330 N N . LYS A 1 407 ? 6.467 25.279 -23.147 1.00 53.44 407 LYS A N 1
ATOM 3331 C CA . LYS A 1 407 ? 5.222 25.218 -22.357 1.00 53.44 407 LYS A CA 1
ATOM 3332 C C . LYS A 1 407 ? 3.960 25.552 -23.179 1.00 53.44 407 LYS A C 1
ATOM 3334 O O . LYS A 1 407 ? 2.880 25.056 -22.862 1.00 53.44 407 LYS A O 1
ATOM 3339 N N . ALA A 1 408 ? 4.092 26.328 -24.260 1.00 49.69 408 ALA A N 1
ATOM 3340 C CA . ALA A 1 408 ? 2.977 26.687 -25.138 1.00 49.69 408 ALA A CA 1
ATOM 3341 C C . ALA A 1 408 ? 2.453 25.495 -25.960 1.00 49.69 408 ALA A C 1
ATOM 3343 O O . ALA A 1 408 ? 1.240 25.324 -26.090 1.00 49.69 408 ALA A O 1
ATOM 3344 N N . LEU A 1 409 ? 3.344 24.623 -26.448 1.00 52.47 409 LEU A N 1
ATOM 3345 C CA . LEU A 1 409 ? 2.957 23.431 -27.215 1.00 52.47 409 LEU A CA 1
ATOM 3346 C C . LEU A 1 409 ? 2.232 22.403 -26.339 1.00 52.47 409 LEU A C 1
ATOM 3348 O O . LEU A 1 409 ? 1.270 21.769 -26.778 1.00 52.47 409 LEU A O 1
ATOM 3352 N N . TRP A 1 410 ? 2.643 22.289 -25.073 1.00 45.81 410 TRP A N 1
ATOM 3353 C CA . TRP A 1 410 ? 1.990 21.399 -24.117 1.00 45.81 410 TRP A CA 1
ATOM 3354 C C . TRP A 1 410 ? 0.555 21.839 -23.803 1.00 45.81 410 TRP A C 1
ATOM 3356 O O . TRP A 1 410 ? -0.378 21.036 -23.881 1.00 45.81 410 TRP A O 1
ATOM 3366 N N . ASN A 1 411 ? 0.354 23.136 -23.556 1.00 58.59 411 ASN A N 1
ATOM 3367 C CA . ASN A 1 411 ? -0.973 23.692 -23.298 1.00 58.59 411 ASN A CA 1
ATOM 3368 C C . ASN A 1 411 ? -1.910 23.557 -24.512 1.00 58.59 411 ASN A C 1
ATOM 3370 O O . ASN A 1 411 ? -3.088 23.237 -24.344 1.00 58.59 411 ASN A O 1
ATOM 3374 N N . ALA A 1 412 ? -1.396 23.728 -25.735 1.00 56.16 412 ALA A N 1
ATOM 3375 C CA . ALA A 1 412 ? -2.181 23.556 -26.959 1.00 56.16 412 ALA A CA 1
ATOM 3376 C C . ALA A 1 412 ? -2.646 22.099 -27.159 1.00 56.16 412 ALA A C 1
ATOM 3378 O O . ALA A 1 412 ? -3.811 21.853 -27.488 1.00 56.16 412 ALA A O 1
ATOM 3379 N N . SER A 1 413 ? -1.768 21.124 -26.895 1.00 59.06 413 SER A N 1
ATOM 3380 C CA . SER A 1 413 ? -2.104 19.694 -26.962 1.00 59.06 413 SER A CA 1
ATOM 3381 C C . SER A 1 413 ? -3.165 19.305 -25.924 1.00 59.06 413 SER A C 1
ATOM 3383 O O . SER A 1 413 ? -4.152 18.637 -26.251 1.00 59.06 413 SER A O 1
ATOM 3385 N N . TYR A 1 414 ? -3.028 19.805 -24.692 1.00 56.81 414 TYR A N 1
ATOM 3386 C CA . TYR A 1 414 ? -3.993 19.574 -23.617 1.00 56.81 414 TYR A CA 1
ATOM 3387 C C . TYR A 1 414 ? -5.387 20.126 -23.953 1.00 56.81 414 TYR A C 1
ATOM 3389 O O . TYR A 1 414 ? -6.392 19.419 -23.832 1.00 56.81 414 TYR A O 1
ATOM 3397 N N . GLN A 1 415 ? -5.465 21.359 -24.468 1.00 66.62 415 GLN A N 1
ATOM 3398 C CA . GLN A 1 415 ? -6.743 21.943 -24.880 1.00 66.62 415 GLN A CA 1
ATOM 3399 C C . GLN A 1 415 ? -7.385 21.193 -26.054 1.00 66.62 415 GLN A C 1
ATOM 3401 O O . GLN A 1 415 ? -8.608 21.028 -26.078 1.00 66.62 415 GLN A O 1
ATOM 3406 N N . ARG A 1 416 ? -6.586 20.683 -27.002 1.00 73.38 416 ARG A N 1
ATOM 3407 C CA . ARG A 1 416 ? -7.091 19.862 -28.112 1.00 73.38 416 ARG A CA 1
ATOM 3408 C C . ARG A 1 416 ? -7.714 18.558 -27.608 1.00 73.38 416 ARG A C 1
ATOM 3410 O O . ARG A 1 416 ? -8.823 18.230 -28.028 1.00 73.38 416 ARG A O 1
ATOM 3417 N N . LYS A 1 417 ? -7.060 17.857 -26.674 1.00 63.34 417 LYS A N 1
ATOM 3418 C CA . LYS A 1 417 ? -7.607 16.634 -26.058 1.00 63.34 417 LYS A CA 1
ATOM 3419 C C . LYS A 1 417 ? -8.916 16.901 -25.312 1.00 63.34 417 LYS A C 1
ATOM 3421 O O . LYS A 1 417 ? -9.877 16.161 -25.501 1.00 63.34 417 LYS A O 1
ATOM 3426 N N . ARG A 1 418 ? -9.003 18.003 -24.557 1.00 74.69 418 ARG A N 1
ATOM 3427 C CA . ARG A 1 418 ? -10.238 18.392 -23.849 1.00 74.69 418 ARG A CA 1
ATOM 3428 C C . ARG A 1 418 ? -11.407 18.649 -24.811 1.00 74.69 418 ARG A C 1
ATOM 3430 O O . ARG A 1 418 ? -12.524 18.219 -24.539 1.00 74.69 418 ARG A O 1
ATOM 3437 N N . ARG A 1 419 ? -11.157 19.294 -25.958 1.00 83.06 419 ARG A N 1
ATOM 3438 C CA . ARG A 1 419 ? -12.184 19.525 -26.996 1.00 83.06 419 ARG A CA 1
ATOM 3439 C C . ARG A 1 419 ? -12.653 18.226 -27.657 1.00 83.06 419 ARG A C 1
ATOM 3441 O O . ARG A 1 419 ? -13.843 18.085 -27.916 1.00 83.06 419 ARG A O 1
ATOM 3448 N N . LEU A 1 420 ? -11.743 17.284 -27.913 1.00 77.19 420 LEU A N 1
ATOM 3449 C CA . LEU A 1 420 ? -12.092 15.980 -28.488 1.00 77.19 420 LEU A CA 1
ATOM 3450 C C . LEU A 1 420 ? -12.924 15.134 -27.518 1.00 77.19 420 LEU A C 1
ATOM 3452 O O . LEU A 1 420 ? -13.936 14.577 -27.927 1.00 77.19 420 LEU A O 1
ATOM 3456 N N . ALA A 1 421 ? -12.554 15.111 -26.235 1.00 68.19 421 ALA A N 1
ATOM 3457 C CA . ALA A 1 421 ? -13.329 14.426 -25.202 1.00 68.19 421 ALA A CA 1
ATOM 3458 C C . ALA A 1 421 ? -14.739 15.023 -25.048 1.00 68.19 421 ALA A C 1
ATOM 3460 O O . ALA A 1 421 ? -15.710 14.277 -24.948 1.00 68.19 421 ALA A O 1
ATOM 3461 N N . LYS A 1 422 ? -14.870 16.358 -25.105 1.00 83.94 422 LYS A N 1
ATOM 3462 C CA . LYS A 1 422 ? -16.179 17.028 -25.088 1.00 83.94 422 LYS A CA 1
ATOM 3463 C C . LYS A 1 422 ? -17.050 16.602 -26.277 1.00 83.94 422 LYS A C 1
ATOM 3465 O O . LYS A 1 422 ? -18.181 16.187 -26.072 1.00 83.94 422 LYS A O 1
ATOM 3470 N N . ARG A 1 423 ? -16.495 16.614 -27.496 1.00 86.25 423 ARG A N 1
ATOM 3471 C CA . ARG A 1 423 ? -17.212 16.184 -28.712 1.00 86.25 423 ARG A CA 1
ATOM 3472 C C . ARG A 1 423 ? -17.621 14.712 -28.676 1.00 86.25 423 ARG A C 1
ATOM 3474 O O . ARG A 1 423 ? -18.674 14.367 -29.196 1.00 86.25 423 ARG A O 1
ATOM 3481 N N . ALA A 1 424 ? -16.798 13.843 -28.089 1.00 77.50 424 ALA A N 1
ATOM 3482 C CA . ALA A 1 424 ? -17.136 12.431 -27.931 1.00 77.50 424 ALA A CA 1
ATOM 3483 C C . ALA A 1 424 ? -18.326 12.233 -26.978 1.00 77.50 424 ALA A C 1
ATOM 3485 O O . ALA A 1 424 ? -19.212 11.444 -27.289 1.00 77.50 424 ALA A O 1
ATOM 3486 N N . ARG A 1 425 ? -18.382 12.994 -25.872 1.00 83.19 425 ARG A N 1
ATOM 3487 C CA . ARG A 1 425 ? -19.526 12.990 -24.943 1.00 83.19 425 ARG A CA 1
ATOM 3488 C C . ARG A 1 425 ? -20.798 13.518 -25.599 1.00 83.19 425 ARG A C 1
ATOM 3490 O O . ARG A 1 425 ? -21.800 12.822 -25.578 1.00 83.19 425 ARG A O 1
ATOM 3497 N N . GLU A 1 426 ? -20.723 14.672 -26.263 1.00 87.00 426 GLU A N 1
ATOM 3498 C CA . GLU A 1 426 ? -21.859 15.254 -27.001 1.00 87.00 426 GLU A CA 1
ATOM 3499 C C . GLU A 1 426 ? -22.387 14.286 -28.080 1.00 87.00 426 GLU A C 1
ATOM 3501 O O . GLU A 1 426 ? -23.590 14.181 -28.299 1.00 87.00 426 GLU A O 1
ATOM 3506 N N . LYS A 1 427 ? -21.497 13.532 -28.743 1.00 90.94 427 LYS A N 1
ATOM 3507 C CA . LYS A 1 427 ? -21.896 12.512 -29.724 1.00 90.94 427 LYS A CA 1
ATOM 3508 C C . LYS A 1 427 ? -22.585 11.308 -29.073 1.00 90.94 427 LYS A C 1
ATOM 3510 O O . LYS A 1 427 ? -23.540 10.797 -29.646 1.00 90.94 427 LYS A O 1
ATOM 3515 N N . ALA A 1 428 ? -22.101 10.850 -27.919 1.00 82.69 428 ALA A N 1
ATOM 3516 C CA . ALA A 1 428 ? -22.711 9.741 -27.186 1.00 82.69 428 ALA A CA 1
ATOM 3517 C C . ALA A 1 428 ? -24.096 10.119 -26.636 1.00 82.69 428 ALA A C 1
ATOM 3519 O O . ALA A 1 428 ? -25.037 9.348 -26.772 1.00 82.69 428 ALA A O 1
ATOM 3520 N N . GLU A 1 429 ? -24.234 11.332 -26.100 1.00 88.69 429 GLU A N 1
ATOM 3521 C CA . GLU A 1 429 ? -25.508 11.880 -25.628 1.00 88.69 429 GLU A CA 1
ATOM 3522 C C . GLU A 1 429 ? -26.524 11.995 -26.771 1.00 88.69 429 GLU A C 1
ATOM 3524 O O . GLU A 1 429 ? -27.657 11.539 -26.646 1.00 88.69 429 GLU A O 1
ATOM 3529 N N . ARG A 1 430 ? -26.097 12.500 -27.936 1.00 91.25 430 ARG A N 1
ATOM 3530 C CA . ARG A 1 430 ? -26.962 12.574 -29.119 1.00 91.25 430 ARG A CA 1
ATOM 3531 C C . ARG A 1 430 ? -27.413 11.195 -29.605 1.00 91.25 430 ARG A C 1
ATOM 3533 O O . ARG A 1 430 ? -28.578 11.037 -29.939 1.00 91.25 430 ARG A O 1
ATOM 3540 N N . ALA A 1 431 ? -26.517 10.207 -29.603 1.00 88.19 431 ALA A N 1
ATOM 3541 C CA . ALA A 1 431 ? -26.864 8.831 -29.956 1.00 88.19 431 ALA A CA 1
ATOM 3542 C C . ALA A 1 431 ? -27.870 8.217 -28.964 1.00 88.19 431 ALA A C 1
ATOM 3544 O O . ALA A 1 431 ? -28.780 7.511 -29.383 1.00 88.19 431 ALA A O 1
ATOM 3545 N N . SER A 1 432 ? -27.745 8.528 -27.669 1.00 86.94 432 SER A N 1
ATOM 3546 C CA . SER A 1 432 ? -28.705 8.096 -26.645 1.00 86.94 432 SER A CA 1
ATOM 3547 C C . SER A 1 432 ? -30.088 8.714 -26.860 1.00 86.94 432 SER A C 1
ATOM 3549 O O . SER A 1 432 ? -31.089 8.012 -26.757 1.00 86.94 432 SER A O 1
ATOM 3551 N N . LEU A 1 433 ? -30.152 10.009 -27.185 1.00 89.50 433 LEU A N 1
ATOM 3552 C CA . LEU A 1 433 ? -31.414 10.701 -27.466 1.00 89.50 433 LEU A CA 1
ATOM 3553 C C . LEU A 1 433 ? -32.075 10.196 -28.757 1.00 89.50 433 LEU A C 1
ATOM 3555 O O . LEU A 1 433 ? -33.289 10.037 -28.799 1.00 89.50 433 LEU A O 1
ATOM 3559 N N . GLU A 1 434 ? -31.288 9.909 -29.798 1.00 89.56 434 GLU A N 1
ATOM 3560 C CA . GLU A 1 434 ? -31.790 9.304 -31.041 1.00 89.56 434 GLU A CA 1
ATOM 3561 C C . GLU A 1 434 ? -32.348 7.893 -30.800 1.00 89.56 434 GLU A C 1
ATOM 3563 O O . GLU A 1 434 ? -33.386 7.540 -31.355 1.00 89.56 434 GLU A O 1
ATOM 3568 N N . GLN A 1 435 ? -31.702 7.102 -29.937 1.00 86.38 435 GLN A N 1
ATOM 3569 C CA . GLN A 1 435 ? -32.187 5.773 -29.569 1.00 86.38 435 GLN A CA 1
ATOM 3570 C C . GLN A 1 435 ? -33.483 5.843 -28.748 1.00 86.38 435 GLN A C 1
ATOM 3572 O O . GLN A 1 435 ? -34.399 5.066 -28.996 1.00 86.38 435 GLN A O 1
ATOM 3577 N N . GLN A 1 436 ? -33.591 6.801 -27.824 1.00 85.06 436 GLN A N 1
ATOM 3578 C CA . GLN A 1 436 ? -34.811 7.020 -27.047 1.00 85.06 436 GLN A CA 1
ATOM 3579 C C . GLN A 1 436 ? -35.980 7.461 -27.942 1.00 85.06 436 GLN A C 1
ATOM 3581 O O . GLN A 1 436 ? -37.047 6.862 -27.885 1.00 85.06 436 GLN A O 1
ATOM 3586 N N . ALA A 1 437 ? -35.747 8.407 -28.857 1.00 84.38 437 ALA A N 1
ATOM 3587 C CA . ALA A 1 437 ? -36.763 8.848 -29.811 1.00 84.38 437 ALA A CA 1
ATOM 3588 C C . ALA A 1 437 ? -37.220 7.730 -30.770 1.00 84.38 437 ALA A C 1
ATOM 3590 O O . ALA A 1 437 ? -38.370 7.725 -31.198 1.00 84.38 437 ALA A O 1
ATOM 3591 N N . SER A 1 438 ? -36.340 6.782 -31.117 1.00 80.31 438 SER A N 1
ATOM 3592 C CA . SER A 1 438 ? -36.715 5.616 -31.929 1.00 80.31 438 SER A CA 1
ATOM 3593 C C . SER A 1 438 ? -37.635 4.657 -31.173 1.00 80.31 438 SER A C 1
ATOM 3595 O O . SER A 1 438 ? -38.551 4.107 -31.779 1.00 80.31 438 SER A O 1
ATOM 3597 N N . ASN A 1 439 ? -37.404 4.468 -29.872 1.00 78.31 439 ASN A N 1
ATOM 3598 C CA . ASN A 1 439 ? -38.230 3.597 -29.037 1.00 78.31 439 ASN A CA 1
ATOM 3599 C C . ASN A 1 439 ? -39.626 4.203 -28.812 1.00 78.31 439 ASN A C 1
ATOM 3601 O O . ASN A 1 439 ? -40.621 3.497 -28.934 1.00 78.31 439 ASN A O 1
ATOM 3605 N N . ASP A 1 440 ? -39.712 5.521 -28.597 1.00 76.50 440 ASP A N 1
ATOM 3606 C CA . ASP A 1 440 ? -40.992 6.217 -28.393 1.00 76.50 440 ASP A CA 1
ATOM 3607 C C . ASP A 1 440 ? -41.911 6.142 -29.637 1.00 76.50 440 ASP A C 1
ATOM 3609 O O . ASP A 1 440 ? -43.139 6.131 -29.528 1.00 76.50 440 ASP A O 1
ATOM 3613 N N . VAL A 1 441 ? -41.330 6.062 -30.842 1.00 75.12 441 VAL A N 1
ATOM 3614 C CA . VAL A 1 441 ? -42.087 5.889 -32.096 1.00 75.12 441 VAL A CA 1
ATOM 3615 C C . VAL A 1 441 ? -42.593 4.452 -32.261 1.00 75.12 441 VAL A C 1
ATOM 3617 O O . VAL A 1 441 ? -43.702 4.263 -32.760 1.00 75.12 441 VAL A O 1
ATOM 3620 N N . GLU A 1 442 ? -41.825 3.442 -31.843 1.00 65.06 442 GLU A N 1
ATOM 3621 C CA . GLU A 1 442 ? -42.283 2.045 -31.880 1.00 65.06 442 GLU A CA 1
ATOM 3622 C C . GLU A 1 442 ? -43.441 1.801 -30.901 1.00 65.06 442 GLU A C 1
ATOM 3624 O O . GLU A 1 442 ? -44.425 1.158 -31.281 1.00 65.06 442 GLU A O 1
ATOM 3629 N N . ASP A 1 443 ? -43.395 2.398 -29.707 1.00 61.47 443 ASP A N 1
ATOM 3630 C CA . ASP A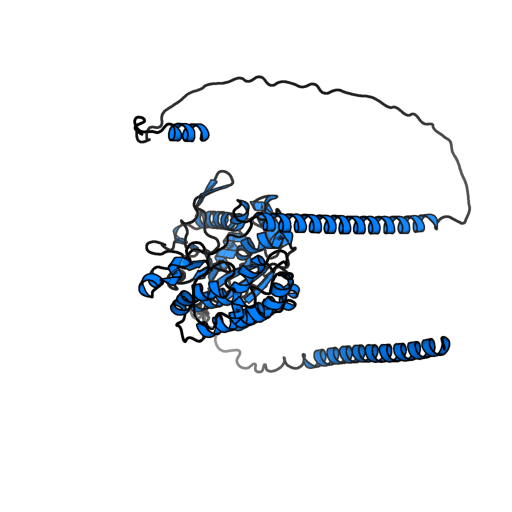 1 443 ? -44.481 2.298 -28.724 1.00 61.47 443 ASP A CA 1
ATOM 3631 C C . ASP A 1 443 ? -45.760 3.024 -29.194 1.00 61.47 443 ASP A C 1
ATOM 3633 O O . ASP A 1 443 ? -46.867 2.500 -29.049 1.00 61.47 443 ASP A O 1
ATOM 3637 N N . SER A 1 444 ? -45.630 4.169 -29.879 1.00 55.78 444 SER A N 1
ATOM 3638 C CA . SER A 1 444 ? -46.773 4.890 -30.469 1.00 55.78 444 SER A CA 1
ATOM 3639 C C . SER A 1 444 ? -47.462 4.122 -31.613 1.00 55.78 444 SER A C 1
ATOM 3641 O O . SER A 1 444 ? -48.680 4.232 -31.802 1.00 55.78 444 SER A O 1
ATOM 3643 N N . ILE A 1 445 ? -46.714 3.316 -32.377 1.00 56.75 445 ILE A N 1
ATOM 3644 C CA . ILE A 1 445 ? -47.269 2.499 -33.469 1.00 56.75 445 ILE A CA 1
ATOM 3645 C C . ILE A 1 445 ? -48.053 1.298 -32.916 1.00 56.75 445 ILE A C 1
ATOM 3647 O O . ILE A 1 445 ? -49.061 0.910 -33.512 1.00 56.75 445 ILE A O 1
ATOM 3651 N N . PHE A 1 446 ? -47.660 0.747 -31.764 1.00 51.62 446 PHE A N 1
ATOM 3652 C CA . PHE A 1 446 ? -48.395 -0.347 -31.120 1.00 51.62 446 PHE A CA 1
ATOM 3653 C C . PHE A 1 446 ? -49.728 0.095 -30.505 1.00 51.62 446 PHE A C 1
ATOM 3655 O O . PHE A 1 446 ? -50.690 -0.675 -30.525 1.00 51.62 446 PHE A O 1
ATOM 3662 N N . GLU A 1 447 ? -49.835 1.341 -30.042 1.00 47.62 447 GLU A N 1
ATOM 3663 C CA . GLU A 1 447 ? -51.075 1.861 -29.451 1.00 47.62 447 GLU A CA 1
ATOM 3664 C C . GLU A 1 447 ? -52.155 2.202 -30.500 1.00 47.62 447 GLU A C 1
ATOM 3666 O O . GLU A 1 447 ? -53.347 2.212 -30.198 1.00 47.62 447 GLU A O 1
ATOM 3671 N N . THR A 1 448 ? -51.774 2.390 -31.771 1.00 45.97 448 THR A N 1
ATOM 3672 C CA . THR A 1 448 ? -52.706 2.789 -32.847 1.00 45.97 448 THR A CA 1
ATOM 3673 C C . THR A 1 448 ? -53.347 1.594 -33.585 1.00 45.97 448 THR A C 1
ATOM 3675 O O . THR A 1 448 ? -54.264 1.776 -34.382 1.00 45.97 448 THR A O 1
ATOM 3678 N N . VAL A 1 449 ? -52.917 0.350 -33.329 1.00 43.22 449 VAL A N 1
ATOM 3679 C CA . VAL A 1 449 ? -53.409 -0.851 -34.053 1.00 43.22 449 VAL A CA 1
ATOM 3680 C C . VAL A 1 449 ? -54.467 -1.650 -33.269 1.00 43.22 449 VAL A C 1
ATOM 3682 O O . VAL A 1 449 ? -55.062 -2.582 -33.806 1.00 43.22 449 VAL A O 1
ATOM 3685 N N . VAL A 1 450 ? -54.806 -1.257 -32.037 1.00 45.16 450 VAL A N 1
ATOM 3686 C CA . VAL A 1 450 ? -55.824 -1.944 -31.218 1.00 45.16 450 VAL A CA 1
ATOM 3687 C C . VAL A 1 450 ? -57.076 -1.080 -31.045 1.00 45.16 450 VAL A C 1
ATOM 3689 O O . VAL A 1 450 ? -57.425 -0.720 -29.935 1.00 45.16 450 VAL A O 1
ATOM 3692 N N . THR A 1 451 ? -57.766 -0.716 -32.128 1.00 43.88 451 THR A N 1
ATOM 3693 C CA . THR A 1 451 ? -59.200 -0.340 -32.080 1.00 43.88 451 THR A CA 1
ATOM 3694 C C . THR A 1 451 ? -59.834 -0.435 -33.474 1.00 43.88 451 THR A C 1
ATOM 3696 O O . THR A 1 451 ? -59.967 0.548 -34.195 1.00 43.88 451 THR A O 1
ATOM 3699 N N . ALA A 1 452 ? -60.255 -1.638 -33.868 1.00 42.78 452 ALA A N 1
ATOM 3700 C CA . ALA A 1 452 ? -61.275 -1.819 -34.902 1.00 42.78 452 ALA A CA 1
ATOM 3701 C C . ALA A 1 452 ? -62.010 -3.153 -34.685 1.00 42.78 452 ALA A C 1
ATOM 3703 O O . ALA A 1 452 ? -61.353 -4.181 -34.530 1.00 42.78 452 ALA A O 1
ATOM 3704 N N . THR A 1 453 ? -63.350 -3.099 -34.747 1.00 36.28 453 THR A N 1
ATOM 3705 C CA . THR A 1 453 ? -64.384 -4.154 -34.552 1.00 36.28 453 THR A CA 1
ATOM 3706 C C . THR A 1 453 ? -64.717 -4.486 -33.084 1.00 36.28 453 THR A C 1
ATOM 3708 O O . THR A 1 453 ? -63.804 -4.674 -32.289 1.00 36.28 453 THR A O 1
ATOM 3711 N N . ASP A 1 454 ? -65.962 -4.572 -32.601 1.00 34.19 454 ASP A N 1
ATOM 3712 C CA . ASP A 1 454 ? -67.320 -4.312 -33.115 1.00 34.19 454 ASP A CA 1
ATOM 3713 C C . ASP A 1 454 ? -68.263 -4.108 -31.891 1.00 34.19 454 ASP A C 1
ATOM 3715 O O . ASP A 1 454 ? -68.049 -4.715 -30.841 1.00 34.19 454 ASP A O 1
ATOM 3719 N N . ASP A 1 455 ? -69.239 -3.204 -32.049 1.00 36.28 455 ASP A N 1
ATOM 3720 C CA . ASP A 1 455 ? -70.656 -3.183 -31.610 1.00 36.28 455 ASP A CA 1
ATOM 3721 C C . ASP A 1 455 ? -71.137 -3.867 -30.301 1.00 36.28 455 ASP A C 1
ATOM 3723 O O . ASP A 1 455 ? -71.126 -5.086 -30.173 1.00 36.28 455 ASP A O 1
ATOM 3727 N N . ASP A 1 456 ? -71.699 -3.080 -29.362 1.00 33.69 456 ASP A N 1
ATOM 3728 C CA . ASP A 1 456 ? -73.161 -2.996 -29.116 1.00 33.69 456 ASP A CA 1
ATOM 3729 C C . ASP A 1 456 ? -73.511 -2.057 -27.927 1.00 33.69 456 ASP A C 1
ATOM 3731 O O . ASP A 1 456 ? -72.893 -2.072 -26.862 1.00 33.69 456 ASP A O 1
ATOM 3735 N N . ALA A 1 457 ? -74.524 -1.208 -28.128 1.00 34.41 457 ALA A N 1
ATOM 3736 C CA . ALA A 1 457 ? -75.033 -0.169 -27.210 1.00 34.41 457 ALA A CA 1
ATOM 3737 C C . ALA A 1 457 ? -76.040 -0.737 -26.158 1.00 34.41 457 ALA A C 1
ATOM 3739 O O . ALA A 1 457 ? -76.230 -1.952 -26.134 1.00 34.41 457 ALA A O 1
ATOM 3740 N N . PRO A 1 458 ? -76.821 0.053 -25.362 1.00 57.25 458 PRO A N 1
ATOM 3741 C CA . PRO A 1 458 ? -76.787 1.496 -25.037 1.00 57.25 458 PRO A CA 1
ATOM 3742 C C . PRO A 1 458 ? -77.018 1.837 -23.529 1.00 57.25 458 PRO A C 1
ATOM 3744 O O . PRO A 1 458 ? -77.482 1.003 -22.758 1.00 57.25 458 PRO A O 1
ATOM 3747 N N . ALA A 1 459 ? -76.818 3.111 -23.134 1.00 35.22 459 ALA A N 1
ATOM 3748 C CA . ALA A 1 459 ? -77.832 3.994 -22.497 1.00 35.22 459 ALA A CA 1
ATOM 3749 C C . ALA A 1 459 ? -77.229 5.147 -21.649 1.00 35.22 459 ALA A C 1
ATOM 3751 O O . ALA A 1 459 ? -76.505 4.876 -20.704 1.00 35.22 459 ALA A O 1
ATOM 3752 N N . ARG A 1 460 ? -77.657 6.394 -21.967 1.00 34.12 460 ARG A N 1
ATOM 3753 C CA . ARG A 1 460 ? -78.084 7.529 -21.085 1.00 34.12 460 ARG A CA 1
ATOM 3754 C C . ARG A 1 460 ? -77.163 7.960 -19.908 1.00 34.12 460 ARG A C 1
ATOM 3756 O O . ARG A 1 460 ? -76.708 7.123 -19.156 1.00 34.12 460 ARG A O 1
ATOM 3763 N N . THR A 1 461 ? -76.888 9.233 -19.594 1.00 34.03 461 THR A N 1
ATOM 3764 C CA . THR A 1 461 ? -77.634 10.514 -19.666 1.00 34.03 461 THR A CA 1
ATOM 3765 C C . THR A 1 461 ? -76.683 11.716 -19.466 1.00 34.03 461 THR A C 1
ATOM 3767 O O . THR A 1 461 ? -75.828 11.654 -18.590 1.00 34.03 461 THR A O 1
ATOM 3770 N N . ASP A 1 462 ? -76.956 12.795 -20.209 1.00 37.44 462 ASP A N 1
ATOM 3771 C CA . ASP A 1 462 ? -76.925 14.246 -19.906 1.00 37.44 462 ASP A CA 1
ATOM 3772 C C . ASP A 1 462 ? -75.672 15.029 -19.419 1.00 37.44 462 ASP A C 1
ATOM 3774 O O . ASP A 1 462 ? -74.788 14.487 -18.760 1.00 37.44 462 ASP A O 1
ATOM 3778 N N . PRO A 1 463 ? -75.590 16.347 -19.756 1.00 52.56 463 PRO A N 1
ATOM 3779 C CA . PRO A 1 463 ? -74.353 17.134 -19.770 1.00 52.56 463 PRO A CA 1
ATOM 3780 C C . PRO A 1 463 ? -74.268 18.191 -18.651 1.00 52.56 463 PRO A C 1
ATOM 3782 O O . PRO A 1 463 ? -75.284 18.722 -18.205 1.00 52.56 463 PRO A O 1
ATOM 3785 N N . VAL A 1 464 ? -73.049 18.600 -18.274 1.00 36.62 464 VAL A N 1
ATOM 3786 C CA . VAL A 1 464 ? -72.801 19.823 -17.479 1.00 36.62 464 VAL A CA 1
ATOM 3787 C C . VAL A 1 464 ? -71.552 20.551 -18.013 1.00 36.62 464 VAL A C 1
ATOM 3789 O O . VAL A 1 464 ? -70.586 19.878 -18.377 1.00 36.62 464 VAL A O 1
ATOM 3792 N N . PRO A 1 465 ? -71.566 21.899 -18.123 1.00 45.88 465 PRO A N 1
ATOM 3793 C CA . PRO A 1 465 ? -70.602 22.653 -18.913 1.00 45.88 465 PRO A CA 1
ATOM 3794 C C . PRO A 1 465 ? -69.409 23.211 -18.121 1.00 45.88 465 PRO A C 1
ATOM 3796 O O . PRO A 1 465 ? -69.390 23.283 -16.896 1.00 45.88 465 PRO A O 1
ATOM 3799 N N . VAL A 1 466 ? -68.437 23.636 -18.925 1.00 36.69 466 VAL A N 1
ATOM 3800 C CA . VAL A 1 466 ? -67.155 24.295 -18.651 1.00 36.69 466 VAL A CA 1
ATOM 3801 C C . VAL A 1 466 ? -67.287 25.623 -17.895 1.00 36.69 466 VAL A C 1
ATOM 3803 O O . VAL A 1 466 ? -68.133 26.448 -18.235 1.00 36.69 466 VAL A O 1
ATOM 3806 N N . SER A 1 467 ? -66.325 25.899 -17.010 1.00 31.03 467 SER A N 1
ATOM 3807 C CA . SER A 1 467 ? -65.878 27.263 -16.694 1.00 31.03 467 SER A CA 1
ATOM 3808 C C . SER A 1 467 ? -64.375 27.292 -16.391 1.00 31.03 467 SER A C 1
ATOM 3810 O O . SER A 1 467 ? -63.863 26.488 -15.615 1.00 31.03 467 SER A O 1
ATOM 3812 N N . ILE A 1 468 ? -63.693 28.214 -17.072 1.00 36.28 468 ILE A N 1
ATOM 3813 C CA . ILE A 1 468 ? -62.273 28.568 -16.984 1.00 36.28 468 ILE A CA 1
ATOM 3814 C C . ILE A 1 468 ? -62.163 29.773 -16.044 1.00 36.28 468 ILE A C 1
ATOM 3816 O O . ILE A 1 468 ? -62.900 30.735 -16.240 1.00 36.28 468 ILE A O 1
ATOM 3820 N N . GLU A 1 469 ? -61.207 29.771 -15.115 1.00 32.12 469 GLU A N 1
ATOM 3821 C CA . GLU A 1 469 ? -60.734 30.988 -14.442 1.00 32.12 469 GLU A CA 1
ATOM 3822 C C . GLU A 1 469 ? -59.199 31.027 -14.413 1.00 32.12 469 GLU A C 1
ATOM 3824 O O . GLU A 1 469 ? -58.531 30.076 -14.011 1.00 32.12 469 GLU A O 1
ATOM 3829 N N . LEU A 1 470 ? -58.664 32.157 -14.882 1.00 38.31 470 LEU A N 1
ATOM 3830 C CA . LEU A 1 470 ? -57.291 32.630 -14.716 1.00 38.31 470 LEU A CA 1
ATOM 3831 C C . LEU A 1 470 ? -57.277 33.602 -13.530 1.00 38.31 470 LEU A C 1
ATOM 3833 O O . LEU A 1 470 ? -58.200 34.406 -13.408 1.00 38.31 470 LEU A O 1
ATOM 3837 N N . ALA A 1 471 ? -56.218 33.595 -12.717 1.00 33.34 471 ALA A N 1
ATOM 3838 C CA . ALA A 1 471 ? -55.964 34.664 -11.755 1.00 33.34 471 ALA A CA 1
ATOM 3839 C C . ALA A 1 471 ? -54.464 34.958 -11.602 1.00 33.34 471 ALA A C 1
ATOM 3841 O O . ALA A 1 471 ? -53.624 34.060 -11.537 1.00 33.34 471 ALA A O 1
ATOM 3842 N N . ASP A 1 472 ? -54.195 36.259 -11.578 1.00 33.47 472 ASP A N 1
ATOM 3843 C CA . ASP A 1 472 ? -52.922 36.965 -11.594 1.00 33.47 472 ASP A CA 1
ATOM 3844 C C . ASP A 1 472 ? -52.128 36.933 -10.274 1.00 33.47 472 ASP A C 1
ATOM 3846 O O . ASP A 1 472 ? -52.691 36.891 -9.185 1.00 33.47 472 ASP A O 1
ATOM 3850 N N . GLY A 1 473 ? -50.802 37.069 -10.425 1.00 29.59 473 GLY A N 1
ATOM 3851 C CA . GLY A 1 473 ? -49.973 38.130 -9.828 1.00 29.59 473 GLY A CA 1
ATOM 3852 C C . GLY A 1 473 ? -49.795 38.224 -8.307 1.00 29.59 473 GLY A C 1
ATOM 3853 O O . GLY A 1 473 ? -50.741 38.491 -7.591 1.00 29.59 473 GLY A O 1
ATOM 3854 N N . HIS A 1 474 ? -48.537 38.222 -7.839 1.00 31.52 474 HIS A N 1
ATOM 3855 C CA . HIS A 1 474 ? -48.074 39.140 -6.785 1.00 31.52 474 HIS A CA 1
ATOM 3856 C C . HIS A 1 474 ? -46.547 39.336 -6.812 1.00 31.52 474 HIS A C 1
ATOM 3858 O O . HIS A 1 474 ? -45.771 38.423 -7.090 1.00 31.52 474 HIS A O 1
ATOM 3864 N N . ALA A 1 475 ? -46.152 40.585 -6.561 1.00 30.84 475 ALA A N 1
ATOM 3865 C CA . ALA A 1 475 ? -44.807 41.137 -6.642 1.00 30.84 475 ALA A CA 1
ATOM 3866 C C . ALA A 1 475 ? -43.983 40.946 -5.354 1.00 30.84 475 ALA A C 1
ATOM 3868 O O . ALA A 1 475 ? -44.521 40.835 -4.256 1.00 30.84 475 ALA A O 1
ATOM 3869 N N . TYR A 1 476 ? -42.659 40.962 -5.528 1.00 28.91 476 TYR A N 1
ATOM 3870 C CA . TYR A 1 476 ? -41.619 40.909 -4.498 1.00 28.91 476 TYR A CA 1
ATOM 3871 C C . TYR A 1 476 ? -41.399 42.274 -3.818 1.00 28.91 476 TYR A C 1
ATOM 3873 O O . TYR A 1 476 ? -41.101 43.254 -4.502 1.00 28.91 476 TYR A O 1
ATOM 3881 N N . GLU A 1 477 ? -41.395 42.308 -2.482 1.00 29.00 477 GLU A N 1
ATOM 3882 C CA . GLU A 1 477 ? -40.828 43.399 -1.674 1.00 29.00 477 GLU A CA 1
ATOM 3883 C C . GLU A 1 477 ? -39.526 42.957 -0.983 1.00 29.00 477 GLU A C 1
ATOM 3885 O O . GLU A 1 477 ? -39.431 41.893 -0.372 1.00 29.00 477 GLU A O 1
ATOM 3890 N N . LYS A 1 478 ? -38.493 43.799 -1.116 1.00 29.19 478 LYS A N 1
ATOM 3891 C CA . LYS A 1 478 ? -37.179 43.692 -0.466 1.00 29.19 478 LYS A CA 1
ATOM 3892 C C . LYS A 1 478 ? -37.241 44.339 0.918 1.00 29.19 478 LYS A C 1
ATOM 3894 O O . LYS A 1 478 ? -37.510 45.534 1.000 1.00 29.19 478 LYS A O 1
ATOM 3899 N N . HIS A 1 479 ? -36.843 43.614 1.962 1.00 31.05 479 HIS A N 1
ATOM 3900 C CA . HIS A 1 479 ? -36.504 44.208 3.257 1.00 31.05 479 HIS A CA 1
ATOM 3901 C C . HIS A 1 479 ? -34.990 44.237 3.495 1.00 31.05 479 HIS A C 1
ATOM 3903 O O . HIS A 1 479 ? -34.294 43.225 3.448 1.00 31.05 479 HIS A O 1
ATOM 3909 N N . THR A 1 480 ? -34.511 45.451 3.753 1.00 28.50 480 THR A N 1
ATOM 3910 C CA . THR A 1 480 ? -33.165 45.838 4.180 1.00 28.50 480 THR A CA 1
ATOM 3911 C C . THR A 1 480 ? -33.004 45.558 5.678 1.00 28.50 480 THR A C 1
ATOM 3913 O O . THR A 1 480 ? -33.825 46.020 6.469 1.00 28.50 480 THR A O 1
ATOM 3916 N N . LEU A 1 481 ? -31.954 44.837 6.085 1.00 30.83 481 LEU A N 1
ATOM 3917 C CA . LEU A 1 481 ? -31.617 44.606 7.495 1.00 30.83 481 LEU A CA 1
ATOM 3918 C C . LEU A 1 481 ? -30.602 45.641 7.994 1.00 30.83 481 LEU A C 1
ATOM 3920 O O . LEU A 1 481 ? -29.538 45.842 7.408 1.00 30.83 481 LEU A O 1
ATOM 3924 N N . VAL A 1 482 ? -30.982 46.295 9.089 1.00 30.55 482 VAL A N 1
ATOM 3925 C CA . VAL A 1 482 ? -30.227 47.297 9.843 1.00 30.55 482 VAL A CA 1
ATOM 3926 C C . VAL A 1 482 ? -29.270 46.598 10.813 1.00 30.55 482 VAL A C 1
ATOM 3928 O O . VAL A 1 482 ? -29.642 45.656 11.506 1.00 30.55 482 VAL A O 1
ATOM 3931 N N . SER A 1 483 ? -28.032 47.089 10.846 1.00 26.94 483 SER A N 1
ATOM 3932 C CA . SER A 1 483 ? -26.945 46.678 11.737 1.00 26.94 483 SER A CA 1
ATOM 3933 C C . SER A 1 483 ? -27.097 47.320 13.120 1.00 26.94 483 SER A C 1
ATOM 3935 O O . SER A 1 483 ? -27.181 48.543 13.225 1.00 26.94 483 SER A O 1
ATOM 3937 N N . SER A 1 484 ? -27.074 46.510 14.180 1.00 30.41 484 SER A N 1
ATOM 3938 C CA . SER A 1 484 ? -26.886 46.967 15.561 1.00 30.41 484 SER A CA 1
ATOM 3939 C C . SER A 1 484 ? -25.679 46.256 16.174 1.00 30.41 484 SER A C 1
ATOM 3941 O O . SER A 1 484 ? -25.733 45.065 16.481 1.00 30.41 484 SER A O 1
ATOM 3943 N N . ARG A 1 485 ? -24.580 47.002 16.337 1.00 28.53 485 ARG A N 1
ATOM 3944 C CA . ARG A 1 485 ? -23.409 46.619 17.137 1.00 28.53 485 ARG A CA 1
ATOM 3945 C C . ARG A 1 485 ? -23.779 46.633 18.619 1.00 28.53 485 ARG A C 1
ATOM 3947 O O . ARG A 1 485 ? -24.263 47.646 19.115 1.00 28.53 485 ARG A O 1
ATOM 3954 N N . GLN A 1 486 ? -23.478 45.543 19.313 1.00 29.64 486 GLN A N 1
ATOM 3955 C CA . GLN A 1 486 ? -23.455 45.468 20.770 1.00 29.64 486 GLN A CA 1
ATOM 3956 C C . GLN A 1 486 ? -22.018 45.139 21.193 1.00 29.64 486 GLN A C 1
ATOM 3958 O O . GLN A 1 486 ? -21.483 44.095 20.827 1.00 29.64 486 GLN A O 1
ATOM 3963 N N . GLU A 1 487 ? -21.381 46.069 21.901 1.00 31.08 487 GLU A N 1
ATOM 3964 C CA . GLU A 1 487 ? -20.110 45.871 22.606 1.00 31.08 487 GLU A CA 1
ATOM 3965 C C . GLU A 1 487 ? -20.390 45.313 24.000 1.00 31.08 487 GLU A C 1
ATOM 3967 O O . GLU A 1 487 ? -21.301 45.811 24.654 1.00 31.08 487 GLU A O 1
ATOM 3972 N N . LEU A 1 488 ? -19.597 44.338 24.463 1.00 29.69 488 LEU A N 1
ATOM 3973 C CA . LEU A 1 488 ? -19.406 43.962 25.876 1.00 29.69 488 LEU A CA 1
ATOM 3974 C C . LEU A 1 488 ? -18.139 43.059 26.001 1.00 29.69 488 LEU A C 1
ATOM 3976 O O . LEU A 1 488 ? -17.610 42.628 24.978 1.00 29.69 488 LEU A O 1
ATOM 3980 N N . PRO A 1 489 ? -17.561 42.849 27.205 1.00 33.44 489 PRO A N 1
ATOM 3981 C CA . PRO A 1 489 ? -16.266 43.426 27.570 1.00 33.44 489 PRO A CA 1
ATOM 3982 C C . PRO A 1 489 ? -15.104 42.423 27.686 1.00 33.44 489 PRO A C 1
ATOM 3984 O O . PRO A 1 489 ? -15.277 41.220 27.856 1.00 33.44 489 PRO A O 1
ATOM 3987 N N . VAL A 1 490 ? -13.892 42.984 27.661 1.00 30.50 490 VAL A N 1
ATOM 3988 C CA . VAL A 1 490 ? -12.597 42.313 27.836 1.00 30.50 490 VAL A CA 1
ATOM 3989 C C . VAL A 1 490 ? -12.340 41.982 29.310 1.00 30.50 490 VAL A C 1
ATOM 3991 O O . VAL A 1 490 ? -12.280 42.880 30.149 1.00 30.50 490 VAL A O 1
ATOM 3994 N N . SER A 1 491 ? -12.074 40.708 29.608 1.00 29.94 491 SER A N 1
ATOM 3995 C CA . SER A 1 491 ? -11.415 40.274 30.844 1.00 29.94 491 SER A CA 1
ATOM 3996 C C . SER A 1 491 ? -10.302 39.259 30.553 1.00 29.94 491 SER A C 1
ATOM 3998 O O . SER A 1 491 ? -10.565 38.126 30.167 1.00 29.94 491 SER A O 1
ATOM 4000 N N . LEU A 1 492 ? -9.062 39.725 30.743 1.00 30.50 492 LEU A N 1
ATOM 4001 C CA . LEU A 1 492 ? -7.887 39.031 31.292 1.00 30.50 492 LEU A CA 1
ATOM 4002 C C . LEU A 1 492 ? -7.753 37.510 31.080 1.00 30.50 492 LEU A C 1
ATOM 4004 O O . LEU A 1 492 ? -8.315 36.736 31.847 1.00 30.50 492 LEU A O 1
ATOM 4008 N N . ILE A 1 493 ? -6.814 37.108 30.211 1.00 30.98 493 ILE A N 1
ATOM 4009 C CA . ILE A 1 493 ? -5.865 36.022 30.517 1.00 30.98 493 ILE A CA 1
ATOM 4010 C C . ILE A 1 493 ? -4.457 36.487 30.121 1.00 30.98 493 ILE A C 1
ATOM 4012 O O . ILE A 1 493 ? -4.190 36.858 28.980 1.00 30.98 493 ILE A O 1
ATOM 4016 N N . GLN A 1 494 ? -3.583 36.516 31.125 1.00 30.02 494 GLN A N 1
ATOM 4017 C CA . GLN A 1 494 ? -2.159 36.823 31.054 1.00 30.02 494 GLN A CA 1
ATOM 4018 C C . GLN A 1 494 ? -1.387 35.649 30.437 1.00 30.02 494 GLN A C 1
ATOM 4020 O O . GLN A 1 494 ? -1.656 34.499 30.774 1.00 30.02 494 GLN A O 1
ATOM 4025 N N . GLY A 1 495 ? -0.376 35.945 29.612 1.00 37.47 495 GLY A N 1
ATOM 4026 C CA . GLY A 1 495 ? 0.650 34.969 29.224 1.00 37.47 495 GLY A CA 1
ATOM 4027 C C . GLY A 1 495 ? 0.971 34.923 27.731 1.00 37.47 495 GLY A C 1
ATOM 4028 O O . GLY A 1 495 ? 0.801 33.885 27.105 1.00 37.47 495 GLY A O 1
ATOM 4029 N N . ALA A 1 496 ? 1.474 36.020 27.162 1.00 31.70 496 ALA A N 1
ATOM 4030 C CA . ALA A 1 496 ? 2.159 35.997 25.869 1.00 31.70 496 ALA A CA 1
ATOM 4031 C C . ALA A 1 496 ? 3.458 36.820 25.967 1.00 31.70 496 ALA A C 1
ATOM 4033 O O . ALA A 1 496 ? 3.452 37.869 26.619 1.00 31.70 496 ALA A O 1
ATOM 4034 N N . PRO A 1 497 ? 4.578 36.356 25.383 1.00 34.31 497 PRO A N 1
ATOM 4035 C CA . PRO A 1 497 ? 5.851 37.065 25.449 1.00 34.31 497 PRO A CA 1
ATOM 4036 C C . PRO A 1 497 ? 5.768 38.398 24.695 1.00 34.31 497 PRO A C 1
ATOM 4038 O O . PRO A 1 497 ? 5.203 38.477 23.604 1.00 34.31 497 PRO A O 1
ATOM 4041 N N . SER A 1 498 ? 6.341 39.449 25.283 1.00 33.78 498 SER A N 1
ATOM 4042 C CA . SER A 1 498 ? 6.474 40.768 24.665 1.00 33.78 498 SER A CA 1
ATOM 4043 C C . SER A 1 498 ? 7.298 40.667 23.378 1.00 33.78 498 SER A C 1
ATOM 4045 O O . SER A 1 498 ? 8.496 40.387 23.433 1.00 33.78 498 SER A O 1
ATOM 4047 N N . VAL A 1 499 ? 6.669 40.904 22.228 1.00 45.25 499 VAL A N 1
ATOM 4048 C CA . VAL A 1 499 ? 7.376 41.093 20.956 1.00 45.25 499 VAL A CA 1
ATOM 4049 C C . VAL A 1 499 ? 7.695 42.578 20.827 1.00 45.25 499 VAL A C 1
ATOM 4051 O O . VAL A 1 499 ? 6.800 43.420 20.871 1.00 45.25 499 VAL A O 1
ATOM 4054 N N . ASP A 1 500 ? 8.981 42.891 20.712 1.00 42.31 500 ASP A N 1
ATOM 4055 C CA . ASP A 1 500 ? 9.479 44.252 20.553 1.00 42.31 500 ASP A CA 1
ATOM 4056 C C . ASP A 1 500 ? 9.149 44.778 19.143 1.00 42.31 500 ASP A C 1
ATOM 4058 O O . ASP A 1 500 ? 9.753 44.386 18.141 1.00 42.31 500 ASP A O 1
ATOM 4062 N N . LEU A 1 501 ? 8.145 45.655 19.063 1.00 45.06 501 LEU A N 1
ATOM 4063 C CA . LEU A 1 501 ? 7.620 46.234 17.819 1.00 45.06 501 LEU A CA 1
ATOM 4064 C C . LEU A 1 501 ? 8.592 47.216 17.142 1.00 45.06 501 LEU A C 1
ATOM 4066 O O . LEU A 1 501 ? 8.321 47.673 16.033 1.00 45.06 501 LEU A O 1
ATOM 4070 N N . ALA A 1 502 ? 9.736 47.527 17.760 1.00 42.91 502 ALA A N 1
ATOM 4071 C CA . ALA A 1 502 ? 10.710 48.472 17.217 1.00 42.91 502 ALA A CA 1
ATOM 4072 C C . ALA A 1 502 ? 11.543 47.926 16.036 1.00 42.91 502 ALA A C 1
ATOM 4074 O O . ALA A 1 502 ? 12.307 48.678 15.432 1.00 42.91 502 ALA A O 1
ATOM 4075 N N . THR A 1 503 ? 11.408 46.642 15.681 1.00 44.75 503 THR A N 1
ATOM 4076 C CA . THR A 1 503 ? 12.233 45.997 14.635 1.00 44.75 503 THR A CA 1
ATOM 4077 C C . THR A 1 503 ? 11.443 45.372 13.484 1.00 44.75 503 THR A C 1
ATOM 4079 O O . THR A 1 503 ? 12.038 44.795 12.573 1.00 44.75 503 THR A O 1
ATOM 4082 N N . MET A 1 504 ? 10.114 45.505 13.468 1.00 55.28 504 MET A N 1
ATOM 4083 C CA . MET A 1 504 ? 9.287 44.896 12.424 1.00 55.28 504 MET A CA 1
ATOM 4084 C C . MET A 1 504 ? 9.273 45.727 11.141 1.00 55.28 504 MET A C 1
ATOM 4086 O O . MET A 1 504 ? 9.093 46.946 11.157 1.00 55.28 504 MET A O 1
ATOM 4090 N N . SER A 1 505 ? 9.438 45.054 10.002 1.00 71.12 505 SER A N 1
ATOM 4091 C CA . SER A 1 505 ? 9.370 45.710 8.702 1.00 71.12 505 SER A CA 1
ATOM 4092 C C . SER A 1 505 ? 7.915 46.000 8.318 1.00 71.12 505 SER A C 1
ATOM 4094 O O . SER A 1 505 ? 6.985 45.308 8.733 1.00 71.12 505 SER A O 1
ATOM 4096 N N . VAL A 1 506 ? 7.698 46.985 7.442 1.00 58.12 506 VAL A N 1
ATOM 4097 C CA . VAL A 1 506 ? 6.363 47.327 6.905 1.00 58.12 506 VAL A CA 1
ATOM 4098 C C . VAL A 1 506 ? 5.668 46.116 6.250 1.00 58.12 506 VAL A C 1
ATOM 4100 O O . VAL A 1 506 ? 4.440 46.045 6.226 1.00 58.12 506 VAL A O 1
ATOM 4103 N N . LYS A 1 507 ? 6.431 45.122 5.767 1.00 55.00 507 LYS A N 1
ATOM 4104 C CA . LYS A 1 507 ? 5.880 43.869 5.223 1.00 55.00 507 LYS A CA 1
ATOM 4105 C C . LYS A 1 507 ? 5.293 42.955 6.299 1.00 55.00 507 LYS A C 1
ATOM 4107 O O . LYS A 1 507 ? 4.305 42.279 6.025 1.00 55.00 507 LYS A O 1
ATOM 4112 N N . ASP A 1 508 ? 5.847 42.967 7.506 1.00 61.62 508 ASP A N 1
ATOM 4113 C CA . ASP A 1 508 ? 5.391 42.113 8.606 1.00 61.62 508 ASP A CA 1
ATOM 4114 C C . ASP A 1 508 ? 4.082 42.643 9.212 1.00 61.62 508 ASP A C 1
ATOM 4116 O O . ASP A 1 508 ? 3.196 41.871 9.572 1.00 61.62 508 ASP A O 1
ATOM 4120 N N . ILE A 1 509 ? 3.901 43.968 9.208 1.00 53.19 509 ILE A N 1
ATOM 4121 C CA . ILE A 1 509 ? 2.645 44.624 9.606 1.00 53.19 509 ILE A CA 1
ATOM 4122 C C . ILE A 1 509 ? 1.526 44.324 8.593 1.00 53.19 509 ILE A C 1
ATOM 4124 O O . ILE A 1 509 ? 0.395 44.027 8.980 1.00 53.19 509 ILE A O 1
ATOM 4128 N N . ALA A 1 510 ? 1.839 44.316 7.292 1.00 46.84 510 ALA A N 1
ATOM 4129 C CA . ALA A 1 510 ? 0.873 43.983 6.241 1.00 46.84 510 ALA A CA 1
ATOM 4130 C C . ALA A 1 510 ? 0.421 42.508 6.279 1.00 46.84 510 ALA A C 1
ATOM 4132 O O . ALA A 1 510 ? -0.729 42.210 5.963 1.00 46.84 510 ALA A O 1
ATOM 4133 N N . ALA A 1 511 ? 1.297 41.590 6.702 1.00 49.38 511 ALA A N 1
ATOM 4134 C CA . ALA A 1 511 ? 0.978 40.168 6.834 1.00 49.38 511 ALA A CA 1
ATOM 4135 C C . ALA A 1 511 ? 0.069 39.862 8.040 1.00 49.38 511 ALA A C 1
ATOM 4137 O O . ALA A 1 511 ? -0.743 38.938 7.981 1.00 49.38 511 ALA A O 1
ATOM 4138 N N . ILE A 1 512 ? 0.166 40.649 9.116 1.00 53.03 512 ILE A N 1
ATOM 4139 C CA . ILE A 1 512 ? -0.720 40.532 10.285 1.00 53.03 512 ILE A CA 1
ATOM 4140 C C . ILE A 1 512 ? -2.118 41.069 9.955 1.00 53.03 512 ILE A C 1
ATOM 4142 O O . ILE A 1 512 ? -3.112 40.445 10.311 1.00 53.03 512 ILE A O 1
ATOM 4146 N N . HIS A 1 513 ? -2.206 42.153 9.182 1.00 41.84 513 HIS A N 1
ATOM 4147 C CA . HIS A 1 513 ? -3.482 42.759 8.785 1.00 41.84 513 HIS A CA 1
ATOM 4148 C C . HIS A 1 513 ? -4.261 41.964 7.713 1.00 41.84 513 HIS A C 1
ATOM 4150 O O . HIS A 1 513 ? -5.397 42.306 7.403 1.00 41.84 513 HIS A O 1
ATOM 4156 N N . GLN A 1 514 ? -3.655 40.926 7.124 1.00 41.66 514 GLN A N 1
ATOM 4157 C CA . GLN A 1 514 ? -4.333 39.949 6.256 1.00 41.66 514 GLN A CA 1
ATOM 4158 C C . GLN A 1 514 ? -4.784 38.681 7.000 1.00 41.66 514 GLN A C 1
ATOM 4160 O O . GLN A 1 514 ? -5.457 37.841 6.405 1.00 41.66 514 GLN A O 1
ATOM 4165 N N . ARG A 1 515 ? -4.375 38.504 8.264 1.00 43.44 515 ARG A N 1
ATOM 4166 C CA . ARG A 1 515 ? -4.716 37.339 9.101 1.00 43.44 515 ARG A CA 1
ATOM 4167 C C . ARG A 1 515 ? -5.726 37.651 10.210 1.00 43.44 515 ARG A C 1
ATOM 4169 O O . ARG A 1 515 ? -6.183 36.717 10.863 1.00 43.44 515 ARG A O 1
ATOM 4176 N N . ILE A 1 516 ? -6.054 38.927 10.400 1.00 48.69 516 ILE A N 1
ATOM 4177 C CA . ILE A 1 516 ? -7.232 39.424 11.125 1.00 48.69 516 ILE A CA 1
ATOM 4178 C C . ILE A 1 516 ? -8.263 39.789 10.064 1.00 48.69 516 ILE A C 1
ATOM 4180 O O . ILE A 1 516 ? -9.445 39.434 10.253 1.00 48.69 516 ILE A O 1
#

Radius of gyration: 34.0 Å; Cα contacts (8 Å, |Δi|>4): 515; chains: 1; bounding box: 110×97×99 Å